Protein AF-A0A8J3ZLA3-F1 (afdb_monomer_lite)

Secondary structure (DSSP, 8-state):
-----------PPPPP--------------------------------PPPPP-SS---------HHHHHS-TTEEE-S------EE-SSSS---------SSS-EE--TTT-TTEEEEEEEEEEEETTEEEEEEEEEEEEEEETTEEEE-GGG----TTEEEEEEES-SBTT--SSSEEEEEEEEEE-TT-EEE--TTTT-EEES--EEEEESSPPPTTSPPPEEPPTT-GGG--TT-EEEEEE---SSS-STTTTB-EEEEEEEE-HHHHHHH-TT--TTTEEEE-BTTB---TT-TTPEEEEEETTEEEEEEEEEE--SSTTSSPEEEEEHHHHHHHHHHHHHPPPP----SSSSSS--EEEEETT--EEEEEE----TT-GGGSEEEEEEEES-GGG-SEEEEEESTTSSSSEEEEEE-TT--EEEEEB-SSSSBGGGGPPEEEES-GGGEEEEEEESSTTSSSS-EEEEEETTS-EEEEEB-SSSSBGGGGPPEEEE--GGG-SEEEEEESTTSSS--EEEEEPTT--EEEEEB-SSSSBS-TT-EEEES-GGG-SEEEEEESSSSSSS-EEEEE-TTS-EEEE-B-SSS-BSGGGPPEEEES-GGGEEEE-

Radius of gyration: 27.48 Å; chains: 1; bounding box: 62×74×86 Å

InterPro domains:
  IPR001254 Serine proteases, trypsin domain [PF00089] (102-341)
  IPR001254 Serine proteases, trypsin domain [PS50240] (102-361)
  IPR001254 Serine proteases, trypsin domain [SM00020] (101-341)
  IPR001254 Serine proteases, trypsin domain [cd00190] (102-342)
  IPR001314 Peptidase S1A, chymotrypsin family [PR00722] (139-154)
  IPR001314 Peptidase S1A, chymotrypsin family [PR00722] (203-217)
  IPR001314 Peptidase S1A, chymotrypsin family [PR00722] (292-304)
  IPR009003 Peptidase S1, PA clan [SSF50494] (96-342)
  IPR018114 Serine proteases, trypsin family, histidine active site [PS00134] (149-154)
  IPR028994 Integrin alpha, N-terminal [SSF69318] (410-613)
  IPR033116 Serine proteases, trypsin family, serine active site [PS00135] (293-304)
  IPR050430 Peptidase S1 family serine proteases [PTHR24276] (88-345)

pLDDT: mean 79.22, std 21.68, range [22.36, 98.06]

Structure (mmCIF, N/CA/C/O backbone):
data_AF-A0A8J3ZLA3-F1
#
_entry.id   AF-A0A8J3ZLA3-F1
#
loop_
_atom_site.group_PDB
_atom_site.id
_atom_site.type_symbol
_atom_site.label_atom_id
_atom_site.label_alt_id
_atom_site.label_comp_id
_atom_site.label_asym_id
_atom_site.label_entity_id
_atom_site.label_seq_id
_atom_site.pdbx_PDB_ins_code
_atom_site.Cartn_x
_atom_site.Cartn_y
_atom_site.Cartn_z
_atom_site.occupancy
_atom_site.B_iso_or_equiv
_atom_site.auth_seq_id
_atom_site.auth_comp_id
_atom_site.auth_asym_id
_atom_site.auth_atom_id
_atom_site.pdbx_PDB_model_num
ATOM 1 N N . MET A 1 1 ? -23.868 -40.906 -52.535 1.00 33.81 1 MET A N 1
ATOM 2 C CA . MET A 1 1 ? -22.669 -41.771 -52.530 1.00 33.81 1 MET A CA 1
ATOM 3 C C . MET A 1 1 ? -21.808 -41.401 -51.327 1.00 33.81 1 MET A C 1
ATOM 5 O O . MET A 1 1 ? -21.452 -40.240 -51.230 1.00 33.81 1 MET A O 1
ATOM 9 N N . GLY A 1 2 ? -21.533 -42.368 -50.439 1.00 30.16 2 GLY A N 1
ATOM 10 C CA . GLY A 1 2 ? -20.310 -42.469 -49.614 1.00 30.16 2 GLY A CA 1
ATOM 11 C C . GLY A 1 2 ? -20.076 -41.520 -48.424 1.00 30.16 2 GLY A C 1
ATOM 12 O O . GLY A 1 2 ? -19.562 -40.428 -48.603 1.00 30.16 2 GLY A O 1
ATOM 13 N N . ILE A 1 3 ? -20.345 -42.019 -47.211 1.00 28.42 3 ILE A N 1
ATOM 14 C CA . ILE A 1 3 ? -19.860 -41.612 -45.860 1.00 28.42 3 ILE A CA 1
ATOM 15 C C . ILE A 1 3 ? -18.647 -42.547 -45.497 1.00 28.42 3 ILE A C 1
ATOM 17 O O . ILE A 1 3 ? -18.498 -43.513 -46.256 1.00 28.42 3 ILE A O 1
ATOM 21 N N . PRO A 1 4 ? -17.861 -42.496 -44.371 1.00 48.47 4 PRO A N 1
ATOM 22 C CA . PRO A 1 4 ? -17.491 -41.486 -43.329 1.00 48.47 4 PRO A CA 1
ATOM 23 C C . PRO A 1 4 ? -15.963 -41.373 -43.011 1.00 48.47 4 PRO A C 1
ATOM 25 O O . PRO A 1 4 ? -15.174 -42.208 -43.433 1.00 48.47 4 PRO A O 1
ATOM 28 N N . ALA A 1 5 ? -15.576 -40.461 -42.094 1.00 30.75 5 ALA A N 1
ATOM 29 C CA . ALA A 1 5 ? -14.866 -40.835 -40.845 1.00 30.75 5 ALA A CA 1
ATOM 30 C C . ALA A 1 5 ? -14.862 -39.696 -39.798 1.00 30.75 5 ALA A C 1
ATOM 32 O O . ALA A 1 5 ? -14.444 -38.574 -40.059 1.00 30.75 5 ALA A O 1
ATOM 33 N N . SER A 1 6 ? -15.337 -40.024 -38.596 1.00 30.95 6 SER A N 1
ATOM 34 C CA . SER A 1 6 ? -15.401 -39.217 -37.371 1.00 30.95 6 SER A CA 1
ATOM 35 C C . SER A 1 6 ? -14.152 -39.380 -36.499 1.00 30.95 6 SER A C 1
ATOM 37 O O . SER A 1 6 ? -13.649 -40.497 -36.442 1.00 30.95 6 SER A O 1
ATOM 39 N N . LEU A 1 7 ? -13.788 -38.390 -35.669 1.00 28.80 7 LEU A N 1
ATOM 40 C CA . LEU A 1 7 ? -13.065 -38.635 -34.407 1.00 28.80 7 LEU A CA 1
ATOM 41 C C . LEU A 1 7 ? -13.426 -37.599 -33.321 1.00 28.80 7 LEU A C 1
ATOM 43 O O . LEU A 1 7 ? -13.557 -36.405 -33.574 1.00 28.80 7 LEU A O 1
ATOM 47 N N . LYS A 1 8 ? -13.672 -38.130 -32.116 1.00 27.70 8 LYS A N 1
ATOM 48 C CA . LYS A 1 8 ? -14.264 -37.510 -30.920 1.00 27.70 8 LYS A CA 1
ATOM 49 C C . LYS A 1 8 ? -13.232 -36.786 -30.042 1.00 27.70 8 LYS A C 1
ATOM 51 O O . LYS A 1 8 ? -12.085 -37.200 -29.938 1.00 27.70 8 LYS A O 1
ATOM 56 N N . ARG A 1 9 ? -13.735 -35.776 -29.319 1.00 26.80 9 ARG A N 1
ATOM 57 C CA . ARG A 1 9 ? -13.129 -35.087 -28.163 1.00 26.80 9 ARG A CA 1
ATOM 58 C C . ARG A 1 9 ? -12.764 -36.049 -27.023 1.00 26.80 9 ARG A C 1
ATOM 60 O O . ARG A 1 9 ? -13.570 -36.911 -26.681 1.00 26.80 9 ARG A O 1
ATOM 67 N N . ILE A 1 10 ? -11.646 -35.776 -26.347 1.00 27.22 10 ILE A N 1
ATOM 68 C CA . ILE A 1 10 ? -11.299 -36.319 -25.025 1.00 27.22 10 ILE A CA 1
ATOM 69 C C . ILE A 1 10 ? -11.058 -35.138 -24.068 1.00 27.22 10 ILE A C 1
ATOM 71 O O . ILE A 1 10 ? -10.269 -34.245 -24.362 1.00 27.22 10 ILE A O 1
ATOM 75 N N . ARG A 1 11 ? -11.777 -35.128 -22.938 1.00 28.52 11 ARG A N 1
ATOM 76 C CA . ARG A 1 11 ? -11.507 -34.319 -21.735 1.00 28.52 11 ARG A CA 1
ATOM 77 C C . ARG A 1 11 ? -10.987 -35.275 -20.651 1.00 28.52 11 ARG A C 1
ATOM 79 O O . ARG A 1 11 ? -11.578 -36.349 -20.531 1.00 28.52 11 ARG A O 1
ATOM 86 N N . PRO A 1 12 ? -9.984 -34.920 -19.832 1.00 28.62 12 PRO A N 1
ATOM 87 C CA . PRO A 1 12 ? -9.643 -35.707 -18.657 1.00 28.62 12 PRO A CA 1
ATOM 88 C C . PRO A 1 12 ? -10.545 -35.334 -17.474 1.00 28.62 12 PRO A C 1
ATOM 90 O O . PRO A 1 12 ? -10.702 -34.168 -17.117 1.00 28.62 12 PRO A O 1
ATOM 93 N N . SER A 1 13 ? -11.144 -36.358 -16.878 1.00 26.81 13 SER A N 1
ATOM 94 C CA . SER A 1 13 ? -11.881 -36.336 -15.618 1.00 26.81 13 SER A CA 1
ATOM 95 C C . SER A 1 13 ? -10.957 -36.758 -14.473 1.00 26.81 13 SER A C 1
ATOM 97 O O . SER A 1 13 ? -10.475 -37.889 -14.488 1.00 26.81 13 SER A O 1
ATOM 99 N N . TYR A 1 14 ? -10.767 -35.907 -13.462 1.00 25.75 14 TYR A N 1
ATOM 100 C CA . TYR A 1 14 ? -10.180 -36.310 -12.181 1.00 25.75 14 TYR A CA 1
ATOM 101 C C . TYR A 1 14 ? -11.303 -36.710 -11.220 1.00 25.75 14 TYR A C 1
ATOM 103 O O . TYR A 1 14 ? -12.183 -35.910 -10.905 1.00 25.75 14 TYR A O 1
ATOM 111 N N . ARG A 1 15 ? -11.299 -37.980 -10.799 1.00 25.16 15 ARG A N 1
ATOM 112 C CA . ARG A 1 15 ? -12.166 -38.506 -9.741 1.00 25.16 15 ARG A CA 1
ATOM 113 C C . ARG A 1 15 ? -11.434 -38.461 -8.406 1.00 25.16 15 ARG A C 1
ATOM 115 O O . ARG A 1 15 ? -10.296 -38.900 -8.296 1.00 25.16 15 ARG A O 1
ATOM 122 N N . VAL A 1 16 ? -12.166 -37.971 -7.416 1.00 26.92 16 VAL A N 1
ATOM 123 C CA . VAL A 1 16 ? -11.912 -38.061 -5.980 1.00 26.92 16 VAL A CA 1
ATOM 124 C C . VAL A 1 16 ? -12.073 -39.515 -5.527 1.00 26.92 16 VAL A C 1
ATOM 126 O O . VAL A 1 16 ? -13.066 -40.156 -5.872 1.00 26.92 16 VAL A O 1
ATOM 129 N N . THR A 1 17 ? -11.147 -40.011 -4.708 1.00 26.95 17 THR A N 1
ATOM 130 C CA . THR A 1 17 ? -11.355 -41.204 -3.874 1.00 26.95 17 THR A CA 1
ATOM 131 C C . THR A 1 17 ? -10.942 -40.905 -2.441 1.00 26.95 17 THR A C 1
ATOM 133 O O . THR A 1 17 ? -9.775 -40.674 -2.144 1.00 26.95 17 THR A O 1
ATOM 136 N N . SER A 1 18 ? -11.948 -40.907 -1.574 1.00 26.98 18 SER A N 1
ATOM 137 C CA . SER A 1 18 ? -11.883 -40.930 -0.118 1.00 26.98 18 SER A CA 1
ATOM 138 C C . SER A 1 18 ? -11.421 -42.296 0.398 1.00 26.98 18 SER A C 1
ATOM 140 O O . SER A 1 18 ? -11.961 -43.313 -0.039 1.00 26.98 18 SER A O 1
ATOM 142 N N . VAL A 1 19 ? -10.540 -42.320 1.400 1.00 27.25 19 VAL A N 1
ATOM 143 C CA . VAL A 1 19 ? -10.398 -43.453 2.330 1.00 27.25 19 VAL A CA 1
ATOM 144 C C . VAL A 1 19 ? -10.340 -42.896 3.752 1.00 27.25 19 VAL A C 1
ATOM 146 O O . VAL A 1 19 ? -9.605 -41.957 4.040 1.00 27.25 19 VAL A O 1
ATOM 149 N N . LEU A 1 20 ? -11.180 -43.469 4.610 1.00 24.89 20 LEU A N 1
ATOM 150 C CA . LEU A 1 20 ? -11.332 -43.194 6.033 1.00 24.89 20 LEU A CA 1
ATOM 151 C C . LEU A 1 20 ? -10.633 -44.284 6.862 1.00 24.89 20 LEU A C 1
ATOM 153 O O . LEU A 1 20 ? -10.608 -45.443 6.455 1.00 24.89 20 LEU A O 1
ATOM 157 N N . ALA A 1 21 ? -10.261 -43.873 8.079 1.00 26.14 21 ALA A N 1
ATOM 158 C CA . ALA A 1 21 ? -10.104 -44.640 9.321 1.00 26.14 21 ALA A CA 1
ATOM 159 C C . ALA A 1 21 ? -8.728 -45.239 9.675 1.00 26.14 21 ALA A C 1
ATOM 161 O O . ALA A 1 21 ? -8.134 -46.006 8.925 1.00 26.14 21 ALA A O 1
ATOM 162 N N . GLY A 1 22 ? -8.304 -44.955 10.916 1.00 24.27 22 GLY A N 1
ATOM 163 C CA . GLY A 1 22 ? -7.280 -45.719 11.629 1.00 24.27 22 GLY A CA 1
ATOM 164 C C . GLY A 1 22 ? -6.598 -44.966 12.773 1.00 24.27 22 GLY A C 1
ATOM 165 O O . GLY A 1 22 ? -5.438 -44.599 12.647 1.00 24.27 22 GLY A O 1
ATOM 166 N N . ALA A 1 23 ? -7.297 -44.740 13.888 1.00 26.84 23 ALA A N 1
ATOM 167 C CA . ALA A 1 23 ? -6.680 -44.326 15.150 1.00 26.84 23 ALA A CA 1
ATOM 168 C C . ALA A 1 23 ? -6.035 -45.533 15.859 1.00 26.84 23 ALA A C 1
ATOM 170 O O . ALA A 1 23 ? -6.675 -46.579 15.962 1.00 26.84 23 ALA A O 1
ATOM 171 N N . ALA A 1 24 ? -4.828 -45.374 16.410 1.00 25.08 24 ALA A N 1
ATOM 172 C CA . ALA A 1 24 ? -4.308 -46.238 17.470 1.00 25.08 24 ALA A CA 1
ATOM 173 C C . ALA A 1 24 ? -3.281 -45.497 18.347 1.00 25.08 24 ALA A C 1
ATOM 175 O O . ALA A 1 24 ? -2.319 -44.910 17.861 1.00 25.08 24 ALA A O 1
ATOM 176 N N . VAL A 1 25 ? -3.531 -45.553 19.652 1.00 26.05 25 VAL A N 1
ATOM 177 C CA . VAL A 1 25 ? -2.672 -45.159 20.777 1.00 26.05 25 VAL A CA 1
ATOM 178 C C . VAL A 1 25 ? -1.873 -46.393 21.216 1.00 26.05 25 VAL A C 1
ATOM 180 O O . VAL A 1 25 ? -2.450 -47.472 21.182 1.00 26.05 25 VAL A O 1
ATOM 183 N N . PHE A 1 26 ? -0.611 -46.260 21.655 1.00 25.06 26 PHE A N 1
ATOM 184 C CA . PHE A 1 26 ? -0.076 -46.848 22.905 1.00 25.06 26 PHE A CA 1
ATOM 185 C C . PHE A 1 26 ? 1.406 -46.502 23.149 1.00 25.06 26 PHE A C 1
ATOM 187 O O . PHE A 1 26 ? 2.149 -46.121 22.251 1.00 25.06 26 PHE A O 1
ATOM 194 N N . ALA A 1 27 ? 1.765 -46.586 24.429 1.00 24.28 27 ALA A N 1
ATOM 195 C CA . ALA A 1 27 ? 2.903 -46.006 25.125 1.00 24.28 27 ALA A CA 1
ATOM 196 C C . ALA A 1 27 ? 4.188 -46.863 25.152 1.00 24.28 27 ALA A C 1
ATOM 198 O O . ALA A 1 27 ? 4.118 -48.084 25.142 1.00 24.28 27 ALA A O 1
ATOM 199 N N . GLY A 1 28 ? 5.327 -46.172 25.318 1.00 23.81 28 GLY A N 1
ATOM 200 C CA . GLY A 1 28 ? 6.367 -46.408 26.339 1.00 23.81 28 GLY A CA 1
ATOM 201 C C . GLY A 1 28 ? 7.173 -47.717 26.358 1.00 23.81 28 GLY A C 1
ATOM 202 O O . GLY A 1 28 ? 6.633 -48.766 26.677 1.00 23.81 28 GLY A O 1
ATOM 203 N N . ALA A 1 29 ? 8.501 -47.613 26.204 1.00 25.86 29 ALA A N 1
ATOM 204 C CA . ALA A 1 29 ? 9.508 -47.935 27.239 1.00 25.86 29 ALA A CA 1
ATOM 205 C C . ALA A 1 29 ? 10.936 -48.011 26.652 1.00 25.86 29 ALA A C 1
ATOM 207 O O . ALA A 1 29 ? 11.152 -48.470 25.535 1.00 25.86 29 ALA A O 1
ATOM 208 N N . ALA A 1 30 ? 11.901 -47.543 27.445 1.00 26.33 30 ALA A N 1
ATOM 209 C CA . ALA A 1 30 ? 13.337 -47.487 27.177 1.00 26.33 30 ALA A CA 1
ATOM 210 C C . ALA A 1 30 ? 14.056 -48.836 27.396 1.00 26.33 30 ALA A C 1
ATOM 212 O O . ALA A 1 30 ? 13.566 -49.637 28.184 1.00 26.33 30 ALA A O 1
ATOM 213 N N . PHE A 1 31 ? 15.243 -49.036 26.795 1.00 25.09 31 PHE A N 1
ATOM 214 C CA . PHE A 1 31 ? 16.500 -49.428 27.477 1.00 25.09 31 PHE A CA 1
ATOM 215 C C . PHE A 1 31 ? 17.717 -49.459 26.514 1.00 25.09 31 PHE A C 1
ATOM 217 O O . PHE A 1 31 ? 17.574 -49.421 25.298 1.00 25.09 31 PHE A O 1
ATOM 224 N N . PHE A 1 32 ? 18.905 -49.450 27.125 1.00 24.72 32 PHE A N 1
ATOM 225 C CA . PHE A 1 32 ? 20.227 -48.947 26.712 1.00 24.72 32 PHE A CA 1
ATOM 226 C C . PHE A 1 32 ? 21.140 -49.823 25.814 1.00 24.72 32 PHE A C 1
ATOM 228 O O . PHE A 1 32 ? 21.043 -51.045 25.831 1.00 24.72 32 PHE A O 1
ATOM 235 N N . ALA A 1 33 ? 22.163 -49.124 25.266 1.00 25.66 33 ALA A N 1
ATOM 236 C CA . ALA A 1 33 ? 23.555 -49.526 24.934 1.00 25.66 33 ALA A CA 1
ATOM 237 C C . ALA A 1 33 ? 23.802 -50.279 23.602 1.00 25.66 33 ALA A C 1
ATOM 239 O O . ALA A 1 33 ? 23.041 -51.160 23.243 1.00 25.66 33 ALA A O 1
ATOM 240 N N . SER A 1 34 ? 24.865 -50.055 22.812 1.00 24.36 34 SER A N 1
ATOM 241 C CA . SER A 1 34 ? 26.042 -49.164 22.859 1.00 24.36 34 SER A CA 1
ATOM 242 C C . SER A 1 34 ? 26.854 -49.312 21.552 1.00 24.36 34 SER A C 1
ATOM 244 O O . SER A 1 34 ? 27.044 -50.440 21.108 1.00 24.36 34 SER A O 1
ATOM 246 N N . GLY A 1 35 ? 27.446 -48.217 21.051 1.00 24.27 35 GLY A N 1
ATOM 247 C CA . GLY A 1 35 ? 28.778 -48.215 20.412 1.00 24.27 35 GLY A CA 1
ATOM 248 C C . GLY A 1 35 ? 28.870 -48.163 18.876 1.00 24.27 35 GLY A C 1
ATOM 249 O O . GLY A 1 35 ? 28.555 -49.136 18.203 1.00 24.27 35 GLY A O 1
ATOM 250 N N . GLY A 1 36 ? 29.437 -47.068 18.339 1.00 24.75 36 GLY A N 1
ATOM 251 C CA . GLY A 1 36 ? 29.997 -47.021 16.975 1.00 24.75 36 GLY A CA 1
ATOM 252 C C . GLY A 1 36 ? 30.048 -45.634 16.314 1.00 24.75 36 GLY A C 1
ATOM 253 O O . GLY A 1 36 ? 29.153 -45.291 15.561 1.00 24.75 36 GLY A O 1
ATOM 254 N N . ALA A 1 37 ? 31.099 -44.866 16.612 1.00 25.62 37 ALA A N 1
ATOM 255 C CA . ALA A 1 37 ? 31.474 -43.516 16.152 1.00 25.62 37 ALA A CA 1
ATOM 256 C C . ALA A 1 37 ? 31.154 -43.076 14.695 1.00 25.62 37 ALA A C 1
ATOM 258 O O . ALA A 1 37 ? 31.419 -43.810 13.747 1.00 25.62 37 ALA A O 1
ATOM 259 N N . GLY A 1 38 ? 30.765 -41.797 14.531 1.00 25.17 38 GLY A N 1
ATOM 260 C CA . GLY A 1 38 ? 30.832 -41.055 13.260 1.00 25.17 38 GLY A CA 1
ATOM 261 C C . GLY A 1 38 ? 30.152 -39.672 13.279 1.00 25.17 38 GLY A C 1
ATOM 262 O O . GLY A 1 38 ? 28.976 -39.587 12.970 1.00 25.17 38 GLY A O 1
ATOM 263 N N . ALA A 1 39 ? 30.910 -38.624 13.640 1.00 27.17 39 ALA A N 1
ATOM 264 C CA . ALA A 1 39 ? 30.698 -37.178 13.405 1.00 27.17 39 ALA A CA 1
ATOM 265 C C . ALA A 1 39 ? 29.254 -36.615 13.445 1.00 27.17 39 ALA A C 1
ATOM 267 O O . ALA A 1 39 ? 28.555 -36.566 12.435 1.00 27.17 39 ALA A O 1
ATOM 268 N N . ASP A 1 40 ? 28.869 -36.087 14.609 1.00 26.38 40 ASP A N 1
ATOM 269 C CA . ASP A 1 40 ? 27.590 -35.418 14.858 1.00 26.38 40 ASP A CA 1
ATOM 270 C C . ASP A 1 40 ? 27.751 -33.886 14.747 1.00 26.38 40 ASP A C 1
ATOM 272 O O . ASP A 1 40 ? 28.508 -33.266 15.501 1.00 26.38 40 ASP A O 1
ATOM 276 N N . ASN A 1 41 ? 27.044 -33.283 13.788 1.00 30.41 41 ASN A N 1
ATOM 277 C CA . ASN A 1 41 ? 26.755 -31.851 13.728 1.00 30.41 41 ASN A CA 1
ATOM 278 C C . ASN A 1 41 ? 25.641 -31.572 14.745 1.00 30.41 41 ASN A C 1
ATOM 280 O O . ASN A 1 41 ? 24.466 -31.755 14.435 1.00 30.41 41 ASN A O 1
ATOM 284 N N . GLN A 1 42 ? 25.995 -31.116 15.947 1.00 25.39 42 GLN A N 1
ATOM 285 C CA . GLN A 1 42 ? 25.018 -30.607 16.911 1.00 25.39 42 GLN A CA 1
ATOM 286 C C . GLN A 1 42 ? 25.120 -29.077 17.021 1.00 25.39 42 GLN A C 1
ATOM 288 O O . GLN A 1 42 ? 26.224 -28.546 17.179 1.00 25.39 42 GLN A O 1
ATOM 293 N N . PRO A 1 43 ? 23.990 -28.349 16.944 1.00 25.55 43 PRO A N 1
ATOM 294 C CA . PRO A 1 43 ? 23.954 -26.906 17.116 1.00 25.55 43 PRO A CA 1
ATOM 295 C C . PRO A 1 43 ? 24.275 -26.546 18.570 1.00 25.55 43 PRO A C 1
ATOM 297 O O . PRO A 1 43 ? 23.670 -27.054 19.513 1.00 25.55 43 PRO A O 1
ATOM 300 N N . VAL A 1 44 ? 25.237 -25.644 18.748 1.00 26.81 44 VAL A N 1
ATOM 301 C CA . VAL A 1 44 ? 25.600 -25.089 20.056 1.00 26.81 44 VAL A CA 1
ATOM 302 C C . VAL A 1 44 ? 24.366 -24.402 20.670 1.00 26.81 44 VAL A C 1
ATOM 304 O O . VAL A 1 44 ? 23.786 -23.528 20.017 1.00 26.81 44 VAL A O 1
ATOM 307 N N . PRO A 1 45 ? 23.957 -24.731 21.911 1.00 22.36 45 PRO A N 1
ATOM 308 C CA . PRO A 1 45 ? 22.881 -24.024 22.591 1.00 22.36 45 PRO A CA 1
ATOM 309 C C . PRO A 1 45 ? 23.344 -22.597 22.889 1.00 22.36 45 PRO A C 1
ATOM 311 O O . PRO A 1 45 ? 24.251 -22.391 23.698 1.00 22.36 45 PRO A O 1
ATOM 314 N N . ARG A 1 46 ? 22.734 -21.593 22.249 1.00 25.55 46 ARG A N 1
ATOM 315 C CA . ARG A 1 46 ? 22.886 -20.207 22.702 1.00 25.55 46 ARG A CA 1
ATOM 316 C C . ARG A 1 46 ? 22.108 -20.071 24.004 1.00 25.55 46 ARG A C 1
ATOM 318 O O . ARG A 1 46 ? 20.883 -20.144 24.027 1.00 25.55 46 ARG A O 1
ATOM 325 N N . THR A 1 47 ? 22.843 -19.942 25.097 1.00 23.69 47 THR A N 1
ATOM 326 C CA . THR A 1 47 ? 22.317 -19.644 26.422 1.00 23.69 47 THR A CA 1
ATOM 327 C C . THR A 1 47 ? 21.552 -18.322 26.385 1.00 23.69 47 THR A C 1
ATOM 329 O O . THR A 1 47 ? 22.081 -17.286 25.985 1.00 23.69 47 THR A O 1
ATOM 332 N N . PHE A 1 48 ? 20.283 -18.374 26.791 1.00 25.41 48 PHE A N 1
ATOM 333 C CA . PHE A 1 48 ? 19.412 -17.215 26.941 1.00 25.41 48 PHE A CA 1
ATOM 334 C C . PHE A 1 48 ? 19.991 -16.270 27.999 1.00 25.41 48 PHE A C 1
ATOM 336 O O . PHE A 1 48 ? 19.978 -16.576 29.192 1.00 25.41 48 PHE A O 1
ATOM 343 N N . ALA A 1 49 ? 20.503 -15.121 27.561 1.00 24.55 49 ALA A N 1
ATOM 344 C CA . ALA A 1 49 ? 20.774 -14.005 28.451 1.00 24.55 49 ALA A CA 1
ATOM 345 C C . ALA A 1 49 ? 19.434 -13.390 28.887 1.00 24.55 49 ALA A C 1
ATOM 347 O O . ALA A 1 49 ? 18.572 -13.080 28.067 1.00 24.55 49 ALA A O 1
ATOM 348 N N . SER A 1 50 ? 19.263 -13.262 30.198 1.00 23.55 50 SER A N 1
ATOM 349 C CA . SER A 1 50 ? 18.101 -12.703 30.887 1.00 23.55 50 SER A CA 1
ATOM 350 C C . SER A 1 50 ? 17.711 -11.317 30.361 1.00 23.55 50 SER A C 1
ATOM 352 O O . SER A 1 50 ? 18.505 -10.379 30.444 1.00 23.55 50 SER A O 1
ATOM 354 N N . TYR A 1 51 ? 16.473 -11.191 29.880 1.00 26.34 51 TYR A N 1
ATOM 355 C CA . TYR A 1 51 ? 15.852 -9.932 29.471 1.00 26.34 51 TYR A CA 1
ATOM 356 C C . TYR A 1 51 ? 15.523 -9.100 30.722 1.00 26.34 51 TYR A C 1
ATOM 358 O O . TYR A 1 51 ? 14.801 -9.558 31.610 1.00 26.34 51 TYR A O 1
ATOM 366 N N . GLN A 1 52 ? 16.102 -7.905 30.828 1.00 22.83 52 GLN A N 1
ATOM 367 C CA . GLN A 1 52 ? 15.766 -6.930 31.869 1.00 22.83 52 GLN A CA 1
ATOM 368 C C . GLN A 1 52 ? 14.431 -6.240 31.520 1.00 22.83 52 GLN A C 1
ATOM 370 O O . GLN A 1 52 ? 14.137 -6.056 30.339 1.00 22.83 52 GLN A O 1
ATOM 375 N N . PRO A 1 53 ? 13.609 -5.873 32.519 1.00 27.09 53 PRO A N 1
ATOM 376 C CA . PRO A 1 53 ? 12.311 -5.240 32.301 1.00 27.09 53 PRO A CA 1
ATOM 377 C C . PRO A 1 53 ? 12.454 -3.844 31.678 1.00 27.09 53 PRO A C 1
ATOM 379 O O . PRO A 1 53 ? 13.344 -3.078 32.045 1.00 27.09 53 PRO A O 1
ATOM 382 N N . ALA A 1 54 ? 11.550 -3.519 30.752 1.00 31.44 54 ALA A N 1
ATOM 383 C CA . ALA A 1 54 ? 11.461 -2.219 30.101 1.00 31.44 54 ALA A CA 1
ATOM 384 C C . ALA A 1 54 ? 11.027 -1.133 31.101 1.00 31.44 54 ALA A C 1
ATOM 386 O O . ALA A 1 54 ? 9.849 -0.988 31.422 1.00 31.44 54 ALA A O 1
ATOM 387 N N . GLY A 1 55 ? 12.007 -0.380 31.590 1.00 27.11 55 GLY A N 1
ATOM 388 C CA . GLY A 1 55 ? 11.851 0.975 32.101 1.00 27.11 55 GLY A CA 1
ATOM 389 C C . GLY A 1 55 ? 12.890 1.850 31.403 1.00 27.11 55 GLY A C 1
ATOM 390 O O . GLY A 1 55 ? 14.074 1.525 31.430 1.00 27.11 55 GLY A O 1
ATOM 391 N N . ASP A 1 56 ? 12.434 2.904 30.731 1.00 31.31 56 ASP A N 1
ATOM 392 C CA . ASP A 1 56 ? 13.220 4.054 30.258 1.00 31.31 56 ASP A CA 1
ATOM 393 C C . ASP A 1 56 ? 14.489 3.793 29.422 1.00 31.31 56 ASP A C 1
ATOM 395 O O . ASP A 1 56 ? 15.430 4.587 29.440 1.00 31.31 56 ASP A O 1
ATOM 399 N N . ALA A 1 57 ? 14.510 2.739 28.607 1.00 26.03 57 ALA A N 1
ATOM 400 C CA . ALA A 1 57 ? 15.454 2.642 27.496 1.00 26.03 57 ALA A CA 1
ATOM 401 C C . ALA A 1 57 ? 14.697 2.901 26.190 1.00 26.03 57 ALA A C 1
ATOM 403 O O . ALA A 1 57 ? 13.949 2.041 25.726 1.00 26.03 57 ALA A O 1
ATOM 404 N N . GLY A 1 58 ? 14.874 4.098 25.622 1.00 26.89 58 GLY A N 1
ATOM 405 C CA . GLY A 1 58 ? 14.413 4.415 24.269 1.00 26.89 58 GLY A CA 1
ATOM 406 C C . GLY A 1 58 ? 14.888 3.367 23.251 1.00 26.89 58 GLY A C 1
ATOM 407 O O . GLY A 1 58 ? 15.859 2.646 23.518 1.00 26.89 58 GLY A O 1
ATOM 408 N N . PRO A 1 59 ? 14.205 3.249 22.100 1.00 31.62 59 PRO A N 1
ATOM 409 C CA . PRO A 1 59 ? 14.509 2.220 21.118 1.00 31.62 59 PRO A CA 1
ATOM 410 C C . PRO A 1 59 ? 15.984 2.318 20.725 1.00 31.62 59 PRO A C 1
ATOM 412 O O . PRO A 1 59 ? 16.474 3.371 20.313 1.00 31.62 59 PRO A O 1
ATOM 415 N N . ARG A 1 60 ? 16.725 1.213 20.865 1.00 32.38 60 ARG A N 1
ATOM 416 C CA . ARG A 1 60 ? 17.981 1.061 20.131 1.00 32.38 60 ARG A CA 1
ATOM 417 C C . ARG A 1 60 ? 17.590 0.981 18.661 1.00 32.38 60 ARG A C 1
ATOM 419 O O . ARG A 1 60 ? 17.245 -0.097 18.190 1.00 32.38 60 ARG A O 1
ATOM 426 N N . ALA A 1 61 ? 17.608 2.133 17.990 1.00 36.09 61 ALA A N 1
ATOM 427 C CA . ALA A 1 61 ? 17.516 2.245 16.544 1.00 36.09 61 ALA A CA 1
ATOM 428 C C . ALA A 1 61 ? 18.384 1.150 15.912 1.00 36.09 61 ALA A C 1
ATOM 430 O O . ALA A 1 61 ? 19.548 0.991 16.299 1.00 36.09 61 ALA A O 1
ATOM 431 N N . GLY A 1 62 ? 17.810 0.365 15.001 1.00 38.31 62 GLY A N 1
ATOM 432 C CA . GLY A 1 62 ? 18.555 -0.613 14.220 1.00 38.31 62 GLY A CA 1
ATOM 433 C C . GLY A 1 62 ? 19.706 0.095 13.519 1.00 38.31 62 GLY A C 1
ATOM 434 O O . GLY A 1 62 ? 19.507 0.854 12.579 1.00 38.31 62 GLY A O 1
ATOM 435 N N . VAL A 1 63 ? 20.925 -0.082 14.018 1.00 38.84 63 VAL A N 1
ATOM 436 C CA . VAL A 1 63 ? 22.106 0.471 13.364 1.00 38.84 63 VAL A CA 1
ATOM 437 C C . VAL A 1 63 ? 22.341 -0.390 12.132 1.00 38.84 63 VAL A C 1
ATOM 439 O O . VAL A 1 63 ? 22.866 -1.495 12.248 1.00 38.84 63 VAL A O 1
ATOM 442 N N . VAL A 1 64 ? 21.955 0.107 10.954 1.00 45.25 64 VAL A N 1
ATOM 443 C CA . VAL A 1 64 ? 22.541 -0.368 9.696 1.00 45.25 64 VAL A CA 1
ATOM 444 C C . VAL A 1 64 ? 24.048 -0.176 9.851 1.00 45.25 64 VAL A C 1
ATOM 446 O O . VAL A 1 64 ? 24.520 0.953 10.005 1.00 45.25 64 VAL A O 1
ATOM 449 N N . THR A 1 65 ? 24.809 -1.266 9.941 1.00 43.00 65 THR A N 1
ATOM 450 C CA . THR A 1 65 ? 26.254 -1.159 10.148 1.00 43.00 65 THR A CA 1
ATOM 451 C C . THR A 1 65 ? 26.897 -0.504 8.919 1.00 43.00 65 THR A C 1
ATOM 453 O O . THR A 1 65 ? 26.402 -0.687 7.804 1.00 43.00 65 THR A O 1
ATOM 456 N N . PRO A 1 66 ? 27.995 0.259 9.081 1.00 40.47 66 PRO A N 1
ATOM 457 C CA . PRO A 1 66 ? 28.738 0.832 7.955 1.00 40.47 66 PRO A CA 1
ATOM 458 C C . PRO A 1 66 ? 29.051 -0.185 6.839 1.00 40.47 66 PRO A C 1
ATOM 460 O O . PRO A 1 66 ? 28.979 0.161 5.665 1.00 40.47 66 PRO A O 1
ATOM 463 N N . ASP A 1 67 ? 29.262 -1.455 7.196 1.00 41.31 67 ASP A N 1
ATOM 464 C CA . ASP A 1 67 ? 29.541 -2.565 6.273 1.00 41.31 67 ASP A CA 1
ATOM 465 C C . ASP A 1 67 ? 28.395 -2.857 5.270 1.00 41.31 67 ASP A C 1
ATOM 467 O O . ASP A 1 67 ? 28.634 -3.317 4.151 1.00 41.31 67 ASP A O 1
ATOM 471 N N . VAL A 1 68 ? 27.136 -2.566 5.627 1.00 42.62 68 VAL A N 1
ATOM 472 C CA . VAL A 1 68 ? 25.977 -2.709 4.717 1.00 42.62 68 VAL A CA 1
ATOM 473 C C . VAL A 1 68 ? 25.959 -1.589 3.672 1.00 42.62 68 VAL A C 1
ATOM 475 O O . VAL A 1 68 ? 25.537 -1.794 2.539 1.00 42.62 68 VAL A O 1
ATOM 478 N N . LEU A 1 69 ? 26.460 -0.402 4.020 1.00 44.16 69 LEU A N 1
ATOM 479 C CA . LEU A 1 69 ? 26.511 0.743 3.108 1.00 44.16 69 LEU A CA 1
ATOM 480 C C . LEU A 1 69 ? 27.620 0.592 2.059 1.00 44.16 69 LEU A C 1
ATOM 482 O O . LEU A 1 69 ? 27.465 1.067 0.939 1.00 44.16 69 LEU A O 1
ATOM 486 N N . GLU A 1 70 ? 28.715 -0.095 2.398 1.00 38.47 70 GLU A N 1
ATOM 487 C CA . GLU A 1 70 ? 29.831 -0.356 1.477 1.00 38.47 70 GLU A CA 1
ATOM 488 C C . GLU A 1 70 ? 29.542 -1.485 0.468 1.00 38.47 70 GLU A C 1
ATOM 490 O O . GLU A 1 70 ? 30.226 -1.588 -0.549 1.00 38.47 70 GLU A O 1
ATOM 495 N N . SER A 1 71 ? 28.515 -2.308 0.711 1.00 36.38 71 SER A N 1
ATOM 496 C CA . SER A 1 71 ? 28.138 -3.447 -0.146 1.00 36.38 71 SER A CA 1
ATOM 497 C C . SER A 1 71 ? 26.961 -3.173 -1.093 1.00 36.38 71 SER A C 1
ATOM 499 O O . SER A 1 71 ? 26.671 -4.006 -1.951 1.00 36.38 71 SER A O 1
ATOM 501 N N . LEU A 1 72 ? 26.305 -2.010 -0.991 1.00 49.19 72 LEU A N 1
ATOM 502 C CA . LEU A 1 72 ? 25.138 -1.651 -1.803 1.00 49.19 72 LEU A CA 1
ATOM 503 C C . LEU A 1 72 ? 25.494 -0.556 -2.831 1.00 49.19 72 LEU A C 1
ATOM 505 O O . LEU A 1 72 ? 25.485 0.629 -2.494 1.00 49.19 72 LEU A O 1
ATOM 509 N N . PRO A 1 73 ? 25.777 -0.905 -4.103 1.00 48.66 73 PRO A N 1
ATOM 510 C CA . PRO A 1 73 ? 26.282 0.040 -5.110 1.00 48.66 73 PRO A CA 1
ATOM 511 C C . PRO A 1 73 ? 25.280 1.141 -5.512 1.00 48.66 73 PRO A C 1
ATOM 513 O O . PRO A 1 73 ? 25.650 2.111 -6.175 1.00 48.66 73 PRO A O 1
ATOM 516 N N . ASN A 1 74 ? 24.011 1.001 -5.128 1.00 56.47 74 ASN A N 1
ATOM 517 C CA . ASN A 1 74 ? 22.919 1.945 -5.368 1.00 56.47 74 ASN A CA 1
ATOM 518 C C . ASN A 1 74 ? 22.617 2.871 -4.174 1.00 56.47 74 ASN A C 1
ATOM 520 O O . ASN A 1 74 ? 21.811 3.793 -4.319 1.00 56.47 74 ASN A O 1
ATOM 524 N N . VAL A 1 75 ? 23.255 2.654 -3.019 1.00 67.88 75 VAL A N 1
ATOM 525 C CA . VAL A 1 75 ? 23.105 3.492 -1.826 1.00 67.88 75 VAL A CA 1
ATOM 526 C C . VAL A 1 75 ? 24.183 4.570 -1.805 1.00 67.88 75 VAL A C 1
ATOM 528 O O . VAL A 1 75 ? 25.364 4.312 -2.014 1.00 67.88 75 VAL A O 1
ATOM 531 N N . ARG A 1 76 ? 23.786 5.811 -1.522 1.00 70.00 76 ARG A N 1
ATOM 532 C CA . ARG A 1 76 ? 24.716 6.938 -1.359 1.00 70.00 76 ARG A CA 1
ATOM 533 C C . ARG A 1 76 ? 24.257 7.861 -0.247 1.00 70.00 76 ARG A C 1
ATOM 535 O O . ARG A 1 76 ? 23.072 7.905 0.064 1.00 70.00 76 ARG A O 1
ATOM 542 N N . GLN A 1 77 ? 25.172 8.644 0.313 1.00 72.75 77 GLN A N 1
ATOM 543 C CA . GLN A 1 77 ? 24.789 9.699 1.246 1.00 72.75 77 GLN A CA 1
ATOM 544 C C . GLN A 1 77 ? 23.818 10.674 0.557 1.00 72.75 77 GLN A C 1
ATOM 546 O O . GLN A 1 77 ? 24.053 11.116 -0.573 1.00 72.75 77 GLN A O 1
ATOM 551 N N . ALA A 1 78 ? 22.706 10.976 1.221 1.00 71.50 78 ALA A N 1
ATOM 552 C CA . ALA A 1 78 ? 21.669 11.836 0.682 1.00 71.50 78 ALA A CA 1
ATOM 553 C C . ALA A 1 78 ? 22.195 13.272 0.550 1.00 71.50 78 ALA A C 1
ATOM 555 O O . ALA A 1 78 ? 22.666 13.874 1.511 1.00 71.50 78 ALA A O 1
ATOM 556 N N . THR A 1 79 ? 22.096 13.835 -0.654 1.00 66.94 79 THR A N 1
ATOM 557 C CA . THR A 1 79 ? 22.377 15.260 -0.909 1.00 66.94 79 THR A CA 1
ATOM 558 C C . THR A 1 79 ? 21.107 16.108 -0.938 1.00 66.94 79 THR A C 1
ATOM 560 O O . THR A 1 79 ? 21.189 17.326 -1.052 1.00 66.94 79 THR A O 1
ATOM 563 N N . ASN A 1 80 ? 19.942 15.461 -0.911 1.00 62.97 80 ASN A N 1
ATOM 564 C CA . ASN A 1 80 ? 18.630 16.085 -0.893 1.00 62.97 80 ASN A CA 1
ATOM 565 C C . ASN A 1 80 ? 17.769 15.337 0.129 1.00 62.97 80 ASN A 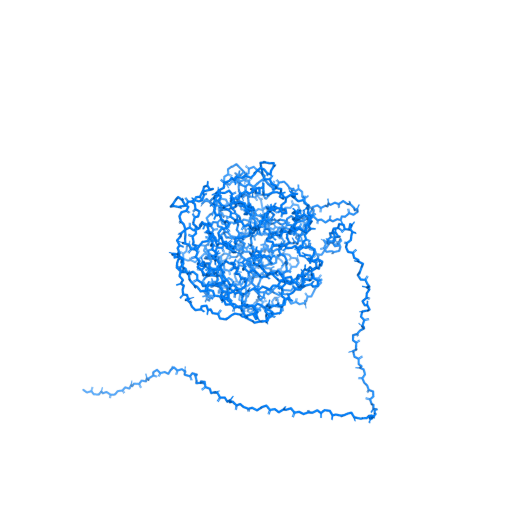C 1
ATOM 567 O O . ASN A 1 80 ? 17.471 14.160 -0.070 1.00 62.97 80 ASN A O 1
ATOM 571 N N . THR A 1 81 ? 17.434 16.003 1.228 1.00 64.62 81 THR A N 1
ATOM 572 C CA . THR A 1 81 ? 16.583 15.465 2.300 1.00 64.62 81 THR A CA 1
ATOM 573 C C . THR A 1 81 ? 15.184 16.076 2.290 1.00 64.62 81 THR A C 1
ATOM 575 O O . THR A 1 81 ? 14.301 15.577 2.975 1.00 64.62 81 THR A O 1
ATOM 578 N N . ASP A 1 82 ? 14.957 17.115 1.481 1.00 66.50 82 ASP A N 1
ATOM 579 C CA . ASP A 1 82 ? 13.777 17.973 1.593 1.00 66.50 82 ASP A CA 1
ATOM 580 C C . ASP A 1 82 ? 12.858 17.780 0.377 1.00 66.50 82 ASP A C 1
ATOM 582 O O . ASP A 1 82 ? 12.750 18.627 -0.519 1.00 66.50 82 ASP A O 1
ATOM 586 N N . TYR A 1 83 ? 12.186 16.628 0.316 1.00 80.12 83 TYR A N 1
ATOM 587 C CA . TYR A 1 83 ? 11.187 16.367 -0.720 1.00 80.12 83 TYR A CA 1
ATOM 588 C C . TYR A 1 83 ? 9.906 17.155 -0.458 1.00 80.12 83 TYR A C 1
ATOM 590 O O . TYR A 1 83 ? 9.119 16.841 0.431 1.00 80.12 83 TYR A O 1
ATOM 598 N N . LYS A 1 84 ? 9.635 18.153 -1.303 1.00 85.88 84 LYS A N 1
ATOM 599 C CA . LYS A 1 84 ? 8.339 18.832 -1.305 1.00 85.88 84 LYS A CA 1
ATOM 600 C C . LYS A 1 84 ? 7.294 17.992 -2.039 1.00 85.88 84 LYS A C 1
ATOM 602 O O . LYS A 1 84 ? 7.380 17.808 -3.254 1.00 85.88 84 LYS A O 1
ATOM 607 N N . LEU A 1 85 ? 6.294 17.518 -1.302 1.00 89.19 85 LEU A N 1
ATOM 608 C CA . LEU A 1 85 ? 5.190 16.723 -1.840 1.00 89.19 85 LEU A CA 1
ATOM 609 C C . LEU A 1 85 ? 4.246 17.573 -2.708 1.00 89.19 85 LEU A C 1
ATOM 611 O O . LEU A 1 85 ? 4.083 18.779 -2.506 1.00 89.19 85 LEU A O 1
ATOM 615 N N . GLY A 1 86 ? 3.613 16.928 -3.683 1.00 91.12 86 GLY A N 1
ATOM 616 C CA . GLY A 1 86 ? 2.718 17.543 -4.654 1.00 91.12 86 GLY A CA 1
ATOM 617 C C . GLY A 1 86 ? 3.432 18.134 -5.873 1.00 91.12 86 GLY A C 1
ATOM 618 O O . GLY A 1 86 ? 4.539 17.738 -6.248 1.00 91.12 86 GLY A O 1
ATOM 619 N N . ARG A 1 87 ? 2.755 19.077 -6.543 1.00 91.56 87 ARG A N 1
ATOM 620 C CA . ARG A 1 87 ? 3.259 19.741 -7.753 1.00 91.56 87 ARG A CA 1
ATOM 621 C C . ARG A 1 87 ? 4.331 20.768 -7.399 1.00 91.56 87 ARG A C 1
ATOM 623 O O . ARG A 1 87 ? 4.071 21.733 -6.682 1.00 91.56 87 ARG A O 1
ATOM 630 N N . ASN A 1 88 ? 5.486 20.633 -8.034 1.00 88.00 88 ASN A N 1
ATOM 631 C CA . ASN A 1 88 ? 6.615 21.535 -7.892 1.00 88.00 88 ASN A CA 1
ATOM 632 C C . ASN A 1 88 ? 6.829 22.290 -9.205 1.00 88.00 88 ASN A C 1
ATOM 634 O O . ASN A 1 88 ? 7.743 21.975 -9.938 1.00 88.00 88 ASN A O 1
ATOM 638 N N . GLY A 1 89 ? 5.972 23.258 -9.547 1.00 89.25 89 GLY A N 1
ATOM 639 C CA . GLY A 1 89 ? 6.122 24.045 -10.782 1.00 89.25 89 GLY A CA 1
ATOM 640 C C . GLY A 1 89 ? 5.518 23.391 -12.045 1.00 89.25 89 GLY A C 1
ATOM 641 O O . GLY A 1 89 ? 4.406 22.841 -11.982 1.00 89.25 89 GLY A O 1
ATOM 642 N N . PRO A 1 90 ? 6.165 23.523 -13.225 1.00 88.62 90 PRO A N 1
ATOM 643 C CA . PRO A 1 90 ? 5.715 22.887 -14.464 1.00 88.62 90 PRO A CA 1
ATOM 644 C C . PRO A 1 90 ? 5.640 21.361 -14.342 1.00 88.62 90 PRO A C 1
ATOM 646 O O . PRO A 1 90 ? 6.406 20.750 -13.605 1.00 88.62 90 PRO A O 1
ATOM 649 N N . ALA A 1 91 ? 4.731 20.735 -15.097 1.00 87.88 91 ALA A N 1
ATOM 650 C CA . ALA A 1 91 ? 4.545 19.279 -15.062 1.00 87.88 91 ALA A CA 1
ATOM 651 C C . ALA A 1 91 ? 5.789 18.498 -15.518 1.00 87.88 91 ALA A C 1
ATOM 653 O O . ALA A 1 91 ? 6.055 17.415 -15.004 1.00 87.88 91 ALA A O 1
ATOM 654 N N . PHE A 1 92 ? 6.549 19.056 -16.457 1.00 89.88 92 PHE A N 1
ATOM 655 C CA . PHE A 1 92 ? 7.815 18.503 -16.916 1.00 89.88 92 PHE A CA 1
ATOM 656 C C . PHE A 1 92 ? 8.903 19.558 -16.792 1.00 89.88 92 PHE A C 1
ATOM 658 O O . PHE A 1 92 ? 8.656 20.742 -17.041 1.00 89.88 92 PHE A O 1
ATOM 665 N N . GLU A 1 93 ? 10.103 19.116 -16.444 1.00 86.50 93 GLU A N 1
ATOM 666 C CA . GLU A 1 93 ? 11.306 19.928 -16.556 1.00 86.50 93 GLU A CA 1
ATOM 667 C C . GLU A 1 93 ? 11.503 20.395 -18.009 1.00 86.50 93 GLU A C 1
ATOM 669 O O . GLU A 1 93 ? 11.230 19.673 -18.972 1.00 86.50 93 GLU A O 1
ATOM 674 N N . SER A 1 94 ? 11.911 21.654 -18.185 1.00 70.19 94 SER A N 1
ATOM 675 C CA . SER A 1 94 ? 12.140 22.216 -19.514 1.00 70.19 94 SER A CA 1
ATOM 676 C C . SER A 1 94 ? 13.429 21.656 -20.108 1.00 70.19 94 SER A C 1
ATOM 678 O O . SER A 1 94 ? 14.491 21.793 -19.506 1.00 70.19 94 SER A O 1
ATOM 680 N N . GLN A 1 95 ? 13.324 21.104 -21.314 1.00 58.25 95 GLN A N 1
ATOM 681 C CA . GLN A 1 95 ? 14.401 20.450 -22.059 1.00 58.25 95 GLN A CA 1
ATOM 682 C C . GLN A 1 95 ? 15.719 21.243 -22.059 1.00 58.25 95 GLN A C 1
ATOM 684 O O . GLN A 1 95 ? 15.796 22.306 -22.689 1.00 58.25 95 GLN A O 1
ATOM 689 N N . PRO A 1 96 ? 16.807 20.713 -21.482 1.00 47.62 96 PRO A N 1
ATOM 690 C CA . PRO A 1 96 ? 18.137 21.135 -21.867 1.00 47.62 96 PRO A CA 1
ATOM 691 C C . PRO A 1 96 ? 18.467 20.504 -23.226 1.00 47.62 96 PRO A C 1
ATOM 693 O O . PRO A 1 96 ? 18.460 19.284 -23.386 1.00 47.62 96 PRO A O 1
ATOM 696 N N . LYS A 1 97 ? 18.853 21.322 -24.212 1.00 49.12 97 LYS A N 1
ATOM 697 C CA . LYS A 1 97 ? 19.765 20.834 -25.259 1.00 49.12 97 LYS A CA 1
ATOM 698 C C . LYS A 1 97 ? 21.027 20.343 -24.541 1.00 49.12 97 LYS A C 1
ATOM 700 O O . LYS A 1 97 ? 21.533 21.129 -23.748 1.00 49.12 97 LYS A O 1
ATOM 705 N N . VAL A 1 98 ? 21.529 19.127 -24.823 1.00 40.66 98 VAL A N 1
ATOM 706 C CA . VAL A 1 98 ? 22.973 18.746 -24.913 1.00 40.66 98 VAL A CA 1
ATOM 707 C C . VAL A 1 98 ? 23.231 17.234 -24.687 1.00 40.66 98 VAL A C 1
ATOM 709 O O . VAL A 1 98 ? 22.819 16.689 -23.669 1.00 40.66 98 VAL A O 1
ATOM 712 N N . GLN A 1 99 ? 24.004 16.653 -25.628 1.00 37.28 99 GLN A N 1
ATOM 713 C CA . GLN A 1 99 ? 25.108 15.644 -25.600 1.00 37.28 99 GLN A CA 1
ATOM 714 C C . GLN A 1 99 ? 25.220 14.581 -24.446 1.00 37.28 99 GLN A C 1
ATOM 716 O O . GLN A 1 99 ? 24.928 14.895 -23.288 1.00 37.28 99 GLN A O 1
ATOM 721 N N . PRO A 1 100 ? 25.706 13.342 -24.758 1.00 34.84 100 PRO A N 1
ATOM 722 C CA . PRO A 1 100 ? 25.385 12.038 -24.102 1.00 34.84 100 PRO A CA 1
ATOM 723 C C . PRO A 1 100 ? 26.144 11.738 -22.778 1.00 34.84 100 PRO A C 1
ATOM 725 O O . PRO A 1 100 ? 27.116 12.429 -22.485 1.00 34.84 100 PRO A O 1
ATOM 728 N N . ARG A 1 101 ? 25.752 10.776 -21.903 1.00 37.50 101 ARG A N 1
ATOM 729 C CA . ARG A 1 101 ? 25.713 9.285 -22.067 1.00 37.50 101 ARG A CA 1
ATOM 730 C C . ARG A 1 101 ? 24.883 8.539 -20.988 1.00 37.50 101 ARG A C 1
ATOM 732 O O . ARG A 1 101 ? 24.905 9.082 -19.900 1.00 37.50 101 ARG A O 1
ATOM 739 N N . ILE A 1 102 ? 24.207 7.390 -21.285 1.00 49.69 102 ILE A N 1
ATOM 740 C CA . ILE A 1 102 ? 24.202 6.034 -20.582 1.00 49.69 102 ILE A CA 1
ATOM 741 C C . ILE A 1 102 ? 25.469 5.304 -21.057 1.00 49.69 102 ILE A C 1
ATOM 743 O O . ILE A 1 102 ? 26.063 5.805 -22.013 1.00 49.69 102 ILE A O 1
ATOM 747 N N . VAL A 1 103 ? 25.899 4.151 -20.514 1.00 51.25 103 VAL A N 1
ATOM 748 C CA . VAL A 1 103 ? 26.903 3.323 -21.228 1.00 51.25 103 VAL A CA 1
ATOM 749 C C . VAL A 1 103 ? 26.374 3.070 -22.654 1.00 51.25 103 VAL A C 1
ATOM 751 O O . VAL A 1 103 ? 25.442 2.308 -22.847 1.00 51.25 103 VAL A O 1
ATOM 754 N N . GLY A 1 104 ? 26.853 3.839 -23.636 1.00 55.19 104 GLY A N 1
ATOM 755 C CA . GLY A 1 104 ? 26.362 3.867 -25.020 1.00 55.19 104 GLY A CA 1
ATOM 756 C C . GLY A 1 104 ? 24.983 4.491 -25.337 1.00 55.19 104 GLY A C 1
ATOM 757 O O . GLY A 1 104 ? 24.647 4.518 -26.517 1.00 55.19 104 GLY A O 1
ATOM 758 N N . GLY A 1 105 ? 24.191 5.013 -24.384 1.00 62.34 105 GLY A N 1
ATOM 759 C CA . GLY A 1 105 ? 22.853 5.610 -24.656 1.00 62.34 105 GLY A CA 1
ATOM 760 C C . GLY A 1 105 ? 22.772 7.151 -24.613 1.00 62.34 105 GLY A C 1
ATOM 761 O O . GLY A 1 105 ? 23.769 7.829 -24.353 1.00 62.34 105 GLY A O 1
ATOM 762 N N . GLU A 1 106 ? 21.578 7.717 -24.845 1.00 74.06 106 GLU A N 1
ATOM 763 C CA . GLU A 1 106 ? 21.329 9.169 -24.989 1.00 74.06 106 GLU A CA 1
ATOM 764 C C . GLU A 1 106 ? 20.528 9.753 -23.808 1.00 74.06 106 GLU A C 1
ATOM 766 O O . GLU A 1 106 ? 19.685 9.070 -23.222 1.00 74.06 106 GLU A O 1
ATOM 771 N N . LYS A 1 107 ? 20.770 11.029 -23.449 1.00 76.19 107 LYS A N 1
ATOM 772 C CA . LYS A 1 107 ? 19.906 11.742 -22.488 1.00 76.19 107 LYS A CA 1
ATOM 773 C C . LYS A 1 107 ? 18.494 11.812 -23.046 1.00 76.19 107 LYS A C 1
ATOM 775 O O . LYS A 1 107 ? 18.305 12.189 -24.200 1.00 76.19 107 LYS A O 1
ATOM 780 N N . ALA A 1 108 ? 17.529 11.493 -22.203 1.00 81.31 108 ALA A N 1
ATOM 781 C CA . ALA A 1 108 ? 16.127 11.493 -22.561 1.00 81.31 108 ALA A CA 1
ATOM 782 C C . ALA A 1 108 ? 15.400 12.577 -21.773 1.00 81.31 108 ALA A C 1
ATOM 784 O O . ALA A 1 108 ? 15.918 13.103 -20.789 1.00 81.31 108 ALA A O 1
ATOM 785 N N . SER A 1 109 ? 14.190 12.904 -22.216 1.00 86.50 109 SER A N 1
ATOM 786 C CA . SER A 1 109 ? 13.328 13.814 -21.477 1.00 86.50 109 SER A CA 1
ATOM 787 C C . SER A 1 109 ? 12.051 13.127 -21.032 1.00 86.50 109 SER A C 1
ATOM 789 O O . SER A 1 109 ? 11.419 12.394 -21.799 1.00 86.50 109 SER A O 1
ATOM 791 N N . VAL A 1 110 ? 11.631 13.412 -19.804 1.00 87.19 110 VAL A N 1
ATOM 792 C CA . VAL A 1 110 ? 10.386 12.910 -19.212 1.00 87.19 110 VAL A CA 1
ATOM 793 C C . VAL A 1 110 ? 9.150 13.293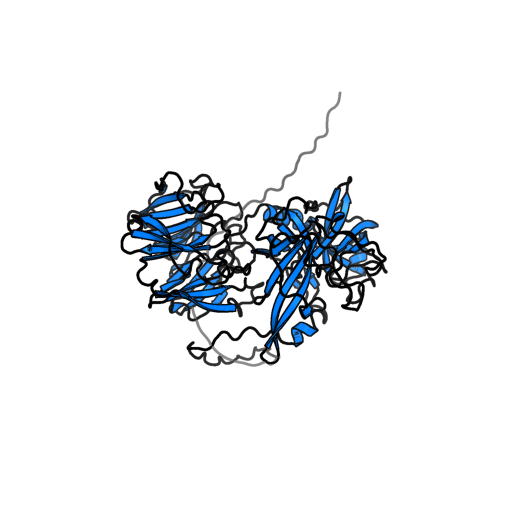 -20.019 1.00 87.19 110 VAL A C 1
ATOM 795 O O . VAL A 1 110 ? 8.165 12.565 -19.996 1.00 87.19 110 VAL A O 1
ATOM 798 N N . SER A 1 111 ? 9.189 14.375 -20.803 1.00 89.00 111 SER A N 1
ATOM 799 C CA . SER A 1 111 ? 8.071 14.733 -21.685 1.00 89.00 111 SER A CA 1
ATOM 800 C C . SER A 1 111 ? 7.876 13.744 -22.845 1.00 89.00 111 SER A C 1
ATOM 802 O O . SER A 1 111 ? 6.778 13.637 -23.385 1.00 89.00 111 SER A O 1
ATOM 804 N N . GLN A 1 112 ? 8.919 12.995 -23.221 1.00 90.69 112 GLN A N 1
ATOM 805 C CA . GLN A 1 112 ? 8.874 11.933 -24.239 1.00 90.69 112 GLN A CA 1
ATOM 806 C C . GLN A 1 112 ? 8.565 10.552 -23.637 1.00 90.69 112 GLN A C 1
ATOM 808 O O . GLN A 1 112 ? 8.174 9.621 -24.357 1.00 90.69 112 GLN A O 1
ATOM 813 N N . HIS A 1 113 ? 8.740 10.437 -22.319 1.00 93.75 113 HIS A N 1
ATOM 814 C CA . HIS A 1 113 ? 8.548 9.234 -21.520 1.00 93.75 113 HIS A CA 1
ATOM 815 C C . HIS A 1 113 ? 7.709 9.544 -20.263 1.00 93.75 113 HIS A C 1
ATOM 817 O O . HIS A 1 113 ? 8.180 9.331 -19.148 1.00 93.75 113 HIS A O 1
ATOM 823 N N . PRO A 1 114 ? 6.461 10.036 -20.413 1.00 94.88 114 PRO A N 1
ATOM 824 C CA . PRO A 1 114 ? 5.633 10.515 -19.295 1.00 94.88 114 PRO A CA 1
ATOM 825 C C . PRO A 1 114 ? 5.236 9.424 -18.287 1.00 94.88 114 PRO A C 1
ATOM 827 O O . PRO A 1 114 ? 4.735 9.738 -17.212 1.00 94.88 114 PRO A O 1
ATOM 830 N N . TYR A 1 115 ? 5.458 8.157 -18.637 1.00 96.88 115 TYR A N 1
ATOM 831 C CA . TYR A 1 115 ? 5.279 6.993 -17.774 1.00 96.88 115 TYR A CA 1
ATOM 832 C C . TYR A 1 115 ? 6.490 6.709 -16.876 1.00 96.88 115 TYR A C 1
ATOM 834 O O . TYR A 1 115 ? 6.392 5.830 -16.032 1.00 96.88 115 TYR A O 1
ATOM 842 N N . ILE A 1 116 ? 7.639 7.365 -17.058 1.00 96.94 116 ILE A N 1
ATOM 843 C CA . ILE A 1 116 ? 8.837 7.098 -16.251 1.00 96.94 116 ILE A CA 1
ATOM 844 C C . ILE A 1 116 ? 8.815 7.933 -14.975 1.00 96.94 116 ILE A C 1
ATOM 846 O O . ILE A 1 116 ? 8.545 9.135 -15.007 1.00 96.94 116 ILE A O 1
ATOM 850 N N . VAL A 1 117 ? 9.146 7.284 -13.860 1.00 97.31 117 VAL A N 1
ATOM 851 C CA . VAL A 1 117 ? 9.319 7.921 -12.552 1.00 97.31 117 VAL A CA 1
ATOM 852 C C . VAL A 1 117 ? 10.640 7.500 -11.922 1.00 97.31 117 VAL A C 1
ATOM 854 O O . VAL A 1 117 ? 11.103 6.374 -12.117 1.00 97.31 117 VAL A O 1
ATOM 857 N N . GLY A 1 118 ? 11.244 8.408 -11.160 1.00 94.56 118 GLY A N 1
ATOM 858 C CA . GLY A 1 118 ? 12.300 8.062 -10.214 1.00 94.56 118 GLY A CA 1
ATOM 859 C C . GLY A 1 118 ? 11.687 7.534 -8.923 1.00 94.56 118 GLY A C 1
ATOM 860 O O . GLY A 1 118 ? 10.649 8.034 -8.484 1.00 94.56 118 GLY A O 1
ATOM 861 N N . ILE A 1 119 ? 12.329 6.537 -8.326 1.00 91.88 119 ILE A N 1
ATOM 862 C CA . ILE A 1 119 ? 11.999 6.017 -7.000 1.00 91.88 119 ILE A CA 1
ATOM 863 C C . ILE A 1 119 ? 13.204 6.282 -6.113 1.00 91.88 119 ILE A C 1
ATOM 865 O O . ILE A 1 119 ? 14.294 5.793 -6.403 1.00 91.88 119 ILE A O 1
ATOM 869 N N . GLU A 1 120 ? 13.026 7.055 -5.049 1.00 87.75 120 GLU A N 1
ATOM 870 C CA . GLU A 1 120 ? 14.095 7.349 -4.099 1.00 87.75 120 GLU A CA 1
ATOM 871 C C . GLU A 1 120 ? 13.660 6.983 -2.681 1.00 87.75 120 GLU A C 1
ATOM 873 O O . GLU A 1 120 ? 12.700 7.538 -2.157 1.00 87.75 120 GLU A O 1
ATOM 878 N N . THR A 1 121 ? 14.358 6.030 -2.064 1.00 81.75 121 THR A N 1
ATOM 879 C CA . THR A 1 121 ? 14.144 5.638 -0.663 1.00 81.75 121 THR A CA 1
ATOM 880 C C . THR A 1 121 ? 15.164 6.357 0.201 1.00 81.75 121 THR A C 1
ATOM 882 O O . THR A 1 121 ? 16.359 6.090 0.068 1.00 81.75 121 THR A O 1
ATOM 885 N N . LEU A 1 122 ? 14.709 7.271 1.057 1.00 78.06 122 LEU A N 1
ATOM 886 C CA . LEU A 1 122 ? 15.549 7.998 2.010 1.00 78.06 122 LEU A CA 1
ATOM 887 C C . LEU A 1 122 ? 15.510 7.277 3.353 1.00 78.06 122 LEU A C 1
ATOM 889 O O . LEU A 1 122 ? 14.431 7.136 3.908 1.00 78.06 122 LEU A O 1
ATOM 893 N N . PHE A 1 123 ? 16.658 6.879 3.895 1.00 72.69 123 PHE A N 1
ATOM 894 C CA . PHE A 1 123 ? 16.758 6.255 5.215 1.00 72.69 123 PHE A CA 1
ATOM 895 C C . PHE A 1 123 ? 17.899 6.853 6.033 1.00 72.69 123 PHE A C 1
ATOM 897 O O . PHE A 1 123 ? 18.889 7.337 5.481 1.00 72.69 123 PHE A O 1
ATOM 904 N N . HIS A 1 124 ? 17.772 6.844 7.358 1.00 70.19 124 HIS A N 1
ATOM 905 C CA . HIS A 1 124 ? 18.770 7.420 8.261 1.00 70.19 124 HIS A CA 1
ATOM 906 C C . HIS A 1 124 ? 19.570 6.333 8.977 1.00 70.19 124 HIS A C 1
ATOM 908 O O . HIS A 1 124 ? 19.016 5.361 9.481 1.00 70.19 124 HIS A O 1
ATOM 914 N N . VAL A 1 125 ? 20.888 6.518 9.058 1.00 65.75 125 VAL A N 1
ATOM 915 C CA . VAL A 1 125 ? 21.799 5.611 9.764 1.00 65.75 125 VAL A CA 1
ATOM 916 C C . VAL A 1 125 ? 22.536 6.378 10.852 1.00 65.75 125 VAL A C 1
ATOM 918 O O . VAL A 1 125 ? 23.033 7.480 10.618 1.00 65.75 125 VAL A O 1
ATOM 921 N N . LEU A 1 126 ? 22.626 5.797 12.050 1.00 62.59 126 LEU A N 1
ATOM 922 C CA . LEU A 1 126 ? 23.407 6.369 13.143 1.00 62.59 126 LEU A CA 1
ATOM 923 C C . LEU A 1 126 ? 24.901 6.103 12.908 1.00 62.59 126 LEU A C 1
ATOM 925 O O . LEU A 1 126 ? 25.375 4.980 13.069 1.00 62.59 126 LEU A O 1
ATOM 929 N N . GLN A 1 127 ? 25.654 7.145 12.568 1.00 64.81 127 GLN A N 1
ATOM 930 C CA . GLN A 1 127 ? 27.107 7.099 12.418 1.00 64.81 127 GLN A CA 1
ATOM 931 C C . GLN A 1 127 ? 27.760 8.044 13.425 1.00 64.81 127 GLN A C 1
ATOM 933 O O . GLN A 1 127 ? 27.444 9.229 13.478 1.00 64.81 127 GLN A O 1
ATOM 938 N N . ASN A 1 128 ? 28.672 7.522 14.253 1.00 69.06 128 ASN A N 1
ATOM 939 C CA . ASN A 1 128 ? 29.394 8.295 15.276 1.00 69.06 128 ASN A CA 1
ATOM 940 C C . ASN A 1 128 ? 28.482 9.127 16.209 1.00 69.06 128 ASN A C 1
ATOM 942 O O . ASN A 1 128 ? 28.858 10.210 16.651 1.00 69.06 128 ASN A O 1
ATOM 946 N N . GLY A 1 129 ? 27.275 8.630 16.507 1.00 62.84 129 GLY A N 1
ATOM 947 C CA . GLY A 1 129 ? 26.294 9.328 17.347 1.00 62.84 129 GLY A CA 1
ATOM 948 C C . GLY A 1 129 ? 25.483 10.420 16.634 1.00 62.84 129 GLY A C 1
ATOM 949 O O . GLY A 1 129 ? 24.735 11.129 17.301 1.00 62.84 129 GLY A O 1
ATOM 950 N N . GLN A 1 130 ? 25.599 10.555 15.309 1.00 65.06 130 GLN A N 1
ATOM 951 C CA . GLN A 1 130 ? 24.788 11.452 14.480 1.00 65.06 130 GLN A CA 1
ATOM 952 C C . GLN A 1 130 ? 23.961 10.655 13.466 1.00 65.06 130 GLN A C 1
ATOM 954 O O . GLN A 1 130 ? 24.444 9.675 12.903 1.00 65.06 130 GLN A O 1
ATOM 959 N N . PHE A 1 131 ? 22.721 11.076 13.211 1.00 68.94 131 PHE A N 1
ATOM 960 C CA . PHE A 1 131 ? 21.920 10.515 12.123 1.00 68.94 131 PHE A CA 1
ATOM 961 C C . PHE A 1 131 ? 22.381 11.095 10.784 1.00 68.94 131 PHE A C 1
ATOM 963 O O . PHE A 1 131 ? 22.398 12.312 10.597 1.00 68.94 131 PHE A O 1
ATOM 970 N N . VAL A 1 132 ? 22.762 10.216 9.860 1.00 70.31 132 VAL A N 1
ATOM 971 C CA . VAL A 1 132 ? 23.199 10.554 8.503 1.00 70.31 132 VAL A CA 1
ATOM 972 C C . VAL A 1 132 ? 22.214 9.948 7.509 1.00 70.31 132 VAL A C 1
ATOM 974 O O . VAL A 1 132 ? 21.922 8.755 7.576 1.00 70.31 132 VAL A O 1
ATOM 977 N N . GLY A 1 133 ? 21.698 10.768 6.593 1.00 74.19 133 GLY A N 1
ATOM 978 C CA . GLY A 1 133 ? 20.768 10.318 5.561 1.00 74.19 133 GLY A CA 1
ATOM 979 C C . GLY A 1 133 ? 21.464 9.624 4.395 1.00 74.19 133 GLY A C 1
ATOM 980 O O . GLY A 1 133 ? 22.487 10.095 3.895 1.00 74.19 133 GLY A O 1
ATOM 981 N N . PHE A 1 134 ? 20.870 8.531 3.936 1.00 75.69 134 PHE A N 1
ATOM 982 C CA . PHE A 1 134 ? 21.262 7.752 2.770 1.00 75.69 134 PHE A CA 1
ATOM 983 C C . PHE A 1 134 ? 20.075 7.588 1.834 1.00 75.69 134 PHE A C 1
ATOM 985 O O . PHE A 1 134 ? 18.925 7.576 2.262 1.00 75.69 134 PHE A O 1
ATOM 992 N N . ILE A 1 135 ? 20.363 7.475 0.543 1.00 77.69 135 ILE A N 1
ATOM 993 C CA . ILE A 1 135 ? 19.355 7.338 -0.492 1.00 77.69 135 ILE A CA 1
ATOM 994 C C . ILE A 1 135 ? 19.683 6.163 -1.403 1.00 77.69 135 ILE A C 1
ATOM 996 O O . ILE A 1 135 ? 20.803 6.056 -1.908 1.00 77.69 135 ILE A O 1
ATOM 1000 N N . SER A 1 136 ? 18.696 5.294 -1.601 1.00 79.00 136 SER A N 1
ATOM 1001 C CA . SER A 1 136 ? 18.683 4.300 -2.673 1.00 79.00 136 SER A CA 1
ATOM 1002 C C . SER A 1 136 ? 17.838 4.840 -3.815 1.00 79.00 136 SER A C 1
ATOM 1004 O O . SER A 1 136 ? 16.753 5.374 -3.572 1.00 79.00 136 SER A O 1
ATOM 1006 N N . THR A 1 137 ? 18.320 4.721 -5.051 1.00 84.62 137 THR A N 1
ATOM 1007 C CA . THR A 1 137 ? 17.545 5.136 -6.222 1.00 84.62 137 THR A CA 1
ATOM 1008 C C . THR A 1 137 ? 17.285 3.976 -7.160 1.00 84.62 137 THR A C 1
ATOM 1010 O O . THR A 1 137 ? 18.181 3.198 -7.479 1.00 84.62 137 THR A O 1
ATOM 1013 N N . CYS A 1 138 ? 16.054 3.937 -7.646 1.00 89.31 138 CYS A N 1
ATOM 1014 C CA . CYS A 1 138 ? 15.578 3.060 -8.692 1.00 89.31 138 CYS A CA 1
ATOM 1015 C C . CYS A 1 138 ? 14.757 3.847 -9.717 1.00 89.31 138 CYS A C 1
ATOM 1017 O O . CYS A 1 138 ? 14.437 5.028 -9.551 1.00 89.31 138 CYS A O 1
ATOM 1019 N N . THR A 1 139 ? 14.383 3.154 -10.781 1.00 94.12 139 THR A N 1
ATOM 1020 C CA . THR A 1 139 ? 13.439 3.619 -11.788 1.00 94.12 139 THR A CA 1
ATOM 1021 C C . THR A 1 139 ? 12.133 2.831 -11.653 1.00 94.12 139 THR A C 1
ATOM 1023 O O . THR A 1 139 ? 12.110 1.679 -11.219 1.00 94.12 139 THR A O 1
ATOM 1026 N N . GLY A 1 140 ? 11.015 3.454 -12.012 1.00 96.56 140 GLY A N 1
ATOM 1027 C CA . GLY A 1 140 ? 9.722 2.789 -12.100 1.00 96.56 140 GLY A CA 1
ATOM 1028 C C . GLY A 1 140 ? 8.900 3.278 -13.283 1.00 96.56 140 GLY A C 1
ATOM 1029 O O . GLY A 1 140 ? 9.284 4.192 -14.018 1.00 96.56 140 GLY A O 1
ATOM 1030 N N . THR A 1 141 ? 7.732 2.665 -13.445 1.00 98.00 141 THR A N 1
ATOM 1031 C CA . THR A 1 141 ? 6.789 2.979 -14.523 1.00 98.00 141 THR A CA 1
ATOM 1032 C C . THR A 1 141 ? 5.375 3.183 -14.023 1.00 98.00 141 THR A C 1
ATOM 1034 O O . THR A 1 141 ? 4.835 2.346 -13.310 1.00 98.00 141 THR A O 1
ATOM 1037 N N . VAL A 1 142 ? 4.738 4.272 -14.441 1.00 98.06 142 VAL A N 1
ATOM 1038 C CA . VAL A 1 142 ? 3.317 4.519 -14.204 1.00 98.06 142 VAL A CA 1
ATOM 1039 C C . VAL A 1 142 ? 2.504 3.484 -14.979 1.00 98.06 142 VAL A C 1
ATOM 1041 O O . VAL A 1 142 ? 2.565 3.428 -16.207 1.00 98.06 142 VAL A O 1
ATOM 1044 N N . ILE A 1 143 ? 1.717 2.684 -14.259 1.00 96.69 143 ILE A N 1
ATOM 1045 C CA . ILE A 1 143 ? 0.762 1.718 -14.833 1.00 96.69 143 ILE A CA 1
ATOM 1046 C C . ILE A 1 143 ? -0.695 2.089 -14.511 1.00 96.69 143 ILE A C 1
ATOM 1048 O O . ILE A 1 143 ? -1.622 1.598 -15.150 1.00 96.69 143 ILE A O 1
ATOM 1052 N N . SER A 1 144 ? -0.906 3.011 -13.567 1.00 95.38 144 SER A N 1
ATOM 1053 C CA . SER A 1 144 ? -2.148 3.769 -13.360 1.00 95.38 144 SER A CA 1
ATOM 1054 C C . SER A 1 144 ? -1.840 5.055 -12.570 1.00 95.38 144 SER A C 1
ATOM 1056 O O . SER A 1 144 ? -0.738 5.150 -12.026 1.00 95.38 144 SER A O 1
ATOM 1058 N N . PRO A 1 145 ? -2.778 6.016 -12.426 1.00 94.94 145 PRO A N 1
ATOM 1059 C CA . PRO A 1 145 ? -2.534 7.241 -11.656 1.00 94.94 145 PRO A CA 1
ATOM 1060 C C . PRO A 1 145 ? -2.023 7.007 -10.226 1.00 94.94 145 PRO A C 1
ATOM 1062 O O . PRO A 1 145 ? -1.322 7.853 -9.690 1.00 94.94 145 PRO A O 1
ATOM 1065 N N . THR A 1 146 ? -2.330 5.867 -9.604 1.00 92.81 146 THR A N 1
ATOM 1066 C CA . THR A 1 146 ? -1.912 5.543 -8.228 1.00 92.81 146 THR A CA 1
ATOM 1067 C C . THR A 1 146 ? -1.006 4.315 -8.142 1.00 92.81 146 THR A C 1
ATOM 1069 O O . THR A 1 146 ? -0.818 3.794 -7.044 1.00 92.81 146 THR A O 1
ATOM 1072 N N . LYS A 1 147 ? -0.493 3.793 -9.267 1.00 93.75 147 LYS A N 1
ATOM 1073 C CA . LYS A 1 147 ? 0.286 2.542 -9.288 1.00 93.75 147 LYS A CA 1
ATOM 1074 C C . LYS A 1 147 ? 1.541 2.662 -10.144 1.00 93.75 147 LYS A C 1
ATOM 1076 O O . LYS A 1 147 ? 1.454 3.021 -11.323 1.00 93.75 147 LYS A O 1
ATOM 1081 N N . VAL A 1 148 ? 2.676 2.284 -9.562 1.00 96.25 148 VAL A N 1
ATOM 1082 C CA . VAL A 1 148 ? 3.985 2.243 -10.226 1.00 96.25 148 VAL A CA 1
ATOM 1083 C C . VAL A 1 148 ? 4.525 0.816 -10.220 1.00 96.25 148 VAL A C 1
ATOM 1085 O O . VAL A 1 148 ? 4.609 0.199 -9.165 1.00 96.25 148 VAL A O 1
ATOM 1088 N N . LEU A 1 149 ? 4.901 0.290 -11.386 1.00 96.81 149 LEU A N 1
ATOM 1089 C CA . LEU A 1 149 ? 5.575 -1.001 -11.528 1.00 96.81 149 LEU A CA 1
ATOM 1090 C C . LEU A 1 149 ? 7.092 -0.814 -11.414 1.00 96.81 149 LEU A C 1
ATOM 1092 O O . LEU A 1 149 ? 7.654 0.084 -12.050 1.00 96.81 149 LEU A O 1
ATOM 1096 N N . THR A 1 150 ? 7.736 -1.658 -10.610 1.00 95.25 150 THR A N 1
ATOM 1097 C CA . THR A 1 150 ? 9.185 -1.649 -10.367 1.00 95.25 150 THR A CA 1
ATOM 1098 C C . THR A 1 150 ? 9.681 -3.043 -9.946 1.00 95.25 150 THR A C 1
ATOM 1100 O O . THR A 1 150 ? 8.920 -4.014 -9.949 1.00 95.25 150 THR A O 1
ATOM 1103 N N . ALA A 1 151 ? 10.965 -3.159 -9.616 1.00 90.19 151 ALA A N 1
ATOM 1104 C CA . ALA A 1 151 ? 11.569 -4.383 -9.103 1.00 90.19 151 ALA A CA 1
ATOM 1105 C C . ALA A 1 151 ? 11.277 -4.553 -7.603 1.00 90.19 151 ALA A C 1
ATOM 1107 O O . ALA A 1 151 ? 11.221 -3.575 -6.857 1.00 90.19 151 ALA A O 1
ATOM 1108 N N . ALA A 1 152 ? 11.143 -5.792 -7.135 1.00 85.25 152 ALA A N 1
ATOM 1109 C CA . ALA A 1 152 ? 10.946 -6.080 -5.713 1.00 85.25 152 ALA A CA 1
ATOM 1110 C C . ALA A 1 152 ? 12.141 -5.630 -4.866 1.00 85.25 152 ALA A C 1
ATOM 1112 O O . ALA A 1 152 ? 11.965 -5.105 -3.771 1.00 85.25 152 ALA A O 1
ATOM 1113 N N . HIS A 1 153 ? 13.361 -5.733 -5.391 1.00 80.69 153 HIS A N 1
ATOM 1114 C CA . HIS A 1 153 ? 14.535 -5.215 -4.693 1.00 80.69 153 HIS A CA 1
ATOM 1115 C C . HIS A 1 153 ? 14.618 -3.677 -4.657 1.00 80.69 153 HIS A C 1
ATOM 1117 O O . HIS A 1 153 ? 15.471 -3.151 -3.951 1.00 80.69 153 HIS A O 1
ATOM 1123 N N . CYS A 1 154 ? 13.786 -2.963 -5.425 1.00 81.31 154 CYS A N 1
ATOM 1124 C CA . CYS A 1 154 ? 13.639 -1.504 -5.357 1.00 81.31 154 CYS A CA 1
ATOM 1125 C C . CYS A 1 154 ? 12.546 -1.073 -4.380 1.00 81.31 154 CYS A C 1
ATOM 1127 O O . CYS A 1 154 ? 12.562 0.053 -3.892 1.00 81.31 154 CYS A O 1
ATOM 1129 N N . ALA A 1 155 ? 11.615 -1.976 -4.083 1.00 75.38 155 ALA A N 1
ATOM 1130 C CA . ALA A 1 155 ? 10.573 -1.831 -3.081 1.00 75.38 155 ALA A CA 1
ATOM 1131 C C . ALA A 1 155 ? 11.119 -2.022 -1.651 1.00 75.38 155 ALA A C 1
ATOM 1133 O O . ALA A 1 155 ? 10.511 -2.698 -0.821 1.00 75.38 155 ALA A O 1
ATOM 1134 N N . ILE A 1 156 ? 12.293 -1.450 -1.363 1.00 58.91 156 ILE A N 1
ATOM 1135 C CA . ILE A 1 156 ? 12.879 -1.481 -0.025 1.00 58.91 156 ILE A CA 1
ATOM 1136 C C . ILE A 1 156 ? 12.072 -0.517 0.849 1.00 58.91 156 ILE A C 1
ATOM 1138 O O . ILE A 1 156 ? 12.392 0.662 0.940 1.00 58.91 156 ILE A O 1
ATOM 1142 N N . ASN A 1 157 ? 11.053 -1.025 1.535 1.00 51.03 157 ASN A N 1
ATOM 1143 C CA . ASN A 1 157 ? 10.531 -0.395 2.747 1.00 51.03 157 ASN A CA 1
ATOM 1144 C C . ASN A 1 157 ? 11.560 -0.599 3.865 1.00 51.03 157 ASN A C 1
ATOM 1146 O O . ASN A 1 157 ? 11.373 -1.433 4.740 1.00 51.03 157 ASN A O 1
ATOM 1150 N N . SER A 1 158 ? 12.717 0.065 3.787 1.00 49.16 158 SER A N 1
ATOM 1151 C CA . SER A 1 158 ? 13.683 -0.003 4.886 1.00 49.16 158 SER A CA 1
ATOM 1152 C C . SER A 1 158 ? 12.951 0.454 6.139 1.00 49.16 158 SER A C 1
ATOM 1154 O O . SER A 1 158 ? 12.315 1.507 6.066 1.00 49.16 158 SER A O 1
ATOM 1156 N N . PRO A 1 159 ? 13.047 -0.269 7.270 1.00 49.41 159 PRO A N 1
ATOM 1157 C CA . PRO A 1 159 ? 12.321 0.104 8.471 1.00 49.41 159 PRO A CA 1
ATOM 1158 C C . PRO A 1 159 ? 12.571 1.563 8.869 1.00 49.41 159 PRO A C 1
ATOM 1160 O O . PRO A 1 159 ? 11.711 2.170 9.475 1.00 49.41 159 PRO A O 1
ATOM 1163 N N . LEU A 1 160 ? 13.692 2.157 8.443 1.00 51.34 160 LEU A N 1
ATOM 1164 C CA . LEU A 1 160 ? 14.115 3.521 8.754 1.00 51.34 160 LEU A CA 1
ATOM 1165 C C . LEU A 1 160 ? 13.927 4.538 7.613 1.00 51.34 160 LEU A C 1
ATOM 1167 O O . LEU A 1 160 ? 14.639 5.550 7.618 1.00 51.34 160 LEU A O 1
ATOM 1171 N N . GLY A 1 161 ? 13.086 4.284 6.601 1.00 66.56 161 GLY A N 1
ATOM 1172 C CA . GLY A 1 161 ? 13.041 5.169 5.437 1.00 66.56 161 GLY A CA 1
ATOM 1173 C C . GLY A 1 161 ? 11.727 5.328 4.683 1.00 66.56 161 GLY A C 1
ATOM 1174 O O . GLY A 1 161 ? 10.977 4.385 4.480 1.00 66.56 161 GLY A O 1
ATOM 1175 N N . THR A 1 162 ? 11.510 6.542 4.176 1.00 76.56 162 THR A N 1
ATOM 1176 C CA . THR A 1 162 ? 10.367 6.904 3.329 1.00 76.56 162 THR A CA 1
ATOM 1177 C C . THR A 1 162 ? 10.721 6.722 1.856 1.00 76.56 162 THR A C 1
ATOM 1179 O O . THR A 1 162 ? 11.755 7.212 1.382 1.00 76.56 162 THR A O 1
ATOM 1182 N N . THR A 1 163 ? 9.835 6.067 1.105 1.00 84.50 163 THR A N 1
ATOM 1183 C CA . THR A 1 163 ? 9.980 5.908 -0.349 1.00 84.50 163 THR A CA 1
ATOM 1184 C C . THR A 1 163 ? 9.200 6.981 -1.101 1.00 84.50 163 THR A C 1
ATOM 1186 O O . THR A 1 163 ? 7.978 7.083 -0.989 1.00 84.50 163 THR A O 1
ATOM 1189 N N . TYR A 1 164 ? 9.907 7.748 -1.927 1.00 89.50 164 TYR A N 1
ATOM 1190 C CA . TYR A 1 164 ? 9.359 8.806 -2.768 1.00 89.50 164 TYR A CA 1
ATOM 1191 C C . TYR A 1 164 ? 9.255 8.359 -4.223 1.00 89.50 164 TYR A C 1
ATOM 1193 O O . TYR A 1 164 ? 10.171 7.747 -4.773 1.00 89.50 164 TYR A O 1
ATOM 1201 N N . VAL A 1 165 ? 8.161 8.750 -4.873 1.00 94.00 165 VAL A N 1
ATOM 1202 C CA . VAL A 1 165 ? 7.964 8.637 -6.320 1.00 94.00 165 VAL A CA 1
ATOM 1203 C C . VAL A 1 165 ? 7.989 10.028 -6.934 1.00 94.00 165 VAL A C 1
ATOM 1205 O O . VAL A 1 165 ? 7.238 10.922 -6.534 1.00 94.00 165 VAL A O 1
ATOM 1208 N N . ILE A 1 166 ? 8.866 10.207 -7.919 1.00 95.31 166 ILE A N 1
ATOM 1209 C CA . ILE A 1 166 ? 9.189 11.496 -8.527 1.00 95.31 166 ILE A CA 1
ATOM 1210 C C . ILE A 1 166 ? 8.888 11.426 -10.024 1.00 95.31 166 ILE A C 1
ATOM 1212 O O . ILE A 1 166 ? 9.582 10.750 -10.782 1.00 95.31 166 ILE A O 1
ATOM 1216 N N . ALA A 1 167 ? 7.860 12.151 -10.459 1.00 96.81 167 ALA A N 1
ATOM 1217 C CA . ALA A 1 167 ? 7.436 12.220 -11.851 1.00 96.81 167 ALA A CA 1
ATOM 1218 C C . ALA A 1 167 ? 7.832 13.557 -12.491 1.00 96.81 167 ALA A C 1
ATOM 1220 O O . ALA A 1 167 ? 7.781 14.612 -11.855 1.00 96.81 167 ALA A O 1
ATOM 1221 N N . GLY A 1 168 ? 8.172 13.529 -13.781 1.00 94.81 168 GLY A N 1
ATOM 1222 C CA . GLY A 1 168 ? 8.327 14.747 -14.579 1.00 94.81 168 GLY A CA 1
ATOM 1223 C C . GLY A 1 168 ? 9.655 15.495 -14.429 1.00 94.81 168 GLY A C 1
ATOM 1224 O O . GLY A 1 168 ? 9.706 16.683 -14.755 1.00 94.81 168 GLY A O 1
ATOM 1225 N N . ARG A 1 169 ? 10.725 14.829 -13.980 1.00 92.62 169 ARG A N 1
ATOM 1226 C CA . ARG A 1 169 ? 12.071 15.415 -13.881 1.00 92.62 169 ARG A CA 1
ATOM 1227 C C . ARG A 1 169 ? 13.078 14.703 -14.774 1.00 92.62 169 ARG A C 1
ATOM 1229 O O . ARG A 1 169 ? 13.214 13.483 -14.690 1.00 92.62 169 ARG A O 1
ATOM 1236 N N . ASP A 1 170 ? 13.809 15.469 -15.578 1.00 90.06 170 ASP A N 1
ATOM 1237 C CA . ASP A 1 170 ? 14.940 14.954 -16.355 1.00 90.06 170 ASP A CA 1
ATOM 1238 C C . ASP A 1 170 ? 16.129 14.696 -15.415 1.00 90.06 170 ASP A C 1
ATOM 1240 O O . ASP A 1 170 ? 16.903 13.767 -15.630 1.00 90.06 170 ASP A O 1
ATOM 1244 N N . ASN A 1 171 ? 16.246 15.482 -14.340 1.00 89.19 171 ASN A N 1
ATOM 1245 C CA . ASN A 1 171 ? 17.191 15.268 -13.250 1.00 89.19 171 ASN A CA 1
ATOM 1246 C C . ASN A 1 171 ? 16.455 15.189 -11.905 1.00 89.19 171 ASN A C 1
ATOM 1248 O O . ASN A 1 171 ? 15.824 16.155 -11.482 1.00 89.19 171 ASN A O 1
ATOM 1252 N N . LEU A 1 172 ? 16.572 14.070 -11.185 1.00 87.56 172 LEU A N 1
ATOM 1253 C CA . LEU A 1 172 ? 15.898 13.870 -9.892 1.00 87.56 172 LEU A CA 1
ATOM 1254 C C . LEU A 1 172 ? 16.298 14.915 -8.835 1.00 87.56 172 LEU A C 1
ATOM 1256 O O . LEU A 1 172 ? 15.494 15.239 -7.961 1.00 87.56 172 LEU A O 1
ATOM 1260 N N . LYS A 1 173 ? 17.487 15.524 -8.973 1.00 85.12 173 LYS A N 1
ATOM 1261 C CA . LYS A 1 173 ? 17.969 16.618 -8.111 1.00 85.12 173 LYS A CA 1
ATOM 1262 C C . LYS A 1 173 ? 17.241 17.950 -8.346 1.00 85.12 173 LYS A C 1
ATOM 1264 O O . LYS A 1 173 ? 17.359 18.850 -7.518 1.00 85.12 173 LYS A O 1
ATOM 1269 N N . THR A 1 174 ? 16.515 18.112 -9.453 1.00 85.19 174 THR A N 1
ATOM 1270 C CA . THR A 1 174 ? 15.721 19.318 -9.726 1.00 85.19 174 THR A CA 1
ATOM 1271 C C . THR A 1 174 ? 14.534 19.381 -8.762 1.00 85.19 174 THR A C 1
ATOM 1273 O O . THR A 1 174 ? 13.776 18.430 -8.647 1.00 85.19 174 THR A O 1
ATOM 1276 N N . THR A 1 175 ? 14.321 20.507 -8.077 1.00 84.50 175 THR A N 1
ATOM 1277 C CA . THR A 1 175 ? 13.218 20.677 -7.101 1.00 84.50 175 THR A CA 1
ATOM 1278 C C . THR A 1 175 ? 12.114 21.625 -7.579 1.00 84.50 175 THR A C 1
ATOM 1280 O O . THR A 1 175 ? 11.140 21.862 -6.871 1.00 84.50 175 THR A O 1
ATOM 1283 N N . THR A 1 176 ? 12.240 22.162 -8.795 1.00 88.31 176 THR A N 1
ATOM 1284 C CA . THR A 1 176 ? 11.373 23.212 -9.363 1.00 88.31 176 THR A CA 1
ATOM 1285 C C . THR A 1 176 ? 10.497 22.737 -10.528 1.00 88.31 176 THR A C 1
ATOM 1287 O O . THR A 1 176 ? 9.849 23.563 -11.178 1.00 88.31 176 THR A O 1
ATOM 1290 N N . ALA A 1 177 ? 10.476 21.427 -10.792 1.00 91.19 177 ALA A N 1
ATOM 1291 C CA . ALA A 1 177 ? 9.611 20.782 -11.777 1.00 91.19 177 ALA A CA 1
ATOM 1292 C C . ALA A 1 177 ? 9.004 19.477 -11.232 1.00 91.19 177 ALA A C 1
ATOM 1294 O O . ALA A 1 177 ? 9.524 18.857 -10.293 1.00 91.19 177 ALA A O 1
ATOM 1295 N N . GLY A 1 178 ? 7.929 19.031 -11.878 1.00 94.19 178 GLY A N 1
ATOM 1296 C CA . GLY A 1 178 ? 7.367 17.702 -11.694 1.00 94.19 178 GLY A CA 1
ATOM 1297 C C . GLY A 1 178 ? 6.386 17.576 -10.531 1.00 94.19 178 GLY A C 1
ATOM 1298 O O . GLY A 1 178 ? 5.830 18.555 -10.019 1.00 94.19 178 GLY A O 1
ATOM 1299 N N . PHE A 1 179 ? 6.174 16.333 -10.122 1.00 96.00 179 PHE A N 1
ATOM 1300 C CA . PHE A 1 179 ? 5.289 15.952 -9.031 1.00 96.00 179 PHE A CA 1
ATOM 1301 C C . PHE A 1 179 ? 5.986 14.920 -8.147 1.00 96.00 179 PHE A C 1
ATOM 1303 O O . PHE A 1 179 ? 6.603 13.987 -8.660 1.00 96.00 179 PHE A O 1
ATOM 1310 N N . THR A 1 180 ? 5.894 15.088 -6.831 1.00 94.94 180 THR A N 1
ATOM 1311 C CA . THR A 1 180 ? 6.479 14.155 -5.862 1.00 94.94 180 THR A CA 1
ATOM 1312 C C . THR A 1 180 ? 5.398 13.660 -4.914 1.00 94.94 180 THR A C 1
ATOM 1314 O O . THR A 1 180 ? 4.627 14.453 -4.383 1.00 94.94 180 THR A O 1
ATOM 1317 N N . THR A 1 181 ? 5.338 12.355 -4.689 1.00 92.00 181 THR A N 1
ATOM 1318 C CA . THR A 1 181 ? 4.463 11.733 -3.685 1.00 92.00 181 THR A CA 1
ATOM 1319 C C . THR A 1 181 ? 5.222 10.627 -2.962 1.00 92.00 181 THR A C 1
ATOM 1321 O O . THR A 1 181 ? 6.347 10.305 -3.346 1.00 92.00 181 THR A O 1
ATOM 1324 N N . ILE A 1 182 ? 4.622 10.066 -1.918 1.00 87.75 182 ILE A N 1
ATOM 1325 C CA . ILE A 1 182 ? 5.173 8.930 -1.181 1.00 87.75 182 ILE A CA 1
ATOM 1326 C C . ILE A 1 182 ? 4.455 7.638 -1.566 1.00 87.75 182 ILE A C 1
ATOM 1328 O O . ILE A 1 182 ? 3.310 7.647 -2.039 1.00 87.75 182 ILE A O 1
ATOM 1332 N N . VAL A 1 183 ? 5.143 6.523 -1.358 1.00 85.31 183 VAL A N 1
ATOM 1333 C CA . VAL A 1 183 ? 4.551 5.188 -1.422 1.00 85.31 183 VAL A CA 1
ATOM 1334 C C . VAL A 1 183 ? 3.758 4.945 -0.143 1.00 85.31 183 VAL A C 1
ATOM 1336 O O . VAL A 1 183 ? 4.241 5.208 0.949 1.00 85.31 183 VAL A O 1
ATOM 1339 N N . ARG A 1 184 ? 2.524 4.470 -0.299 1.00 78.69 184 ARG A N 1
ATOM 1340 C CA . ARG A 1 184 ? 1.602 4.157 0.799 1.00 78.69 184 ARG A CA 1
ATOM 1341 C C . ARG A 1 184 ? 1.609 2.677 1.184 1.00 78.69 184 ARG A C 1
ATOM 1343 O O . ARG A 1 184 ? 1.276 2.329 2.310 1.00 78.69 184 ARG A O 1
ATOM 1350 N N . SER A 1 185 ? 1.861 1.817 0.209 1.00 78.50 185 SER A N 1
ATOM 1351 C CA . SER A 1 185 ? 1.943 0.369 0.374 1.00 78.50 185 SER A CA 1
ATOM 1352 C C . SER A 1 185 ? 2.600 -0.234 -0.855 1.00 78.50 185 SER A C 1
ATOM 1354 O O . SER A 1 185 ? 2.549 0.350 -1.948 1.00 78.50 185 SER A O 1
ATOM 1356 N N . THR A 1 186 ? 3.174 -1.422 -0.702 1.00 81.56 186 THR A N 1
ATOM 1357 C CA . THR A 1 186 ? 3.903 -2.071 -1.782 1.00 81.56 186 THR A CA 1
ATOM 1358 C C . THR A 1 186 ? 3.520 -3.532 -1.896 1.00 81.56 186 THR A C 1
ATOM 1360 O O . THR A 1 186 ? 3.851 -4.347 -1.052 1.00 81.56 186 THR A O 1
ATOM 1363 N N . TYR A 1 187 ? 2.911 -3.917 -3.011 1.00 83.06 187 TYR A N 1
ATOM 1364 C CA . TYR A 1 187 ? 2.802 -5.336 -3.302 1.00 83.06 187 TYR A CA 1
ATOM 1365 C C . TYR A 1 187 ? 4.145 -5.859 -3.818 1.00 83.06 187 TYR A C 1
ATOM 1367 O O . TYR A 1 187 ? 4.559 -5.490 -4.918 1.00 83.06 187 TYR A O 1
ATOM 1375 N N . THR A 1 188 ? 4.782 -6.761 -3.074 1.00 80.88 188 THR A N 1
ATOM 1376 C CA . THR A 1 188 ? 5.941 -7.539 -3.538 1.00 80.88 188 THR A CA 1
ATOM 1377 C C . THR A 1 188 ? 5.509 -8.963 -3.867 1.00 80.88 188 THR A C 1
ATOM 1379 O O . THR A 1 188 ? 4.701 -9.569 -3.161 1.00 80.88 188 THR A O 1
ATOM 1382 N N . HIS A 1 189 ? 6.030 -9.529 -4.958 1.00 82.94 189 HIS A N 1
ATOM 1383 C CA . HIS A 1 189 ? 5.721 -10.909 -5.316 1.00 82.94 189 HIS A CA 1
ATOM 1384 C C . HIS A 1 189 ? 6.113 -11.875 -4.178 1.00 82.94 189 HIS A C 1
ATOM 1386 O O . HIS A 1 189 ? 7.269 -11.928 -3.782 1.00 82.94 189 HIS A O 1
ATOM 1392 N N . GLN A 1 190 ? 5.183 -12.708 -3.692 1.00 77.19 190 GLN A N 1
ATOM 1393 C CA . GLN A 1 190 ? 5.410 -13.611 -2.540 1.00 77.19 190 GLN A CA 1
ATOM 1394 C C . GLN A 1 190 ? 6.523 -14.652 -2.757 1.00 77.19 190 GLN A C 1
ATOM 1396 O O . GLN A 1 190 ? 7.093 -15.182 -1.812 1.00 77.19 190 GLN A O 1
ATOM 1401 N N . GLY A 1 191 ? 6.812 -14.975 -4.017 1.00 78.50 191 GLY A N 1
ATOM 1402 C CA . GLY A 1 191 ? 7.950 -15.810 -4.408 1.00 78.50 191 GLY A CA 1
ATOM 1403 C C . GLY A 1 191 ? 9.273 -15.055 -4.564 1.00 78.50 191 GLY A C 1
ATOM 1404 O O . GLY A 1 191 ? 10.212 -15.644 -5.099 1.00 78.50 191 GLY A O 1
ATOM 1405 N N . PHE A 1 192 ? 9.338 -13.765 -4.214 1.00 82.88 192 PHE A N 1
ATOM 1406 C CA . PHE A 1 192 ? 10.579 -13.000 -4.265 1.00 82.88 192 PHE A CA 1
ATOM 1407 C C . PHE A 1 192 ? 11.612 -13.646 -3.344 1.00 82.88 192 PHE A C 1
ATOM 1409 O O . PHE A 1 192 ? 11.372 -13.861 -2.159 1.00 82.88 192 PHE A O 1
ATOM 1416 N N . ALA A 1 193 ? 12.751 -14.003 -3.919 1.00 78.62 193 ALA A N 1
ATOM 1417 C CA . ALA A 1 193 ? 13.838 -14.665 -3.220 1.00 78.62 193 ALA A CA 1
ATOM 1418 C C . ALA A 1 193 ? 15.159 -14.296 -3.885 1.00 78.62 193 ALA A C 1
ATOM 1420 O O . ALA A 1 193 ? 15.182 -13.808 -5.013 1.00 78.62 193 ALA A O 1
ATOM 1421 N N . ARG A 1 194 ? 16.272 -14.570 -3.211 1.00 78.62 194 ARG A N 1
ATOM 1422 C CA . ARG A 1 194 ? 17.607 -14.452 -3.800 1.00 78.62 194 ARG A CA 1
ATOM 1423 C C . ARG A 1 194 ? 18.273 -15.815 -3.777 1.00 78.62 194 ARG A C 1
ATOM 1425 O O . ARG A 1 194 ? 18.287 -16.468 -2.734 1.00 78.62 194 ARG A O 1
ATOM 1432 N N . ILE A 1 195 ? 18.800 -16.256 -4.917 1.00 75.94 195 ILE A N 1
ATOM 1433 C CA . ILE A 1 195 ? 19.686 -17.421 -4.950 1.00 75.94 195 ILE A CA 1
ATOM 1434 C C . ILE A 1 195 ? 20.979 -17.002 -4.243 1.00 75.94 195 ILE A C 1
ATOM 1436 O O . ILE A 1 195 ? 21.594 -16.024 -4.674 1.00 75.94 195 ILE A O 1
ATOM 1440 N N . PRO A 1 196 ? 21.407 -17.696 -3.172 1.00 65.62 196 PRO A N 1
ATOM 1441 C CA . PRO A 1 196 ? 22.685 -17.410 -2.538 1.00 65.62 196 PRO A CA 1
ATOM 1442 C C . PRO A 1 196 ? 23.819 -17.775 -3.502 1.00 65.62 196 PRO A C 1
ATOM 1444 O O . PRO A 1 196 ? 24.190 -18.941 -3.623 1.00 65.62 196 PRO A O 1
ATOM 1447 N N . ALA A 1 197 ? 24.352 -16.788 -4.211 1.00 51.69 197 ALA A N 1
ATOM 1448 C CA . ALA A 1 197 ? 25.528 -16.937 -5.052 1.00 51.69 197 ALA A CA 1
ATOM 1449 C C . ALA A 1 197 ? 26.245 -15.586 -5.178 1.00 51.69 197 ALA A C 1
ATOM 1451 O O . ALA A 1 197 ? 25.609 -14.569 -5.417 1.00 51.69 197 ALA A O 1
ATOM 1452 N N . HIS A 1 198 ? 27.571 -15.622 -5.030 1.00 49.47 198 HIS A N 1
ATOM 1453 C CA . HIS A 1 198 ? 28.518 -14.512 -5.203 1.00 49.47 198 HIS A CA 1
ATOM 1454 C C . HIS A 1 198 ? 28.469 -13.366 -4.168 1.00 49.47 198 HIS A C 1
ATOM 1456 O O . HIS A 1 198 ? 27.552 -13.224 -3.364 1.00 49.47 198 HIS A O 1
ATOM 1462 N N . SER A 1 199 ? 29.583 -12.630 -4.100 1.00 44.66 199 SER A N 1
ATOM 1463 C CA . SER A 1 199 ? 29.936 -11.634 -3.074 1.00 44.66 199 SER A CA 1
ATOM 1464 C C . SER A 1 199 ? 29.138 -10.320 -3.145 1.00 44.66 199 SER A C 1
ATOM 1466 O O . SER A 1 199 ? 29.487 -9.367 -2.459 1.00 44.66 199 SER A O 1
ATOM 1468 N N . ASP A 1 200 ? 28.098 -10.266 -3.974 1.00 46.84 200 ASP A N 1
ATOM 1469 C CA . ASP A 1 200 ? 27.299 -9.094 -4.353 1.00 46.84 200 ASP A CA 1
ATOM 1470 C C . ASP A 1 200 ? 25.799 -9.231 -4.009 1.00 46.84 200 ASP A C 1
ATOM 1472 O O . ASP A 1 200 ? 24.976 -8.425 -4.438 1.00 46.84 200 ASP A O 1
ATOM 1476 N N . GLY A 1 201 ? 25.425 -10.218 -3.186 1.00 54.62 201 GLY A N 1
ATOM 1477 C CA . GLY A 1 201 ? 24.082 -10.293 -2.594 1.00 54.62 201 GLY A CA 1
ATOM 1478 C C . GLY A 1 201 ? 23.070 -11.177 -3.333 1.00 54.62 201 GLY A C 1
ATOM 1479 O O . GLY A 1 201 ? 21.891 -11.157 -2.978 1.00 54.62 201 GLY A O 1
ATOM 1480 N N . GLY A 1 202 ? 23.504 -11.993 -4.301 1.00 69.62 202 GLY A N 1
ATOM 1481 C CA . GLY A 1 202 ? 22.708 -13.080 -4.886 1.00 69.62 202 GLY A CA 1
ATOM 1482 C C . GLY A 1 202 ? 21.704 -12.676 -5.969 1.00 69.62 202 GLY A C 1
ATOM 1483 O O . GLY A 1 202 ? 21.189 -11.558 -5.989 1.00 69.62 202 GLY A O 1
ATOM 1484 N N . THR A 1 203 ? 21.383 -13.630 -6.848 1.00 81.81 203 THR A N 1
ATOM 1485 C CA . THR A 1 203 ? 20.502 -13.440 -8.013 1.00 81.81 203 THR A CA 1
ATOM 1486 C C . THR A 1 203 ? 19.027 -13.321 -7.594 1.00 81.81 203 THR A C 1
ATOM 1488 O O . THR A 1 203 ? 18.490 -14.284 -7.030 1.00 81.81 203 THR A O 1
ATOM 1491 N N . PRO A 1 204 ? 18.337 -12.192 -7.869 1.00 84.00 204 PRO A N 1
ATOM 1492 C CA . PRO A 1 204 ? 16.913 -12.033 -7.576 1.00 84.00 204 PRO A CA 1
ATOM 1493 C C . PRO A 1 204 ? 16.024 -12.967 -8.412 1.00 84.00 204 PRO A C 1
ATOM 1495 O O . PRO A 1 204 ? 16.163 -13.069 -9.629 1.00 84.00 204 PRO A O 1
ATOM 1498 N N . LEU A 1 205 ? 15.057 -13.610 -7.762 1.00 87.88 205 LEU A N 1
ATOM 1499 C CA . LEU A 1 205 ? 13.975 -14.385 -8.369 1.00 87.88 205 LEU A CA 1
ATOM 1500 C C . LEU A 1 205 ? 12.648 -13.684 -8.109 1.00 87.88 205 LEU A C 1
ATOM 1502 O O . LEU A 1 205 ? 12.442 -13.166 -7.018 1.00 87.88 205 LEU A O 1
ATOM 1506 N N . ASN A 1 206 ? 11.727 -13.728 -9.075 1.00 88.75 206 ASN A N 1
ATOM 1507 C CA . ASN A 1 206 ? 10.421 -13.065 -8.982 1.00 88.75 206 ASN A CA 1
ATOM 1508 C C . ASN A 1 206 ? 10.514 -11.594 -8.558 1.00 88.75 206 ASN A C 1
ATOM 1510 O O . ASN A 1 206 ? 9.776 -11.128 -7.692 1.00 88.75 206 ASN A O 1
ATOM 1514 N N . ASP A 1 207 ? 11.452 -10.879 -9.169 1.00 90.56 207 ASP A N 1
ATOM 1515 C CA . ASP A 1 207 ? 11.826 -9.519 -8.805 1.00 90.56 207 ASP A CA 1
ATOM 1516 C C . ASP A 1 207 ? 10.843 -8.477 -9.357 1.00 90.56 207 ASP A C 1
ATOM 1518 O O . ASP A 1 207 ? 11.155 -7.689 -10.248 1.00 90.56 207 ASP A O 1
ATOM 1522 N N . VAL A 1 208 ? 9.612 -8.520 -8.849 1.00 91.31 208 VAL A N 1
ATOM 1523 C CA . VAL A 1 208 ? 8.488 -7.695 -9.300 1.00 91.31 208 VAL A CA 1
ATOM 1524 C C . VAL A 1 208 ? 7.746 -7.121 -8.103 1.00 91.31 208 VAL A C 1
ATOM 1526 O O . VAL A 1 208 ? 7.324 -7.865 -7.213 1.00 91.31 208 VAL A O 1
ATOM 1529 N N . ALA A 1 209 ? 7.529 -5.808 -8.129 1.00 89.00 209 ALA A N 1
ATOM 1530 C CA . ALA A 1 209 ? 6.700 -5.107 -7.163 1.00 89.00 209 ALA A CA 1
ATOM 1531 C C . ALA A 1 209 ? 5.819 -4.033 -7.811 1.00 89.00 209 ALA A C 1
ATOM 1533 O O . ALA A 1 209 ? 6.151 -3.455 -8.849 1.00 89.00 209 ALA A O 1
ATOM 1534 N N . VAL A 1 210 ? 4.686 -3.754 -7.168 1.00 91.56 210 VAL A N 1
ATOM 1535 C CA . VAL A 1 210 ? 3.788 -2.653 -7.518 1.00 91.56 210 VAL A CA 1
ATOM 1536 C C . VAL A 1 210 ? 3.649 -1.728 -6.317 1.00 91.56 210 VAL A C 1
ATOM 1538 O O . VAL A 1 210 ? 3.150 -2.125 -5.266 1.00 91.56 210 VAL A O 1
ATOM 1541 N N . LEU A 1 211 ? 4.071 -0.479 -6.491 1.00 89.94 211 LEU A N 1
ATOM 1542 C CA . LEU A 1 211 ? 3.940 0.573 -5.492 1.00 89.94 211 LEU A CA 1
ATOM 1543 C C . LEU A 1 211 ? 2.556 1.207 -5.611 1.00 89.94 211 LEU A C 1
ATOM 1545 O O . LEU A 1 211 ? 2.158 1.627 -6.703 1.00 89.94 211 LEU A O 1
ATOM 1549 N N . THR A 1 212 ? 1.846 1.330 -4.495 1.00 88.19 212 THR A N 1
ATOM 1550 C CA . THR A 1 212 ? 0.624 2.129 -4.394 1.00 88.19 212 THR A CA 1
ATOM 1551 C C . THR A 1 212 ? 0.974 3.508 -3.860 1.00 88.19 212 THR A C 1
ATOM 1553 O O . THR A 1 212 ? 1.580 3.638 -2.800 1.00 88.19 212 THR A O 1
ATOM 1556 N N . LEU A 1 213 ? 0.600 4.552 -4.594 1.00 88.62 213 LEU A N 1
ATOM 1557 C CA . LEU A 1 213 ? 0.924 5.933 -4.239 1.00 88.62 213 LEU A CA 1
ATOM 1558 C C . LEU A 1 213 ? -0.100 6.507 -3.262 1.00 88.62 213 LEU A C 1
ATOM 1560 O O . LEU A 1 213 ? -1.292 6.202 -3.363 1.00 88.62 213 LEU A O 1
ATOM 1564 N N . ARG A 1 214 ? 0.349 7.388 -2.360 1.00 84.31 214 ARG A N 1
ATOM 1565 C CA . ARG A 1 214 ? -0.559 8.154 -1.495 1.00 84.31 214 ARG A CA 1
ATOM 1566 C C . ARG A 1 214 ? -1.421 9.115 -2.311 1.00 84.31 214 ARG A C 1
ATOM 1568 O O . ARG A 1 214 ? -2.637 9.144 -2.135 1.00 84.31 214 ARG A O 1
ATOM 1575 N N . ASP A 1 215 ? -0.795 9.869 -3.214 1.00 87.69 215 ASP A N 1
ATOM 1576 C CA . ASP A 1 215 ? -1.470 10.842 -4.072 1.00 87.69 215 ASP A CA 1
ATOM 1577 C C . ASP A 1 215 ? -1.481 10.354 -5.523 1.00 87.69 215 ASP A C 1
ATOM 1579 O O . ASP A 1 215 ? -0.467 9.882 -6.042 1.00 87.69 215 ASP A O 1
ATOM 1583 N N . ALA A 1 216 ? -2.623 10.498 -6.200 1.00 92.44 216 ALA A N 1
ATOM 1584 C CA . ALA A 1 216 ? -2.710 10.194 -7.622 1.00 92.44 216 ALA A CA 1
ATOM 1585 C C . ALA A 1 216 ? -1.822 11.149 -8.432 1.00 92.44 216 ALA A C 1
ATOM 1587 O O . ALA A 1 216 ? -1.873 12.372 -8.268 1.00 92.44 216 ALA A O 1
ATOM 1588 N N . LEU A 1 217 ? -1.035 10.583 -9.341 1.00 95.56 217 LEU A N 1
ATOM 1589 C CA . LEU A 1 217 ? -0.273 11.334 -10.321 1.00 95.56 217 LEU A CA 1
ATOM 1590 C C . LEU A 1 217 ? -1.234 12.092 -11.252 1.00 95.56 217 LEU A C 1
ATOM 1592 O O . LEU A 1 217 ? -2.214 11.511 -11.723 1.00 95.56 217 LEU A O 1
ATOM 1596 N N . PRO A 1 218 ? -0.957 13.374 -11.554 1.00 96.19 218 PRO A N 1
ATOM 1597 C CA . PRO A 1 218 ? -1.697 14.121 -12.565 1.00 96.19 218 PRO A CA 1
ATOM 1598 C C . PRO A 1 218 ? -1.734 13.407 -13.926 1.00 96.19 218 PRO A C 1
ATOM 1600 O O . PRO A 1 218 ? -0.724 12.849 -14.349 1.00 96.19 218 PRO A O 1
ATOM 1603 N N . ASP A 1 219 ? -2.841 13.543 -14.666 1.00 95.88 219 ASP A N 1
ATOM 1604 C CA . ASP A 1 219 ? -3.103 12.867 -15.959 1.00 95.88 219 ASP A CA 1
ATOM 1605 C C . ASP A 1 219 ? -2.028 13.068 -17.041 1.00 95.88 219 ASP A C 1
ATOM 1607 O O . ASP A 1 219 ? -1.954 12.328 -18.021 1.00 95.88 219 ASP A O 1
ATOM 1611 N N . VAL A 1 220 ? -1.183 14.084 -16.875 1.00 95.25 220 VAL A N 1
ATOM 1612 C CA . VAL A 1 220 ? -0.036 14.351 -17.746 1.00 95.25 220 VAL A CA 1
ATOM 1613 C C . VAL A 1 220 ? 1.020 13.233 -17.693 1.00 95.25 220 VAL A C 1
ATOM 1615 O O . VAL A 1 220 ? 1.756 13.040 -18.660 1.00 95.25 220 VAL A O 1
ATOM 1618 N N . TYR A 1 221 ? 1.080 12.478 -16.593 1.00 96.88 221 TYR A N 1
ATOM 1619 C CA . TYR A 1 221 ? 1.949 11.316 -16.416 1.00 96.88 221 TYR A CA 1
ATOM 1620 C C . TYR A 1 221 ? 1.193 10.057 -16.847 1.00 96.88 221 TYR A C 1
ATOM 1622 O O . TYR A 1 221 ? 0.554 9.369 -16.052 1.00 96.88 221 TYR A O 1
ATOM 1630 N N . THR A 1 222 ? 1.187 9.801 -18.154 1.00 95.94 222 THR A N 1
ATOM 1631 C CA . THR A 1 222 ? 0.322 8.782 -18.757 1.00 95.94 222 THR A CA 1
ATOM 1632 C C . THR A 1 222 ? 0.833 7.364 -18.493 1.00 95.94 222 THR A C 1
ATOM 1634 O O . THR A 1 222 ? 2.019 7.128 -18.730 1.00 95.94 222 THR A O 1
ATOM 1637 N N . PRO A 1 223 ? -0.030 6.399 -18.128 1.00 97.25 223 PRO A N 1
ATOM 1638 C CA . PRO A 1 223 ? 0.369 5.005 -17.964 1.00 97.25 223 PRO A CA 1
ATOM 1639 C C . PRO A 1 223 ? 0.927 4.348 -19.236 1.00 97.25 223 PRO A C 1
ATOM 1641 O O . PRO A 1 223 ? 0.455 4.626 -20.342 1.00 97.25 223 PRO A O 1
ATOM 1644 N N . ILE A 1 224 ? 1.881 3.426 -19.079 1.00 96.94 224 ILE A N 1
ATOM 1645 C CA . ILE A 1 224 ? 2.346 2.538 -20.158 1.00 96.94 224 ILE A CA 1
ATOM 1646 C C . ILE A 1 224 ? 1.528 1.236 -20.201 1.00 96.94 224 ILE A C 1
ATOM 1648 O O . ILE A 1 224 ? 1.019 0.771 -19.182 1.00 96.94 224 ILE A O 1
ATOM 1652 N N . ALA A 1 225 ? 1.403 0.620 -21.383 1.00 95.88 225 ALA A N 1
ATOM 1653 C CA . ALA A 1 225 ? 0.840 -0.724 -21.492 1.00 95.88 225 ALA A CA 1
ATOM 1654 C C . ALA A 1 225 ? 1.810 -1.767 -20.910 1.00 95.88 225 ALA A C 1
ATOM 1656 O O . ALA A 1 225 ? 3.020 -1.666 -21.099 1.00 95.88 225 ALA A O 1
ATOM 1657 N N . VAL A 1 226 ? 1.280 -2.803 -20.262 1.00 95.62 226 VAL A N 1
ATOM 1658 C CA . VAL A 1 226 ? 2.059 -3.935 -19.728 1.00 95.62 226 VAL A CA 1
ATOM 1659 C C . VAL A 1 226 ? 1.782 -5.200 -20.536 1.00 95.62 226 VAL A C 1
ATOM 1661 O O . VAL A 1 226 ? 0.656 -5.404 -21.002 1.00 95.62 226 VAL A O 1
ATOM 1664 N N . ALA A 1 227 ? 2.797 -6.046 -20.720 1.00 95.31 227 ALA A N 1
ATOM 1665 C CA . ALA A 1 227 ? 2.643 -7.307 -21.438 1.00 95.31 227 ALA A CA 1
ATOM 1666 C C . ALA A 1 227 ? 1.552 -8.186 -20.799 1.00 95.31 227 ALA A C 1
ATOM 1668 O O . ALA A 1 227 ? 1.441 -8.300 -19.575 1.00 95.31 227 ALA A O 1
ATOM 1669 N N . ALA A 1 228 ? 0.721 -8.807 -21.637 1.00 93.75 228 ALA A N 1
ATOM 1670 C CA . ALA A 1 228 ? -0.309 -9.723 -21.166 1.00 93.75 228 ALA A CA 1
ATOM 1671 C C . ALA A 1 228 ? 0.316 -11.031 -20.658 1.00 93.75 228 ALA A C 1
ATOM 1673 O O . ALA A 1 228 ? 1.390 -11.433 -21.108 1.00 93.75 228 ALA A O 1
ATOM 1674 N N . GLN A 1 229 ? -0.389 -11.714 -19.751 1.00 94.88 229 GLN A N 1
ATOM 1675 C CA . GLN A 1 229 ? 0.047 -13.012 -19.243 1.00 94.88 229 GLN A CA 1
ATOM 1676 C C . GLN A 1 229 ? 0.316 -13.989 -20.403 1.00 94.88 229 GLN A C 1
ATOM 1678 O O . GLN A 1 229 ? -0.587 -14.243 -21.201 1.00 94.88 229 GLN A O 1
ATOM 1683 N N . GLY A 1 230 ? 1.525 -14.550 -20.466 1.00 94.62 230 GLY A N 1
ATOM 1684 C CA . GLY A 1 230 ? 1.940 -15.538 -21.468 1.00 94.62 230 GLY A CA 1
ATOM 1685 C C . GLY A 1 230 ? 2.107 -15.013 -22.901 1.00 94.62 230 GLY A C 1
ATOM 1686 O O . GLY A 1 230 ? 2.133 -15.815 -23.834 1.00 94.62 230 GLY A O 1
ATOM 1687 N N . ASP A 1 231 ? 2.176 -13.693 -23.120 1.00 94.00 231 ASP A N 1
ATOM 1688 C CA . ASP A 1 231 ? 2.518 -13.147 -24.441 1.00 94.00 231 ASP A CA 1
ATOM 1689 C C . ASP A 1 231 ? 4.015 -13.320 -24.735 1.00 94.00 231 ASP A C 1
ATOM 1691 O O . ASP A 1 231 ? 4.808 -12.413 -24.508 1.00 94.00 231 ASP A O 1
ATOM 1695 N N . GLU A 1 232 ? 4.393 -14.476 -25.277 1.00 92.50 232 GLU A N 1
ATOM 1696 C CA . GLU A 1 232 ? 5.787 -14.780 -25.634 1.00 92.50 232 GLU A CA 1
ATOM 1697 C C . GLU A 1 232 ? 6.256 -14.089 -26.927 1.00 92.50 232 GLU A C 1
ATOM 1699 O O . GLU A 1 232 ? 7.446 -14.031 -27.231 1.00 92.50 232 GLU A O 1
ATOM 1704 N N . SER A 1 233 ? 5.332 -13.522 -27.712 1.00 90.69 233 SER A N 1
ATOM 1705 C CA . SER A 1 233 ? 5.662 -12.961 -29.031 1.00 90.69 233 SER A CA 1
ATOM 1706 C C . SER A 1 233 ? 6.548 -11.713 -28.976 1.00 90.69 233 SER A C 1
ATOM 1708 O O . SER A 1 233 ? 7.109 -11.321 -29.997 1.00 90.69 233 SER A O 1
ATOM 1710 N N . VAL A 1 234 ? 6.671 -11.086 -27.803 1.00 91.75 234 VAL A N 1
ATOM 1711 C CA . VAL A 1 234 ? 7.505 -9.897 -27.577 1.00 91.75 234 VAL A CA 1
ATOM 1712 C C . VAL A 1 234 ? 8.937 -10.227 -27.144 1.00 91.75 234 VAL A C 1
ATOM 1714 O O . VAL A 1 234 ? 9.741 -9.303 -27.046 1.00 91.75 234 VAL A O 1
ATOM 1717 N N . TYR A 1 235 ? 9.271 -11.510 -26.937 1.00 95.12 235 TYR A N 1
ATOM 1718 C CA . TYR A 1 235 ? 10.606 -11.951 -26.500 1.00 95.12 235 TYR A CA 1
ATOM 1719 C C . TYR A 1 235 ? 11.389 -12.725 -27.570 1.00 95.12 235 TYR A C 1
ATOM 1721 O O . TYR A 1 235 ? 12.379 -13.389 -27.269 1.00 95.12 235 TYR A O 1
ATOM 1729 N N . ALA A 1 236 ? 10.972 -12.658 -28.838 1.00 94.50 236 ALA A N 1
ATOM 1730 C CA . ALA A 1 236 ? 11.729 -13.285 -29.917 1.00 94.50 236 ALA A CA 1
ATOM 1731 C C . ALA A 1 236 ? 13.148 -12.688 -30.008 1.00 94.50 236 ALA A C 1
ATOM 1733 O O . ALA A 1 236 ? 13.328 -11.476 -29.860 1.00 94.50 236 ALA A O 1
ATOM 1734 N N . ASP A 1 237 ? 14.152 -13.527 -30.281 1.00 95.94 237 ASP A N 1
ATOM 1735 C CA . ASP A 1 237 ? 15.551 -13.094 -30.396 1.00 95.94 237 ASP A CA 1
ATOM 1736 C C . ASP A 1 237 ? 15.696 -11.958 -31.421 1.00 95.94 237 ASP A C 1
ATOM 1738 O O . ASP A 1 237 ? 15.109 -11.990 -32.504 1.00 95.94 237 ASP A O 1
ATOM 1742 N N . ASN A 1 238 ? 16.491 -10.951 -31.070 1.00 94.69 238 ASN A N 1
ATOM 1743 C CA . ASN A 1 238 ? 16.699 -9.708 -31.815 1.00 94.69 238 ASN A CA 1
ATOM 1744 C C . ASN A 1 238 ? 15.467 -8.804 -31.970 1.00 94.69 238 ASN A C 1
ATOM 1746 O O . ASN A 1 238 ? 15.514 -7.854 -32.754 1.00 94.69 238 ASN A O 1
ATOM 1750 N N . THR A 1 239 ? 14.386 -9.034 -31.215 1.00 96.12 239 THR A N 1
ATOM 1751 C CA . THR A 1 239 ? 13.278 -8.069 -31.146 1.00 96.12 239 THR A CA 1
ATOM 1752 C C . THR A 1 239 ? 13.815 -6.716 -30.667 1.00 96.12 239 THR A C 1
ATOM 1754 O O . THR A 1 239 ? 14.440 -6.664 -29.604 1.00 96.12 239 THR A O 1
ATOM 1757 N N . PRO A 1 240 ? 13.597 -5.615 -31.413 1.00 95.12 240 PRO A N 1
ATOM 1758 C CA . PRO A 1 240 ? 14.040 -4.295 -30.987 1.00 95.12 240 PRO A CA 1
ATOM 1759 C C . PRO A 1 240 ? 13.301 -3.845 -29.728 1.00 95.12 240 PRO A C 1
ATOM 1761 O O . PRO A 1 240 ? 12.067 -3.798 -29.703 1.00 95.12 240 PRO A O 1
ATOM 1764 N N . ALA A 1 241 ? 14.063 -3.463 -28.711 1.00 95.56 241 ALA A N 1
ATOM 1765 C CA . ALA A 1 241 ? 13.555 -2.948 -27.454 1.00 95.56 241 ALA A CA 1
ATOM 1766 C C . ALA A 1 241 ? 14.266 -1.646 -27.054 1.00 95.56 241 ALA A C 1
ATOM 1768 O O . ALA A 1 241 ? 15.316 -1.275 -27.586 1.00 95.56 241 ALA A O 1
ATOM 1769 N N . GLN A 1 242 ? 13.655 -0.931 -26.116 1.00 94.06 242 GLN A N 1
ATOM 1770 C CA . GLN A 1 242 ? 14.180 0.292 -25.528 1.00 94.06 242 GLN A CA 1
ATOM 1771 C C . GLN A 1 242 ? 14.234 0.150 -24.009 1.00 94.06 242 GLN A C 1
ATOM 1773 O O . GLN A 1 242 ? 13.267 -0.297 -23.397 1.00 94.06 242 GLN A O 1
ATOM 1778 N N . ILE A 1 243 ? 15.339 0.584 -23.415 1.00 92.44 243 ILE A N 1
ATOM 1779 C CA . ILE A 1 243 ? 15.500 0.763 -21.969 1.00 92.44 243 ILE A CA 1
ATOM 1780 C C . ILE A 1 243 ? 15.449 2.250 -21.641 1.00 92.44 243 ILE A C 1
ATOM 1782 O O . ILE A 1 243 ? 15.884 3.076 -22.449 1.00 92.44 243 ILE A O 1
ATOM 1786 N N . VAL A 1 244 ? 14.891 2.599 -20.484 1.00 91.88 244 VAL A N 1
ATOM 1787 C CA . VAL A 1 244 ? 14.784 3.987 -20.015 1.00 91.88 244 VAL A CA 1
ATOM 1788 C C . VAL A 1 244 ? 14.982 4.016 -18.500 1.00 91.88 244 VAL A C 1
ATOM 1790 O O . VAL A 1 244 ? 14.352 3.224 -17.806 1.00 91.88 244 VAL A O 1
ATOM 1793 N N . GLY A 1 245 ? 15.814 4.916 -17.975 1.00 91.69 245 GLY A N 1
ATOM 1794 C CA . GLY A 1 245 ? 16.076 4.968 -16.535 1.00 91.69 245 GLY A CA 1
ATOM 1795 C C . GLY A 1 245 ? 16.995 6.093 -16.074 1.00 91.69 245 GLY A C 1
ATOM 1796 O O . GLY A 1 245 ? 17.448 6.922 -16.870 1.00 91.69 245 GLY A O 1
ATOM 1797 N N . TYR A 1 246 ? 17.186 6.150 -14.756 1.00 88.50 246 TYR A N 1
ATOM 1798 C CA . TYR A 1 246 ? 17.945 7.180 -14.037 1.00 88.50 246 TYR A CA 1
ATOM 1799 C C . TYR A 1 246 ? 19.326 6.706 -13.556 1.00 88.50 246 TYR A C 1
ATOM 1801 O O . TYR A 1 246 ? 19.975 7.407 -12.767 1.00 88.50 246 TYR A O 1
ATOM 1809 N N . GLY A 1 247 ? 19.771 5.533 -14.005 1.00 80.50 247 GLY A N 1
ATOM 1810 C CA . GLY A 1 247 ? 21.017 4.916 -13.581 1.00 80.50 247 GLY A CA 1
ATOM 1811 C C . GLY A 1 247 ? 22.281 5.654 -14.014 1.00 80.50 247 GLY A C 1
ATOM 1812 O O . GLY A 1 247 ? 22.264 6.604 -14.808 1.00 80.50 247 GLY A O 1
ATOM 1813 N N . VAL A 1 248 ? 23.401 5.223 -13.436 1.00 70.00 248 VAL A N 1
ATOM 1814 C CA . VAL A 1 248 ? 24.749 5.710 -13.766 1.00 70.00 248 VAL A CA 1
ATOM 1815 C C . VAL A 1 248 ? 25.227 5.171 -15.112 1.00 70.00 248 VAL A C 1
ATOM 1817 O O . VAL A 1 248 ? 24.682 4.224 -15.669 1.00 70.00 248 VAL A O 1
ATOM 1820 N N . THR A 1 249 ? 26.279 5.777 -15.654 1.00 63.06 249 THR A N 1
ATOM 1821 C CA . THR A 1 249 ? 26.732 5.523 -17.035 1.00 63.06 249 THR A CA 1
ATOM 1822 C C . THR A 1 249 ? 28.077 4.795 -17.087 1.00 63.06 249 THR A C 1
ATOM 1824 O O . THR A 1 249 ? 28.721 4.731 -18.134 1.00 63.06 249 THR A O 1
ATOM 1827 N N . GLY A 1 250 ? 28.496 4.246 -15.942 1.00 61.53 250 GLY A N 1
ATOM 1828 C CA . GLY A 1 250 ? 29.744 3.523 -15.712 1.00 61.53 250 GLY A CA 1
ATOM 1829 C C . GLY A 1 250 ? 30.114 3.517 -14.223 1.00 61.53 250 GLY A C 1
ATOM 1830 O O . GLY A 1 250 ? 29.292 3.849 -13.368 1.00 61.53 250 GLY A O 1
ATOM 1831 N N . GLN A 1 251 ? 31.367 3.181 -13.905 1.00 50.91 251 GLN A N 1
ATOM 1832 C CA . GLN A 1 251 ? 31.884 3.219 -12.532 1.00 50.91 251 GLN A CA 1
ATOM 1833 C C . GLN A 1 251 ? 32.167 4.670 -12.087 1.00 50.91 251 GLN A C 1
ATOM 1835 O O . GLN A 1 251 ? 33.291 5.161 -12.163 1.00 50.91 251 GLN A O 1
ATOM 1840 N N . GLY A 1 252 ? 31.127 5.398 -11.671 1.00 51.50 252 GLY A N 1
ATOM 1841 C CA . GLY A 1 252 ? 31.244 6.747 -11.109 1.00 51.50 252 GLY A CA 1
ATOM 1842 C C . GLY A 1 252 ? 29.897 7.343 -10.689 1.00 51.50 252 GLY A C 1
ATOM 1843 O O . GLY A 1 252 ? 28.900 7.186 -11.379 1.00 51.50 252 GLY A O 1
ATOM 1844 N N . ALA A 1 253 ? 29.863 8.065 -9.562 1.00 53.62 253 ALA A N 1
ATOM 1845 C CA . ALA A 1 253 ? 28.626 8.592 -8.960 1.00 53.62 253 ALA A CA 1
ATOM 1846 C C . ALA A 1 253 ? 28.154 9.957 -9.518 1.00 53.62 253 ALA A C 1
ATOM 1848 O O . ALA A 1 253 ? 27.120 10.483 -9.101 1.00 53.62 253 ALA A O 1
ATOM 1849 N N . GLY A 1 254 ? 28.923 10.580 -10.420 1.00 57.44 254 GLY A N 1
ATOM 1850 C CA . GLY A 1 254 ? 28.741 11.987 -10.808 1.00 57.44 254 GLY A CA 1
ATOM 1851 C C . GLY A 1 254 ? 27.489 12.287 -11.638 1.00 57.44 254 GLY A C 1
ATOM 1852 O O . GLY A 1 254 ? 27.066 13.440 -11.711 1.00 57.44 254 GLY A O 1
ATOM 1853 N N . ASP A 1 255 ? 26.882 11.271 -12.246 1.00 67.38 255 ASP A N 1
ATOM 1854 C CA . ASP A 1 255 ? 25.849 11.423 -13.271 1.00 67.38 255 ASP A CA 1
ATOM 1855 C C . ASP A 1 255 ? 24.559 10.631 -12.988 1.00 67.38 255 ASP A C 1
ATOM 1857 O O . ASP A 1 255 ? 23.694 10.502 -13.862 1.00 67.38 255 ASP A O 1
ATOM 1861 N N . HIS A 1 256 ? 24.440 10.151 -11.750 1.00 75.06 256 HIS A N 1
ATOM 1862 C CA . HIS A 1 256 ? 23.281 9.480 -11.184 1.00 75.06 256 HIS A CA 1
ATOM 1863 C C . HIS A 1 256 ? 22.049 10.405 -11.149 1.00 75.06 256 HIS A C 1
ATOM 1865 O O . HIS A 1 256 ? 22.155 11.582 -10.781 1.00 75.06 256 HIS A O 1
ATOM 1871 N N . GLY A 1 257 ? 20.862 9.857 -11.430 1.00 79.62 257 GLY A N 1
ATOM 1872 C CA . GLY A 1 257 ? 19.591 10.575 -11.307 1.00 79.62 257 GLY A CA 1
ATOM 1873 C C . GLY A 1 257 ? 19.248 11.423 -12.529 1.00 79.62 257 GLY A C 1
ATOM 1874 O O . GLY A 1 257 ? 18.336 12.240 -12.455 1.00 79.62 257 GLY A O 1
ATOM 1875 N N . ILE A 1 258 ? 19.967 11.245 -13.641 1.00 86.12 258 ILE A N 1
ATOM 1876 C CA . ILE A 1 258 ? 19.692 11.902 -14.924 1.00 86.12 258 ILE A CA 1
ATOM 1877 C C . ILE A 1 258 ? 19.022 10.888 -15.856 1.00 86.12 258 ILE A C 1
ATOM 1879 O O . ILE A 1 258 ? 19.572 9.814 -16.102 1.00 86.12 258 ILE A O 1
ATOM 1883 N N . LEU A 1 259 ? 17.853 11.245 -16.388 1.00 88.38 259 LEU A N 1
ATOM 1884 C CA . LEU A 1 259 ? 17.056 10.384 -17.251 1.00 88.38 259 LEU A CA 1
ATOM 1885 C C . LEU A 1 259 ? 17.738 10.150 -18.594 1.00 88.38 259 LEU A C 1
ATOM 1887 O O . LEU A 1 259 ? 18.163 11.083 -19.288 1.00 88.38 259 LEU A O 1
ATOM 1891 N N . ARG A 1 260 ? 17.766 8.890 -19.009 1.00 86.31 260 ARG A N 1
ATOM 1892 C CA . ARG A 1 260 ? 18.306 8.490 -20.300 1.00 86.31 260 ARG A CA 1
ATOM 1893 C C . ARG A 1 260 ? 17.569 7.294 -20.886 1.00 86.31 260 ARG A C 1
ATOM 1895 O O . ARG A 1 260 ? 16.792 6.633 -20.203 1.00 86.31 260 ARG A O 1
ATOM 1902 N N . HIS A 1 261 ? 17.843 7.014 -22.156 1.00 88.69 261 HIS A N 1
ATOM 1903 C CA . HIS A 1 261 ? 17.340 5.835 -22.850 1.00 88.69 261 HIS A CA 1
ATOM 1904 C C . HIS A 1 261 ? 18.401 5.161 -23.733 1.00 88.69 261 HIS A C 1
ATOM 1906 O O . HIS A 1 261 ? 19.416 5.761 -24.098 1.00 88.69 261 HIS A O 1
ATOM 1912 N N . GLY A 1 262 ? 18.160 3.905 -24.096 1.00 86.31 262 GLY A N 1
ATOM 1913 C CA . GLY A 1 262 ? 19.031 3.121 -24.972 1.00 86.31 262 GLY A CA 1
ATOM 1914 C C . GLY A 1 262 ? 18.239 2.111 -25.794 1.00 86.31 262 GLY A C 1
ATOM 1915 O O . GLY A 1 262 ? 17.179 1.658 -25.368 1.00 86.31 262 GLY A O 1
ATOM 1916 N N . ALA A 1 263 ? 18.738 1.775 -26.984 1.00 89.94 263 ALA A N 1
ATOM 1917 C CA . ALA A 1 263 ? 18.170 0.726 -27.826 1.00 89.94 263 ALA A CA 1
ATOM 1918 C C . ALA A 1 263 ? 18.934 -0.582 -27.607 1.00 89.94 263 ALA A C 1
ATOM 1920 O O . ALA A 1 263 ? 20.161 -0.603 -27.691 1.00 89.94 263 ALA A O 1
ATOM 1921 N N . VAL A 1 264 ? 18.205 -1.667 -27.355 1.00 90.62 264 VAL A N 1
ATOM 1922 C CA . VAL A 1 264 ? 18.770 -2.994 -27.089 1.00 90.62 264 VAL A CA 1
ATOM 1923 C C . VAL A 1 264 ? 17.952 -4.076 -27.799 1.00 90.62 264 VAL A C 1
ATOM 1925 O O . VAL A 1 264 ? 16.732 -3.949 -27.899 1.00 90.62 264 VAL A O 1
ATOM 1928 N N . PRO A 1 265 ? 18.574 -5.148 -28.314 1.00 93.75 265 PRO A N 1
ATOM 1929 C CA . PRO A 1 265 ? 17.835 -6.312 -28.786 1.00 93.75 265 PRO A CA 1
ATOM 1930 C C . PRO A 1 265 ? 17.449 -7.218 -27.609 1.00 93.75 265 PRO A C 1
ATOM 1932 O O . PRO A 1 265 ? 18.271 -7.454 -26.722 1.00 93.75 265 PRO A O 1
ATOM 1935 N N . ILE A 1 266 ? 16.244 -7.791 -27.632 1.00 95.62 266 ILE A N 1
ATOM 1936 C CA . ILE A 1 266 ? 15.938 -8.979 -26.820 1.00 95.62 266 ILE A CA 1
ATOM 1937 C C . ILE A 1 266 ? 16.845 -10.131 -27.258 1.00 95.62 266 ILE A C 1
ATOM 1939 O O . ILE A 1 266 ? 17.126 -10.271 -28.451 1.00 95.62 266 ILE A O 1
ATOM 1943 N N . ARG A 1 267 ? 17.281 -10.971 -26.318 1.00 95.19 267 ARG A N 1
ATOM 1944 C CA . ARG A 1 267 ? 18.070 -12.172 -26.598 1.00 95.19 267 ARG A CA 1
ATOM 1945 C C . ARG A 1 267 ? 17.305 -13.441 -26.234 1.00 95.19 267 ARG A C 1
ATOM 1947 O O . ARG A 1 267 ? 16.534 -13.459 -25.285 1.00 95.19 267 ARG A O 1
ATOM 1954 N N . SER A 1 268 ? 17.530 -14.503 -27.007 1.00 95.25 268 SER A N 1
ATOM 1955 C CA . SER A 1 268 ? 16.958 -15.830 -26.736 1.00 95.25 268 SER A CA 1
ATOM 1956 C C . SER A 1 268 ? 17.381 -16.380 -25.374 1.00 95.25 268 SER A C 1
ATOM 1958 O O . SER A 1 268 ? 18.528 -16.199 -24.964 1.00 95.25 268 SER A O 1
ATOM 1960 N N . ASP A 1 269 ? 16.516 -17.185 -24.754 1.00 94.81 269 ASP A N 1
ATOM 1961 C CA . ASP A 1 269 ? 16.825 -17.886 -23.501 1.00 94.81 269 ASP A CA 1
ATOM 1962 C C . ASP A 1 269 ? 18.124 -18.687 -23.564 1.00 94.81 269 ASP A C 1
ATOM 1964 O O . ASP A 1 269 ? 18.889 -18.706 -22.605 1.00 94.81 269 ASP A O 1
ATOM 1968 N N . SER A 1 270 ? 18.423 -19.316 -24.706 1.00 94.44 270 SER A N 1
ATOM 1969 C CA . SER A 1 270 ? 19.682 -20.043 -24.893 1.00 94.44 270 SER A CA 1
ATOM 1970 C C . SER A 1 270 ? 20.907 -19.131 -24.842 1.00 94.44 270 SER A C 1
ATOM 1972 O O . SER A 1 270 ? 21.942 -19.524 -24.308 1.00 94.44 270 SER A O 1
ATOM 1974 N N . ALA A 1 271 ? 20.806 -17.916 -25.389 1.00 92.94 271 ALA A N 1
ATOM 1975 C CA . ALA A 1 271 ? 21.889 -16.943 -25.317 1.00 92.94 271 ALA A CA 1
ATOM 1976 C C . ALA A 1 271 ? 22.040 -16.403 -23.890 1.00 92.94 271 ALA A C 1
ATOM 1978 O O . ALA A 1 271 ? 23.165 -16.276 -23.410 1.00 92.94 271 ALA A O 1
ATOM 1979 N N . CYS A 1 272 ? 20.922 -16.139 -23.208 1.00 91.94 272 CYS A N 1
ATOM 1980 C CA . CYS A 1 272 ? 20.905 -15.688 -21.820 1.00 91.94 272 CYS A CA 1
ATOM 1981 C C . CYS A 1 272 ? 21.495 -16.746 -20.876 1.00 91.94 272 CYS A C 1
ATOM 1983 O O . CYS A 1 272 ? 22.418 -16.439 -20.132 1.00 91.94 272 CYS A O 1
ATOM 1985 N N . ALA A 1 273 ? 21.062 -18.005 -20.972 1.00 92.12 273 ALA A N 1
ATOM 1986 C CA . ALA A 1 273 ? 21.592 -19.118 -20.180 1.00 92.12 273 ALA A CA 1
ATOM 1987 C C . ALA A 1 273 ? 23.080 -19.399 -20.455 1.00 92.12 273 ALA A C 1
ATOM 1989 O O . ALA A 1 273 ? 23.798 -19.880 -19.583 1.00 92.12 273 ALA A O 1
ATOM 1990 N N . GLY A 1 274 ? 23.563 -19.084 -21.662 1.00 90.38 274 GLY A N 1
ATOM 1991 C CA . GLY A 1 274 ? 24.990 -19.130 -21.981 1.00 90.38 274 GLY A CA 1
ATOM 1992 C C . GLY A 1 274 ? 25.804 -18.000 -21.338 1.00 90.38 274 GLY A C 1
ATOM 1993 O O . GLY A 1 274 ? 26.989 -18.186 -21.076 1.00 90.38 274 GLY A O 1
ATOM 1994 N N . ALA A 1 275 ? 25.185 -16.842 -21.084 1.00 85.75 275 ALA A N 1
ATOM 1995 C CA . ALA A 1 275 ? 25.819 -15.692 -20.436 1.00 85.75 275 ALA A CA 1
ATOM 1996 C C . ALA A 1 275 ? 25.700 -15.724 -18.902 1.00 85.75 275 ALA A C 1
ATOM 1998 O O . ALA A 1 275 ? 26.549 -15.170 -18.207 1.00 85.75 275 ALA A O 1
ATOM 1999 N N . PHE A 1 276 ? 24.662 -16.377 -18.382 1.00 86.50 276 PHE A N 1
ATOM 2000 C CA . PHE A 1 276 ? 24.241 -16.310 -16.990 1.00 86.50 276 PHE A CA 1
ATOM 2001 C C . PHE A 1 276 ? 23.875 -17.696 -16.457 1.00 86.50 276 PHE A C 1
ATOM 2003 O O . PHE A 1 276 ? 22.853 -18.264 -16.840 1.00 86.50 276 PHE A O 1
ATOM 2010 N N . ALA A 1 277 ? 24.676 -18.218 -15.524 1.00 87.19 277 ALA A N 1
ATOM 2011 C CA . ALA A 1 277 ? 24.439 -19.536 -14.929 1.00 87.19 277 ALA A CA 1
ATOM 2012 C C . ALA A 1 277 ? 23.097 -19.621 -14.175 1.00 87.19 277 ALA A C 1
ATOM 2014 O O . ALA A 1 277 ? 22.413 -20.639 -14.257 1.00 87.19 277 ALA A O 1
ATOM 2015 N N . ASP A 1 278 ? 22.704 -18.537 -13.500 1.00 87.19 278 ASP A N 1
ATOM 2016 C CA . ASP A 1 278 ? 21.474 -18.461 -12.702 1.00 87.19 278 ASP A CA 1
ATOM 2017 C C . ASP A 1 278 ? 20.246 -17.996 -13.506 1.00 87.19 278 ASP A C 1
ATOM 2019 O O . ASP A 1 278 ? 19.186 -17.744 -12.931 1.00 87.19 278 ASP A O 1
ATOM 2023 N N . TYR A 1 279 ? 20.357 -17.857 -14.832 1.00 90.50 279 TYR A N 1
ATOM 2024 C CA . TYR A 1 279 ? 19.242 -17.396 -15.655 1.00 90.50 279 TYR A CA 1
ATOM 2025 C C . TYR A 1 279 ? 18.102 -18.412 -15.711 1.00 90.50 279 TYR A C 1
ATOM 2027 O O . TYR A 1 279 ? 18.295 -19.614 -15.910 1.00 90.50 279 TYR A O 1
ATOM 2035 N N . ARG A 1 280 ? 16.881 -17.894 -15.579 1.00 93.25 280 ARG A N 1
ATOM 2036 C CA . ARG A 1 280 ? 15.645 -18.671 -15.518 1.00 93.25 280 ARG A CA 1
ATOM 2037 C C . ARG A 1 280 ? 14.636 -18.125 -16.521 1.00 93.25 280 ARG A C 1
ATOM 2039 O O . ARG A 1 280 ? 13.834 -17.267 -16.176 1.00 93.25 280 ARG A O 1
ATOM 2046 N N . GLY A 1 281 ? 14.675 -18.635 -17.754 1.00 92.94 281 GLY A N 1
ATOM 2047 C CA . GLY A 1 281 ? 13.796 -18.194 -18.855 1.00 92.94 281 GLY A CA 1
ATOM 2048 C C . GLY A 1 281 ? 12.295 -18.405 -18.608 1.00 92.94 281 GLY A C 1
ATOM 2049 O O . GLY A 1 281 ? 11.463 -17.871 -19.323 1.00 92.94 281 GLY A O 1
ATOM 2050 N N . ASP A 1 282 ? 11.915 -19.154 -17.568 1.00 92.62 282 ASP A N 1
ATOM 2051 C CA . ASP A 1 282 ? 10.527 -19.262 -17.108 1.00 92.62 282 ASP A CA 1
ATOM 2052 C C . ASP A 1 282 ? 10.005 -17.984 -16.416 1.00 92.62 282 ASP A C 1
ATOM 2054 O O . ASP A 1 282 ? 8.793 -17.762 -16.337 1.00 92.62 282 ASP A O 1
ATOM 2058 N N . ILE A 1 283 ? 10.905 -17.140 -15.904 1.00 94.06 283 ILE A N 1
ATOM 2059 C CA . ILE A 1 283 ? 10.583 -15.955 -15.090 1.00 94.06 283 ILE A CA 1
ATOM 2060 C C . ILE A 1 283 ? 11.398 -14.702 -15.464 1.00 94.06 283 ILE A C 1
ATOM 2062 O O . ILE A 1 283 ? 11.098 -13.605 -14.986 1.00 94.06 283 ILE A O 1
ATOM 2066 N N . MET A 1 284 ? 12.422 -14.843 -16.306 1.00 95.62 284 MET A N 1
ATOM 2067 C CA . MET A 1 284 ? 13.337 -13.784 -16.725 1.00 95.62 284 MET A CA 1
ATOM 2068 C C . MET A 1 284 ? 13.377 -13.675 -18.244 1.00 95.62 284 MET A C 1
ATOM 2070 O O . MET A 1 284 ? 13.277 -14.675 -18.939 1.00 95.62 284 MET A O 1
ATOM 2074 N N . ALA A 1 285 ? 13.633 -12.461 -18.721 1.00 95.44 285 ALA A N 1
ATOM 2075 C CA . ALA A 1 285 ? 14.105 -12.186 -20.071 1.00 95.44 285 ALA A CA 1
ATOM 2076 C C . ALA A 1 285 ? 15.502 -11.552 -19.986 1.00 95.44 285 ALA A C 1
ATOM 2078 O O . ALA A 1 285 ? 15.856 -10.965 -18.960 1.00 95.44 285 ALA A O 1
ATOM 2079 N N . CYS A 1 286 ? 16.299 -11.608 -21.054 1.00 93.44 286 CYS A N 1
ATOM 2080 C CA . CYS A 1 286 ? 17.511 -10.795 -21.142 1.00 93.44 286 CYS A CA 1
ATOM 2081 C C . CYS A 1 286 ? 17.577 -9.996 -22.445 1.00 93.44 286 CYS A C 1
ATOM 2083 O O . CYS A 1 286 ? 17.028 -10.382 -23.480 1.00 93.44 286 CYS A O 1
ATOM 2085 N N . ALA A 1 287 ? 18.227 -8.838 -22.381 1.00 92.06 287 ALA A N 1
ATOM 2086 C CA . ALA A 1 287 ? 18.357 -7.925 -23.507 1.00 92.06 287 ALA A CA 1
ATOM 2087 C C . ALA A 1 287 ? 19.716 -7.232 -23.482 1.00 92.06 287 ALA A C 1
ATOM 2089 O O . ALA A 1 287 ? 20.318 -7.068 -22.424 1.00 92.06 287 ALA A O 1
ATOM 2090 N N . GLY A 1 288 ? 20.187 -6.810 -24.651 1.00 85.19 288 GLY A N 1
ATOM 2091 C CA . GLY A 1 288 ? 21.432 -6.061 -24.786 1.00 85.19 288 GLY A CA 1
ATOM 2092 C C . GLY A 1 288 ? 22.460 -6.709 -25.703 1.00 85.19 288 GLY A C 1
ATOM 2093 O O . GLY A 1 288 ? 22.296 -7.806 -26.247 1.00 85.19 288 GLY A O 1
ATOM 2094 N N . ALA A 1 289 ? 23.540 -5.964 -25.877 1.00 74.75 289 ALA A N 1
ATOM 2095 C CA . ALA A 1 289 ? 24.780 -6.352 -26.527 1.00 74.75 289 ALA A CA 1
ATOM 2096 C C . ALA A 1 289 ? 25.906 -5.512 -25.905 1.00 74.75 289 ALA A C 1
ATOM 2098 O O . ALA A 1 289 ? 25.634 -4.492 -25.273 1.00 74.75 289 ALA A O 1
ATOM 2099 N N . ALA A 1 290 ? 27.166 -5.902 -26.112 1.00 67.69 290 ALA A N 1
ATOM 2100 C CA . ALA A 1 290 ? 28.296 -5.122 -25.615 1.00 67.69 290 ALA A CA 1
ATOM 2101 C C . ALA A 1 290 ? 28.187 -3.644 -26.050 1.00 67.69 290 ALA A C 1
ATOM 2103 O O . ALA A 1 290 ? 28.021 -3.350 -27.236 1.00 67.69 290 ALA A O 1
ATOM 2104 N N . GLY A 1 291 ? 28.290 -2.723 -25.087 1.00 66.00 291 GLY A N 1
ATOM 2105 C CA . GLY A 1 291 ? 28.315 -1.277 -25.316 1.00 66.00 291 GLY A CA 1
ATOM 2106 C C . GLY A 1 291 ? 27.025 -0.497 -25.028 1.00 66.00 291 GLY A C 1
ATOM 2107 O O . GLY A 1 291 ? 27.150 0.715 -24.872 1.00 66.00 291 GLY A O 1
ATOM 2108 N N . VAL A 1 292 ? 25.842 -1.128 -24.919 1.00 65.75 292 VAL A N 1
ATOM 2109 C CA . VAL A 1 292 ? 24.589 -0.485 -24.446 1.00 65.75 292 VAL A CA 1
ATOM 2110 C C . VAL A 1 292 ? 23.876 -1.386 -23.444 1.00 65.75 292 VAL A C 1
ATOM 2112 O O . VAL A 1 292 ? 23.451 -2.481 -23.808 1.00 65.75 292 VAL A O 1
ATOM 2115 N N . ASP A 1 293 ? 23.721 -0.916 -22.205 1.00 66.06 293 ASP A N 1
ATOM 2116 C CA . ASP A 1 293 ? 23.188 -1.717 -21.096 1.00 66.06 293 ASP A CA 1
ATOM 2117 C C . ASP A 1 293 ? 22.595 -0.841 -19.979 1.00 66.06 293 ASP A C 1
ATOM 2119 O O . ASP A 1 293 ? 22.847 0.366 -19.922 1.00 66.06 293 ASP A O 1
ATOM 2123 N N . THR A 1 294 ? 21.807 -1.461 -19.103 1.00 64.06 294 THR A N 1
ATOM 2124 C CA . THR A 1 294 ? 21.329 -0.885 -17.837 1.00 64.06 294 THR A CA 1
ATOM 2125 C C . THR A 1 294 ? 22.414 -0.924 -16.764 1.00 64.06 294 THR A C 1
ATOM 2127 O O . THR A 1 294 ? 23.287 -1.788 -16.793 1.00 64.06 294 THR A O 1
ATOM 2130 N N . CYS A 1 295 ? 22.353 -0.016 -15.791 1.00 71.94 295 CYS A N 1
ATOM 2131 C CA . CYS A 1 295 ? 23.299 0.029 -14.679 1.00 71.94 295 CYS A CA 1
ATOM 2132 C C . CYS A 1 295 ? 22.635 0.380 -13.337 1.00 71.94 295 CYS A C 1
ATOM 2134 O O . CYS A 1 295 ? 21.417 0.525 -13.239 1.00 71.94 295 CYS A O 1
ATOM 2136 N N . ASN A 1 296 ? 23.438 0.526 -12.277 1.00 62.94 296 ASN A N 1
ATOM 2137 C CA . ASN A 1 296 ? 22.959 0.914 -10.947 1.00 62.94 296 ASN A CA 1
ATOM 2138 C C . ASN A 1 296 ? 22.090 2.183 -11.019 1.00 62.94 296 ASN A C 1
ATOM 2140 O O . ASN A 1 296 ? 22.527 3.206 -11.548 1.00 62.94 296 ASN A O 1
ATOM 2144 N N . GLY A 1 297 ? 20.867 2.108 -10.484 1.00 60.94 297 GLY A N 1
ATOM 2145 C CA . GLY A 1 297 ? 19.841 3.159 -10.555 1.00 60.94 297 GLY A CA 1
ATOM 2146 C C . GLY A 1 297 ? 18.822 3.003 -11.699 1.00 60.94 297 GLY A C 1
ATOM 2147 O O . GLY A 1 297 ? 17.744 3.600 -11.640 1.00 60.94 297 GLY A O 1
ATOM 2148 N N . ASP A 1 298 ? 19.096 2.154 -12.698 1.00 79.19 298 ASP A N 1
ATOM 2149 C CA . ASP A 1 298 ? 18.104 1.732 -13.705 1.00 79.19 298 ASP A CA 1
ATOM 2150 C C . ASP A 1 298 ? 17.221 0.581 -13.215 1.00 79.19 298 ASP A C 1
ATOM 2152 O O . ASP A 1 298 ? 16.200 0.286 -13.840 1.00 79.19 298 ASP A O 1
ATOM 2156 N N . SER A 1 299 ? 17.601 -0.069 -12.111 1.00 87.12 299 SER A N 1
ATOM 2157 C CA . SER A 1 299 ? 16.821 -1.109 -11.443 1.00 87.12 299 SER A CA 1
ATOM 2158 C C . SER A 1 299 ? 15.349 -0.724 -11.313 1.00 87.12 299 SER A C 1
ATOM 2160 O O . SER A 1 299 ? 15.021 0.408 -10.958 1.00 87.12 299 SER A O 1
ATOM 2162 N N . GLY A 1 300 ? 14.459 -1.658 -11.638 1.00 90.62 300 GLY A N 1
ATOM 2163 C CA . GLY A 1 300 ? 13.016 -1.436 -11.688 1.00 90.62 300 GLY A CA 1
ATOM 2164 C C . GLY A 1 300 ? 12.499 -0.714 -12.939 1.00 90.62 300 GLY A C 1
ATOM 2165 O O . GLY A 1 300 ? 11.290 -0.696 -13.177 1.00 90.62 300 GLY A O 1
ATOM 2166 N N . GLY A 1 301 ? 13.388 -0.147 -13.759 1.00 94.00 301 GLY A N 1
ATOM 2167 C CA . GLY A 1 301 ? 13.049 0.516 -15.014 1.00 94.00 301 GLY A CA 1
ATOM 2168 C C . GLY A 1 301 ? 12.512 -0.444 -16.084 1.00 94.00 301 GLY A C 1
ATOM 2169 O O . GLY A 1 301 ? 12.663 -1.664 -15.976 1.00 94.00 301 GLY A O 1
ATOM 2170 N N . PRO A 1 302 ? 11.845 0.076 -17.127 1.00 97.12 302 PRO A N 1
ATOM 2171 C CA . PRO A 1 302 ? 11.205 -0.763 -18.124 1.00 97.12 302 PRO A CA 1
ATOM 2172 C C . PRO A 1 302 ? 12.145 -1.188 -19.252 1.00 97.12 302 PRO A C 1
ATOM 2174 O O . PRO A 1 302 ? 12.870 -0.377 -19.829 1.00 97.12 302 PRO A O 1
ATOM 2177 N N . LEU A 1 303 ? 11.980 -2.438 -19.676 1.00 97.19 303 LEU A N 1
ATOM 2178 C CA . LEU A 1 303 ? 12.304 -2.888 -21.026 1.00 97.19 303 LEU A CA 1
ATOM 2179 C C . LEU A 1 303 ? 11.042 -2.786 -21.886 1.00 97.19 303 LEU A C 1
ATOM 2181 O O . LEU A 1 303 ? 10.014 -3.387 -21.563 1.00 97.19 303 LEU A O 1
ATOM 2185 N N . ILE A 1 304 ? 11.098 -2.004 -22.962 1.00 97.75 304 ILE A N 1
ATOM 2186 C CA . ILE A 1 304 ? 9.933 -1.598 -23.755 1.00 97.75 304 ILE A CA 1
ATOM 2187 C C . ILE A 1 304 ? 10.036 -2.154 -25.171 1.00 97.75 304 ILE A C 1
ATOM 2189 O O . ILE A 1 304 ? 10.991 -1.864 -25.885 1.00 97.75 304 ILE A O 1
ATOM 2193 N N . VAL A 1 305 ? 8.997 -2.855 -25.619 1.00 97.56 305 VAL A N 1
ATOM 2194 C CA . VAL A 1 305 ? 8.814 -3.264 -27.018 1.00 97.56 305 VAL A CA 1
ATOM 2195 C C . VAL A 1 305 ? 7.638 -2.495 -27.611 1.00 97.56 305 VAL A C 1
ATOM 2197 O O . VAL A 1 305 ? 6.587 -2.346 -26.987 1.00 97.56 305 VAL A O 1
ATOM 2200 N N . THR A 1 306 ? 7.796 -1.997 -28.839 1.00 95.31 306 THR A N 1
ATOM 2201 C CA . THR A 1 306 ? 6.684 -1.377 -29.573 1.00 95.31 306 THR A CA 1
ATOM 2202 C C . THR A 1 306 ? 5.999 -2.427 -30.439 1.00 95.31 306 THR A C 1
ATOM 2204 O O . THR A 1 306 ? 6.506 -2.797 -31.495 1.00 95.31 306 THR A O 1
ATOM 2207 N N . LYS A 1 307 ? 4.824 -2.891 -30.009 1.00 87.50 307 LYS A N 1
ATOM 2208 C CA . LYS A 1 307 ? 4.004 -3.873 -30.731 1.00 87.50 307 LYS A CA 1
ATOM 2209 C C . LYS A 1 307 ? 2.773 -3.176 -31.297 1.00 87.50 307 LYS A C 1
ATOM 2211 O O . LYS A 1 307 ? 2.023 -2.549 -30.557 1.00 87.50 307 LYS A O 1
ATOM 2216 N N . ASN A 1 308 ? 2.562 -3.260 -32.612 1.00 89.50 308 ASN A N 1
ATOM 2217 C CA . ASN A 1 308 ? 1.432 -2.619 -33.306 1.00 89.50 308 ASN A CA 1
ATOM 2218 C C . ASN A 1 308 ? 1.295 -1.108 -33.011 1.00 89.50 308 ASN A C 1
ATOM 2220 O O . ASN A 1 308 ? 0.191 -0.595 -32.858 1.00 89.50 308 ASN A O 1
ATOM 2224 N N . GLY A 1 309 ? 2.423 -0.398 -32.887 1.00 91.94 309 GLY A N 1
ATOM 2225 C CA . GLY A 1 309 ? 2.452 1.033 -32.558 1.00 91.94 309 GLY A CA 1
ATOM 2226 C C . GLY A 1 309 ? 2.234 1.368 -31.076 1.00 91.94 309 GLY A C 1
ATOM 2227 O O . GLY A 1 309 ? 2.288 2.540 -30.715 1.00 91.94 309 GLY A O 1
ATOM 2228 N N . VAL A 1 310 ? 2.035 0.370 -30.210 1.00 94.44 310 VAL A N 1
ATOM 2229 C CA . VAL A 1 310 ? 1.847 0.551 -28.765 1.00 94.44 310 VAL A CA 1
ATOM 2230 C C . VAL A 1 310 ? 3.135 0.196 -28.027 1.00 94.44 310 VAL A C 1
ATOM 2232 O O . VAL A 1 310 ? 3.626 -0.932 -28.120 1.00 94.44 310 VAL A O 1
ATOM 2235 N N . ARG A 1 311 ? 3.679 1.155 -27.268 1.00 95.81 311 ARG A N 1
ATOM 2236 C CA . ARG A 1 311 ? 4.781 0.903 -26.330 1.00 95.81 311 ARG A CA 1
ATOM 2237 C C . ARG A 1 311 ? 4.272 0.027 -25.192 1.00 95.81 311 ARG A C 1
ATOM 2239 O O . ARG A 1 311 ? 3.375 0.434 -24.458 1.00 95.81 311 ARG A O 1
ATOM 2246 N N . THR A 1 312 ? 4.845 -1.161 -25.073 1.00 97.19 312 THR A N 1
ATOM 2247 C CA . THR A 1 312 ? 4.482 -2.160 -24.071 1.00 97.19 312 THR A CA 1
ATOM 2248 C C . THR A 1 312 ? 5.712 -2.481 -23.241 1.00 97.19 312 THR A C 1
ATOM 2250 O O . THR A 1 312 ? 6.759 -2.808 -23.796 1.00 97.19 312 THR A O 1
ATOM 2253 N N . GLN A 1 313 ? 5.599 -2.386 -21.922 1.00 97.81 313 GLN A N 1
ATOM 2254 C CA . GLN A 1 313 ? 6.625 -2.861 -21.009 1.00 97.81 313 GLN A CA 1
ATOM 2255 C C . GLN A 1 313 ? 6.583 -4.387 -20.940 1.00 97.81 313 GLN A C 1
ATOM 2257 O O . GLN A 1 313 ? 5.552 -4.982 -20.618 1.00 97.81 313 GLN A O 1
ATOM 2262 N N . VAL A 1 314 ? 7.715 -5.002 -21.266 1.00 97.81 314 VAL A N 1
ATOM 2263 C CA . VAL A 1 314 ? 7.896 -6.457 -21.347 1.00 97.81 314 VAL A CA 1
ATOM 2264 C C . VAL A 1 314 ? 8.888 -6.970 -20.304 1.00 97.81 314 VAL A C 1
ATOM 2266 O O . VAL A 1 314 ? 8.850 -8.135 -19.936 1.00 97.81 314 VAL A O 1
ATOM 2269 N N . GLY A 1 315 ? 9.738 -6.101 -19.762 1.00 97.44 315 GLY A N 1
ATOM 2270 C CA . GLY A 1 315 ? 10.673 -6.457 -18.698 1.00 97.44 315 GLY A CA 1
ATOM 2271 C C . GLY A 1 315 ? 10.790 -5.373 -17.634 1.00 97.44 315 GLY A C 1
ATOM 2272 O O . GLY A 1 315 ? 10.446 -4.211 -17.871 1.00 97.44 315 GLY A O 1
ATOM 2273 N N . ILE A 1 316 ? 11.284 -5.777 -16.468 1.00 97.38 316 ILE A N 1
ATOM 2274 C CA . ILE A 1 316 ? 11.647 -4.909 -15.342 1.00 97.38 316 ILE A CA 1
ATOM 2275 C C . ILE A 1 316 ? 13.132 -5.134 -15.061 1.00 97.38 316 ILE A C 1
ATOM 2277 O O . ILE A 1 316 ? 13.520 -6.271 -14.798 1.00 97.38 316 ILE A O 1
ATOM 2281 N N . THR A 1 317 ? 13.959 -4.090 -15.150 1.00 93.81 317 THR A N 1
ATOM 2282 C CA . THR A 1 317 ? 15.413 -4.175 -14.923 1.00 93.81 317 THR A CA 1
ATOM 2283 C C . THR A 1 317 ? 15.688 -4.769 -13.544 1.00 93.81 317 THR A C 1
ATOM 2285 O O . THR A 1 317 ? 15.236 -4.210 -12.545 1.00 93.81 317 THR A O 1
ATOM 2288 N N . SER A 1 318 ? 16.405 -5.893 -13.481 1.00 87.69 318 SER A N 1
ATOM 2289 C CA . SER A 1 318 ? 16.563 -6.664 -12.242 1.00 87.69 318 SER A CA 1
ATOM 2290 C C . SER A 1 318 ? 18.026 -6.784 -11.827 1.00 87.69 318 SER A C 1
ATOM 2292 O O . SER A 1 318 ? 18.400 -6.311 -10.756 1.00 87.69 318 SER A O 1
ATOM 2294 N N . TRP A 1 319 ? 18.869 -7.367 -12.680 1.00 84.62 319 TRP A N 1
ATOM 2295 C CA . TRP A 1 319 ? 20.279 -7.597 -12.372 1.00 84.62 319 TRP A CA 1
ATOM 2296 C C . TRP A 1 319 ? 21.119 -7.726 -13.647 1.00 84.62 319 TRP A C 1
ATOM 2298 O O . TRP A 1 319 ? 20.598 -7.854 -14.755 1.00 84.62 319 TRP A O 1
ATOM 2308 N N . GLY A 1 320 ? 22.437 -7.686 -13.495 1.00 78.44 320 GLY A N 1
ATOM 2309 C CA . GLY A 1 320 ? 23.396 -7.811 -14.585 1.00 78.44 320 GLY A CA 1
ATOM 2310 C C . GLY A 1 320 ? 24.824 -7.852 -14.040 1.00 78.44 320 GLY A C 1
ATOM 2311 O O . GLY A 1 320 ? 25.011 -7.865 -12.822 1.00 78.44 320 GLY A O 1
ATOM 2312 N N . PRO A 1 321 ? 25.840 -7.892 -14.913 1.00 69.94 321 PRO A N 1
ATOM 2313 C CA . PRO A 1 321 ? 27.232 -7.819 -14.487 1.00 69.94 321 PRO A CA 1
ATOM 2314 C C . PRO A 1 321 ? 27.528 -6.523 -13.717 1.00 69.94 321 PRO A C 1
ATOM 2316 O O . PRO A 1 321 ? 26.993 -5.469 -14.053 1.00 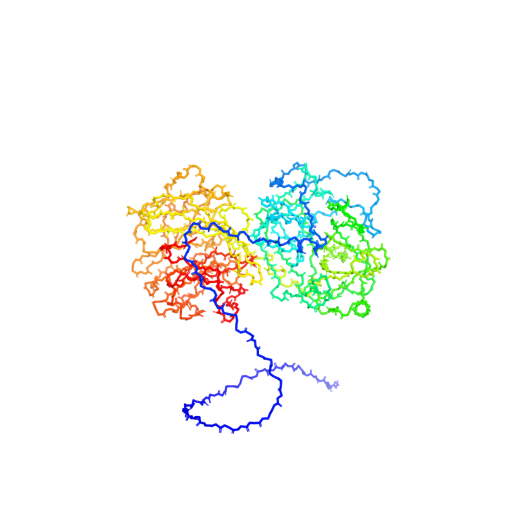69.94 321 PRO A O 1
ATOM 2319 N N . ILE A 1 322 ? 28.454 -6.582 -12.752 1.00 65.81 322 ILE A N 1
ATOM 2320 C CA . ILE A 1 322 ? 28.942 -5.398 -12.011 1.00 65.81 322 ILE A CA 1
ATOM 2321 C C . ILE A 1 322 ? 29.485 -4.329 -12.978 1.00 65.81 322 ILE A C 1
ATOM 2323 O O . ILE A 1 322 ? 29.253 -3.133 -12.799 1.00 65.81 322 ILE A O 1
ATOM 2327 N N . ASP A 1 323 ? 30.173 -4.768 -14.034 1.00 69.44 323 ASP A N 1
ATOM 2328 C CA . ASP A 1 323 ? 30.633 -3.907 -15.119 1.00 69.44 323 ASP A CA 1
ATOM 2329 C C . ASP A 1 323 ? 29.524 -3.734 -16.163 1.00 69.44 323 ASP A C 1
ATOM 2331 O O . ASP A 1 323 ? 29.477 -4.443 -17.173 1.00 69.44 323 ASP A O 1
ATOM 2335 N N . CYS A 1 324 ? 28.622 -2.786 -15.912 1.00 71.75 324 CYS A N 1
ATOM 2336 C CA . CYS A 1 324 ? 27.530 -2.438 -16.822 1.00 71.75 324 CYS A CA 1
ATOM 2337 C C . CYS A 1 324 ? 28.040 -2.221 -18.258 1.00 71.75 324 CYS A C 1
ATOM 2339 O O . CYS A 1 324 ? 29.048 -1.541 -18.480 1.00 71.75 324 CYS A O 1
ATOM 2341 N N . GLY A 1 325 ? 27.348 -2.774 -19.254 1.00 68.19 325 GLY A N 1
ATOM 2342 C CA . GLY A 1 325 ? 27.729 -2.653 -20.668 1.00 68.19 325 GLY A CA 1
ATOM 2343 C C . GLY A 1 325 ? 28.701 -3.716 -21.169 1.00 68.19 325 GLY A C 1
ATOM 2344 O O . GLY A 1 325 ? 29.013 -3.725 -22.365 1.00 68.19 325 GLY A O 1
ATOM 2345 N N . SER A 1 326 ? 29.172 -4.608 -20.292 1.00 72.62 326 SER A N 1
ATOM 2346 C CA . SER A 1 326 ? 30.060 -5.723 -20.648 1.00 72.62 326 SER A CA 1
ATOM 2347 C C . SER A 1 326 ? 29.326 -6.930 -21.248 1.00 72.62 326 SER A C 1
ATOM 2349 O O . SER A 1 326 ? 29.940 -7.706 -21.983 1.00 72.62 326 SER A O 1
ATOM 2351 N N . SER A 1 327 ? 28.027 -7.089 -20.972 1.00 79.94 327 SER A N 1
ATOM 2352 C CA . SER A 1 327 ? 27.206 -8.223 -21.421 1.00 79.94 327 SER A CA 1
ATOM 2353 C C . SER A 1 327 ? 25.735 -7.808 -21.601 1.00 79.94 327 SER A C 1
ATOM 2355 O O . SER A 1 327 ? 25.445 -6.652 -21.897 1.00 79.94 327 SER A O 1
ATOM 2357 N N . TYR A 1 328 ? 24.811 -8.764 -21.501 1.00 87.00 328 TYR A N 1
ATOM 2358 C CA . TYR A 1 328 ? 23.367 -8.525 -21.445 1.00 87.00 328 TYR A CA 1
ATOM 2359 C C . TYR A 1 328 ? 22.954 -7.999 -20.059 1.00 87.00 328 TYR A C 1
ATOM 2361 O O . TYR A 1 328 ? 23.684 -8.178 -19.088 1.00 87.00 328 TYR A O 1
ATOM 2369 N N . GLY A 1 329 ? 21.754 -7.433 -19.959 1.00 88.31 329 GLY A N 1
ATOM 2370 C CA . GLY A 1 329 ? 21.043 -7.226 -18.696 1.00 88.31 329 GLY A CA 1
ATOM 2371 C C . GLY A 1 329 ? 19.926 -8.259 -18.537 1.00 88.31 329 GLY A C 1
ATOM 2372 O O . GLY A 1 329 ? 19.319 -8.672 -19.533 1.00 88.31 329 GLY A O 1
ATOM 2373 N N . ALA A 1 330 ? 19.645 -8.681 -17.304 1.00 91.50 330 ALA A N 1
ATOM 2374 C CA . ALA A 1 330 ? 18.541 -9.573 -16.968 1.00 91.50 330 ALA A CA 1
ATOM 2375 C C . ALA A 1 330 ? 17.357 -8.789 -16.380 1.00 91.50 330 ALA A C 1
ATOM 2377 O O . ALA A 1 330 ? 17.503 -7.878 -15.558 1.00 91.50 330 ALA A O 1
ATOM 2378 N N . TYR A 1 331 ? 16.158 -9.169 -16.810 1.00 94.88 331 TYR A N 1
ATOM 2379 C CA . TYR A 1 331 ? 14.907 -8.490 -16.506 1.00 94.88 331 TYR A CA 1
ATOM 2380 C C . TYR A 1 331 ? 13.895 -9.500 -15.975 1.00 94.88 331 TYR A C 1
ATOM 2382 O O . TYR A 1 331 ? 13.801 -10.606 -16.507 1.00 94.88 331 TYR A O 1
ATOM 2390 N N . ALA A 1 332 ? 13.077 -9.123 -14.992 1.00 96.00 332 ALA A N 1
ATOM 2391 C CA . ALA A 1 332 ? 11.903 -9.922 -14.656 1.00 96.00 332 ALA A CA 1
ATOM 2392 C C . ALA A 1 332 ? 10.906 -9.870 -15.827 1.00 96.00 332 ALA A C 1
ATOM 2394 O O . ALA A 1 332 ? 10.566 -8.786 -16.313 1.00 96.00 332 ALA A O 1
ATOM 2395 N N . GLN A 1 333 ? 10.454 -11.035 -16.297 1.00 97.19 333 GLN A N 1
ATOM 2396 C CA . GLN A 1 333 ? 9.598 -11.161 -17.477 1.00 97.19 333 GLN A CA 1
ATOM 2397 C C . GLN A 1 333 ? 8.152 -10.771 -17.148 1.00 97.19 333 GLN A C 1
ATOM 2399 O O . GLN A 1 333 ? 7.436 -11.495 -16.458 1.00 97.19 333 GLN A O 1
ATOM 2404 N N . VAL A 1 334 ? 7.672 -9.638 -17.669 1.00 96.94 334 VAL A N 1
ATOM 2405 C CA . VAL A 1 334 ? 6.352 -9.086 -17.300 1.00 96.94 334 VAL A CA 1
ATOM 2406 C C . VAL A 1 334 ? 5.206 -10.014 -17.710 1.00 96.94 334 VAL A C 1
ATOM 2408 O O . VAL A 1 334 ? 4.219 -10.128 -16.980 1.00 96.94 334 VAL A O 1
ATOM 2411 N N . SER A 1 335 ? 5.332 -10.732 -18.832 1.00 96.12 335 SER A N 1
ATOM 2412 C CA . SER A 1 335 ? 4.304 -11.689 -19.275 1.00 96.12 335 SER A CA 1
ATOM 2413 C C . SER A 1 335 ? 4.146 -12.881 -18.324 1.00 96.12 335 SER A C 1
ATOM 2415 O O . SER A 1 335 ? 3.090 -13.511 -18.324 1.00 96.12 335 SER A O 1
ATOM 2417 N N . THR A 1 336 ? 5.122 -13.164 -17.460 1.00 96.25 336 THR A N 1
ATOM 2418 C CA . THR A 1 336 ? 4.992 -14.180 -16.408 1.00 96.25 336 THR A CA 1
ATOM 2419 C C . THR A 1 336 ? 4.104 -13.697 -15.257 1.00 96.25 336 THR A C 1
ATOM 2421 O O . THR A 1 336 ? 3.419 -14.506 -14.630 1.00 96.25 336 THR A O 1
ATOM 2424 N N . TYR A 1 337 ? 4.022 -12.381 -15.029 1.00 94.06 337 TYR A N 1
ATOM 2425 C CA . TYR A 1 337 ? 3.317 -11.772 -13.891 1.00 94.06 337 TYR A CA 1
ATOM 2426 C C . TYR A 1 337 ? 2.077 -10.952 -14.282 1.00 94.06 337 TYR A C 1
ATOM 2428 O O . TYR A 1 337 ? 1.431 -10.359 -13.417 1.00 94.06 337 TYR A O 1
ATOM 2436 N N . GLY A 1 338 ? 1.702 -10.913 -15.565 1.00 90.62 338 GLY A N 1
ATOM 2437 C CA . GLY A 1 338 ? 0.660 -10.024 -16.091 1.00 90.62 338 GLY A CA 1
ATOM 2438 C C . GLY A 1 338 ? -0.701 -10.114 -15.381 1.00 90.62 338 GLY A C 1
ATOM 2439 O O . GLY A 1 338 ? -1.361 -9.091 -15.185 1.00 90.62 338 GLY A O 1
ATOM 2440 N N . ASN A 1 339 ? -1.131 -11.304 -14.948 1.00 88.88 339 ASN A N 1
ATOM 2441 C CA . ASN A 1 339 ? -2.375 -11.455 -14.178 1.00 88.88 339 ASN A CA 1
ATOM 2442 C C . ASN A 1 339 ? -2.264 -10.884 -12.760 1.00 88.88 339 ASN A C 1
ATOM 2444 O O . ASN A 1 339 ? -3.219 -10.295 -12.260 1.00 88.88 339 ASN A O 1
ATOM 2448 N N . LEU A 1 340 ? -1.108 -11.049 -12.122 1.00 86.62 340 LEU A N 1
ATOM 2449 C CA . LEU A 1 340 ? -0.829 -10.535 -10.785 1.00 86.62 340 LEU A CA 1
ATOM 2450 C C . LEU A 1 340 ? -0.727 -9.007 -10.798 1.00 86.62 340 LEU A C 1
ATOM 2452 O O . LEU A 1 340 ? -1.370 -8.360 -9.976 1.00 86.62 340 LEU A O 1
ATOM 2456 N N . ILE A 1 341 ? -0.032 -8.436 -11.788 1.00 90.00 341 ILE A N 1
ATOM 2457 C CA . ILE A 1 341 ? 0.045 -6.982 -11.989 1.00 90.00 341 ILE A CA 1
ATOM 2458 C C . ILE A 1 341 ? -1.366 -6.414 -12.199 1.00 90.00 341 ILE A C 1
ATOM 2460 O O . ILE A 1 341 ? -1.749 -5.426 -11.577 1.00 90.00 341 ILE A O 1
ATOM 2464 N N . ARG A 1 342 ? -2.190 -7.076 -13.023 1.00 87.19 342 ARG A N 1
ATOM 2465 C CA . ARG A 1 342 ? -3.585 -6.673 -13.257 1.00 87.19 342 ARG A CA 1
ATOM 2466 C C . ARG A 1 342 ? -4.460 -6.772 -12.008 1.00 87.19 342 ARG A C 1
ATOM 2468 O O . ARG A 1 342 ? -5.332 -5.928 -11.825 1.00 87.19 342 ARG A O 1
ATOM 2475 N N . ALA A 1 343 ? -4.263 -7.797 -11.185 1.00 81.50 343 ALA A N 1
ATOM 2476 C CA . ALA A 1 343 ? -4.996 -7.937 -9.934 1.00 81.50 343 ALA A CA 1
ATOM 2477 C C . ALA A 1 343 ? -4.651 -6.793 -8.968 1.00 81.50 343 ALA A C 1
ATOM 2479 O O . ALA A 1 343 ? -5.560 -6.192 -8.401 1.00 81.50 343 ALA A O 1
ATOM 2480 N N . ASP A 1 344 ? -3.370 -6.433 -8.840 1.00 82.25 344 ASP A N 1
ATOM 2481 C CA . ASP A 1 344 ? -2.968 -5.323 -7.969 1.00 82.25 344 ASP A CA 1
ATOM 2482 C C . ASP A 1 344 ? -3.433 -3.950 -8.487 1.00 82.25 344 ASP A C 1
ATOM 2484 O O . ASP A 1 344 ? -3.819 -3.095 -7.692 1.00 82.25 344 ASP A O 1
ATOM 2488 N N . LEU A 1 345 ? -3.517 -3.753 -9.809 1.00 83.56 345 LEU A N 1
ATOM 2489 C CA . LEU A 1 345 ? -4.112 -2.545 -10.402 1.00 83.56 345 LEU A CA 1
ATOM 2490 C C . LEU A 1 345 ? -5.554 -2.289 -9.933 1.00 83.56 345 LEU A C 1
ATOM 2492 O O . LEU A 1 345 ? -5.957 -1.136 -9.796 1.00 83.56 345 LEU A O 1
ATOM 2496 N N . ALA A 1 346 ? -6.335 -3.349 -9.708 1.00 76.88 346 ALA A N 1
ATOM 2497 C CA . ALA A 1 346 ? -7.709 -3.245 -9.217 1.00 76.88 346 ALA A CA 1
ATOM 2498 C C . ALA A 1 346 ? -7.792 -3.139 -7.685 1.00 76.88 346 ALA A C 1
ATOM 2500 O O . ALA A 1 346 ? -8.829 -2.733 -7.151 1.00 76.88 346 ALA A O 1
ATOM 2501 N N . ARG A 1 347 ? -6.714 -3.495 -6.977 1.00 75.94 347 ARG A N 1
ATOM 2502 C CA . ARG A 1 347 ? -6.660 -3.500 -5.519 1.00 75.94 347 ARG A CA 1
ATOM 2503 C C . ARG A 1 347 ? -6.574 -2.072 -4.998 1.00 75.94 347 ARG A C 1
ATOM 2505 O O . ARG A 1 347 ? -5.613 -1.342 -5.265 1.00 75.94 347 ARG A O 1
ATOM 2512 N N . ARG A 1 348 ? -7.581 -1.681 -4.218 1.00 72.12 348 ARG A N 1
ATOM 2513 C CA . ARG A 1 348 ? -7.536 -0.438 -3.445 1.00 72.12 348 ARG A CA 1
ATOM 2514 C C . ARG A 1 348 ? -6.517 -0.606 -2.325 1.00 72.12 348 ARG A C 1
ATOM 2516 O O . ARG A 1 348 ? -6.442 -1.683 -1.744 1.00 72.12 348 ARG A O 1
ATOM 2523 N N . SER A 1 349 ? -5.772 0.455 -2.018 1.00 68.06 349 SER A N 1
ATOM 2524 C CA . SER A 1 349 ? -4.919 0.465 -0.828 1.00 68.06 349 SER A CA 1
ATOM 2525 C C . SER A 1 349 ? -5.762 0.040 0.375 1.00 68.06 349 SER A C 1
ATOM 2527 O O . SER A 1 349 ? -6.836 0.630 0.580 1.00 68.06 349 SER A O 1
ATOM 2529 N N . PRO A 1 350 ? -5.297 -0.920 1.190 1.00 68.88 350 PRO A N 1
ATOM 2530 C CA . PRO A 1 350 ? -5.791 -1.067 2.544 1.00 68.88 350 PRO A CA 1
ATOM 2531 C C . PRO A 1 350 ? -5.765 0.314 3.194 1.00 68.88 350 PRO A C 1
ATOM 2533 O O . PRO A 1 350 ? -4.884 1.134 2.901 1.00 68.88 350 PRO A O 1
ATOM 2536 N N . ALA A 1 351 ? -6.773 0.623 4.005 1.00 63.78 351 ALA A N 1
ATOM 2537 C CA . ALA A 1 351 ? -6.763 1.863 4.761 1.00 63.78 351 ALA A CA 1
ATOM 2538 C C . ALA A 1 351 ? -5.626 1.778 5.777 1.00 63.78 351 ALA A C 1
ATOM 2540 O O . ALA A 1 351 ? -5.803 1.261 6.874 1.00 63.78 351 ALA A O 1
ATOM 2541 N N . ASN A 1 352 ? -4.453 2.221 5.345 1.00 66.69 352 ASN A N 1
ATOM 2542 C CA . ASN A 1 352 ? -3.265 2.299 6.162 1.00 66.69 352 ASN A CA 1
ATOM 2543 C C . ASN A 1 352 ? -3.546 3.337 7.262 1.00 66.69 352 ASN A C 1
ATOM 2545 O O . ASN A 1 352 ? -3.947 4.463 6.945 1.00 66.69 352 ASN A O 1
ATOM 2549 N N . LEU A 1 353 ? -3.451 2.923 8.526 1.00 81.38 353 LEU A N 1
ATOM 2550 C CA . LEU A 1 353 ? -3.671 3.774 9.694 1.00 81.38 353 LEU A CA 1
ATOM 2551 C C . LEU A 1 353 ? -2.370 4.518 10.050 1.00 81.38 353 LEU A C 1
ATOM 2553 O O . LEU A 1 353 ? -1.906 4.481 11.186 1.00 81.38 353 LEU A O 1
ATOM 2557 N N . ASP A 1 354 ? -1.811 5.179 9.046 1.00 86.62 354 ASP A N 1
ATOM 2558 C CA . ASP A 1 354 ? -0.562 5.939 9.074 1.00 86.62 354 ASP A CA 1
ATOM 2559 C C . ASP A 1 354 ? -0.784 7.292 9.768 1.00 86.62 354 ASP A C 1
ATOM 2561 O O . ASP A 1 354 ? -1.436 8.190 9.224 1.00 86.62 354 ASP A O 1
ATOM 2565 N N . TRP A 1 355 ? -0.349 7.389 11.022 1.00 90.38 355 TRP A N 1
ATOM 2566 C CA . TRP A 1 355 ? -0.514 8.556 11.888 1.00 90.38 355 TRP A CA 1
ATOM 2567 C C . TRP A 1 355 ? 0.656 9.541 11.745 1.00 90.38 355 TRP A C 1
ATOM 2569 O O . TRP A 1 355 ? 0.455 10.746 11.919 1.00 90.38 355 TRP A O 1
ATOM 2579 N N . THR A 1 356 ? 1.849 9.041 11.426 1.00 86.25 356 THR A N 1
ATOM 2580 C CA . THR A 1 356 ? 3.084 9.808 11.184 1.00 86.25 356 THR A CA 1
ATOM 2581 C C . THR A 1 356 ? 3.196 10.359 9.766 1.00 86.25 356 THR A C 1
ATOM 2583 O O . THR A 1 356 ? 4.022 11.236 9.535 1.00 86.25 356 THR A O 1
ATOM 2586 N N . GLY A 1 357 ? 2.384 9.867 8.829 1.00 82.12 357 GLY A N 1
ATOM 2587 C CA . GLY A 1 357 ? 2.416 10.250 7.419 1.00 82.12 357 GLY A CA 1
ATOM 2588 C C . GLY A 1 357 ? 3.609 9.682 6.646 1.00 82.12 357 GLY A C 1
ATOM 2589 O O . GLY A 1 357 ? 3.878 10.151 5.533 1.00 82.12 357 GLY A O 1
ATOM 2590 N N . ASP A 1 358 ? 4.327 8.711 7.218 1.00 76.88 358 ASP A N 1
ATOM 2591 C CA . ASP A 1 358 ? 5.568 8.154 6.667 1.00 76.88 358 ASP A CA 1
ATOM 2592 C C . ASP A 1 358 ? 5.340 7.054 5.614 1.00 76.88 358 ASP A C 1
ATOM 2594 O O . ASP A 1 358 ? 6.286 6.647 4.933 1.00 76.88 358 ASP A O 1
ATOM 2598 N N . GLY A 1 359 ? 4.084 6.648 5.406 1.00 77.94 359 GLY A N 1
ATOM 2599 C CA . GLY A 1 359 ? 3.681 5.600 4.478 1.00 77.94 359 GLY A CA 1
ATOM 2600 C C . GLY A 1 359 ? 3.481 4.228 5.124 1.00 77.94 359 GLY A C 1
ATOM 2601 O O . GLY A 1 359 ? 3.131 3.289 4.406 1.00 77.94 359 GLY A O 1
ATOM 2602 N N . HIS A 1 360 ? 3.643 4.080 6.441 1.00 80.25 360 HIS A N 1
ATOM 2603 C CA . HIS A 1 360 ? 3.515 2.809 7.158 1.00 80.25 360 HIS A CA 1
ATOM 2604 C C . HIS A 1 360 ? 2.365 2.812 8.174 1.00 80.25 360 HIS A C 1
ATOM 2606 O O . HIS A 1 360 ? 1.914 3.850 8.643 1.00 80.25 360 HIS A O 1
ATOM 2612 N N . SER A 1 361 ? 1.822 1.626 8.482 1.00 86.06 361 SER A N 1
ATOM 2613 C CA . SER A 1 361 ? 0.744 1.524 9.476 1.00 86.06 361 SER A CA 1
ATOM 2614 C C . SER A 1 361 ? 1.302 1.671 10.881 1.00 86.06 361 SER A C 1
ATOM 2616 O O . SER A 1 361 ? 2.062 0.820 11.337 1.00 86.06 361 SER A O 1
ATOM 2618 N N . ASP A 1 362 ? 0.817 2.666 11.615 1.00 89.19 362 ASP A N 1
ATOM 2619 C CA . ASP A 1 362 ? 1.180 2.861 13.016 1.00 89.19 362 ASP A CA 1
ATOM 2620 C C . ASP A 1 362 ? 0.229 2.140 13.963 1.00 89.19 362 ASP A C 1
ATOM 2622 O O . ASP A 1 362 ? -0.894 1.785 13.590 1.00 89.19 362 ASP A O 1
ATOM 2626 N N . LEU A 1 363 ? 0.628 1.996 15.227 1.00 93.12 363 LEU A N 1
ATOM 2627 C CA . LEU A 1 363 ? -0.246 1.536 16.309 1.00 93.12 363 LEU A CA 1
ATOM 2628 C C . LEU A 1 363 ? -0.350 2.576 17.417 1.00 93.12 363 LEU A C 1
ATOM 2630 O O . LEU A 1 363 ? 0.628 3.234 17.762 1.00 93.12 363 LEU A O 1
ATOM 2634 N N . ILE A 1 364 ? -1.525 2.670 18.042 1.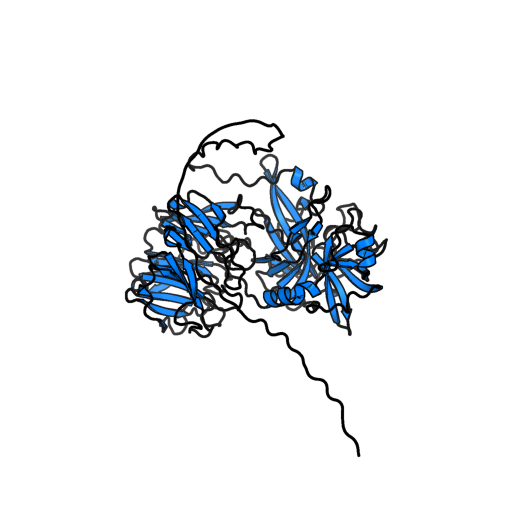00 95.06 364 ILE A N 1
ATOM 2635 C CA . ILE A 1 364 ? -1.717 3.508 19.227 1.00 95.06 364 ILE A CA 1
ATOM 2636 C C . ILE A 1 364 ? -2.222 2.645 20.379 1.00 95.06 364 ILE A C 1
ATOM 2638 O O . ILE A 1 364 ? -3.280 2.016 20.311 1.00 95.06 364 ILE A O 1
ATOM 2642 N N . GLY A 1 365 ? -1.454 2.621 21.466 1.00 95.56 365 GLY A N 1
ATOM 2643 C CA . GLY A 1 365 ? -1.813 1.957 22.711 1.00 95.56 365 GLY A CA 1
ATOM 2644 C C . GLY A 1 365 ? -2.389 2.942 23.723 1.00 95.56 365 GLY A C 1
ATOM 2645 O O . GLY A 1 365 ? -1.826 4.013 23.945 1.00 95.56 365 GLY A O 1
ATOM 2646 N N . ARG A 1 366 ? -3.482 2.565 24.397 1.00 96.31 366 ARG A N 1
ATOM 2647 C CA . ARG A 1 366 ? -3.970 3.258 25.597 1.00 96.31 366 ARG A CA 1
ATOM 2648 C C . ARG A 1 366 ? -3.589 2.487 26.854 1.00 96.31 366 ARG A C 1
ATOM 2650 O O . ARG A 1 366 ? -3.986 1.332 27.028 1.00 96.31 366 ARG A O 1
ATOM 2657 N N . ASN A 1 367 ? -2.841 3.122 27.752 1.00 93.19 367 ASN A N 1
ATOM 2658 C CA . ASN A 1 367 ? -2.456 2.506 29.024 1.00 93.19 367 ASN A CA 1
ATOM 2659 C C . ASN A 1 367 ? -3.582 2.612 30.079 1.00 93.19 367 ASN A C 1
ATOM 2661 O O . ASN A 1 367 ? -4.616 3.253 29.871 1.00 93.19 367 ASN A O 1
ATOM 2665 N N . ALA A 1 368 ? -3.389 1.990 31.245 1.00 91.00 368 ALA A N 1
ATOM 2666 C CA . ALA A 1 368 ? -4.357 2.052 32.347 1.00 91.00 368 ALA A CA 1
ATOM 2667 C C . ALA A 1 368 ? -4.575 3.472 32.915 1.00 91.00 368 ALA A C 1
ATOM 2669 O O . ALA A 1 368 ? -5.656 3.758 33.423 1.00 91.00 368 ALA A O 1
ATOM 2670 N N . GLY A 1 369 ? -3.580 4.359 32.800 1.00 90.75 369 GLY A N 1
ATOM 2671 C CA . GLY A 1 369 ? -3.681 5.773 33.179 1.00 90.75 369 GLY A CA 1
ATOM 2672 C C . GLY A 1 369 ? -4.466 6.629 32.179 1.00 90.75 369 GLY A C 1
ATOM 2673 O O . GLY A 1 369 ? -4.821 7.764 32.489 1.00 90.75 369 GLY A O 1
ATOM 2674 N N . GLY A 1 370 ? -4.786 6.086 31.001 1.00 93.75 370 GLY A N 1
ATOM 2675 C CA . GLY A 1 370 ? -5.477 6.809 29.940 1.00 93.75 370 GLY A CA 1
ATOM 2676 C C . GLY A 1 370 ? -4.556 7.620 29.034 1.00 93.75 370 GLY A C 1
ATOM 2677 O O . GLY A 1 370 ? -5.048 8.498 28.327 1.00 93.75 370 GLY A O 1
ATOM 2678 N N . ASP A 1 371 ? -3.254 7.348 29.046 1.00 95.44 371 ASP A N 1
ATOM 2679 C CA . ASP A 1 371 ? -2.324 7.942 28.091 1.00 95.44 371 ASP A CA 1
ATOM 2680 C C . ASP A 1 371 ? -2.383 7.203 26.767 1.00 95.44 371 ASP A C 1
ATOM 2682 O O . ASP A 1 371 ? -2.528 5.977 26.749 1.00 95.44 371 ASP A O 1
ATOM 2686 N N . LEU A 1 372 ? -2.229 7.956 25.682 1.00 96.88 372 LEU A N 1
ATOM 2687 C CA . LEU A 1 372 ? -2.045 7.420 24.343 1.00 96.88 372 LEU A CA 1
ATOM 2688 C C . LEU A 1 372 ? -0.563 7.432 23.997 1.00 96.88 372 LEU A C 1
ATOM 2690 O O . LEU A 1 372 ? 0.094 8.471 24.100 1.00 96.88 372 LEU A O 1
ATOM 2694 N N . VAL A 1 373 ? -0.062 6.272 23.586 1.00 95.62 373 VAL A N 1
ATOM 2695 C CA . VAL A 1 373 ? 1.310 6.081 23.122 1.00 95.62 373 VAL A CA 1
ATOM 2696 C C . VAL A 1 373 ? 1.255 5.610 21.676 1.00 95.62 373 VAL A C 1
ATOM 2698 O O . VAL A 1 373 ? 0.691 4.553 21.393 1.00 95.62 373 VAL A O 1
ATOM 2701 N N . LEU A 1 374 ? 1.801 6.425 20.781 1.00 94.50 374 LEU A N 1
ATOM 2702 C CA . LEU A 1 374 ? 2.023 6.107 19.380 1.00 94.50 374 LEU A CA 1
ATOM 2703 C C . LEU A 1 374 ? 3.257 5.217 19.259 1.00 94.50 374 LEU A C 1
ATOM 2705 O O . LEU A 1 374 ? 4.259 5.465 19.926 1.00 94.50 374 LEU A O 1
ATOM 2709 N N . TYR A 1 375 ? 3.178 4.218 18.390 1.00 92.06 375 TYR A N 1
ATOM 2710 C CA . TYR A 1 375 ? 4.297 3.422 17.911 1.00 92.06 375 TYR A CA 1
ATOM 2711 C C . TYR A 1 375 ? 4.328 3.525 16.389 1.00 92.06 375 TYR A C 1
ATOM 2713 O O . TYR A 1 375 ? 3.414 3.016 15.734 1.00 92.06 375 TYR A O 1
ATOM 2721 N N . SER A 1 376 ? 5.362 4.184 15.861 1.00 86.81 376 SER A N 1
ATOM 2722 C CA . SER A 1 376 ? 5.567 4.327 14.416 1.00 86.81 376 SER A CA 1
ATOM 2723 C C . SER A 1 376 ? 5.928 2.971 13.825 1.00 86.81 376 SER A C 1
ATOM 2725 O O . SER A 1 376 ? 6.901 2.351 14.269 1.00 86.81 376 SER A O 1
ATOM 2727 N N . GLY A 1 377 ? 5.113 2.484 12.895 1.00 83.62 377 GLY A N 1
ATOM 2728 C CA . GLY A 1 377 ? 5.322 1.205 12.232 1.00 83.62 377 GLY A CA 1
ATOM 2729 C C . GLY A 1 377 ? 6.397 1.301 11.160 1.00 83.62 377 GLY A C 1
ATOM 2730 O O . GLY A 1 377 ? 6.592 2.332 10.533 1.00 83.62 377 GLY A O 1
ATOM 2731 N N . THR A 1 378 ? 7.100 0.202 10.924 1.00 74.88 378 THR A N 1
ATOM 2732 C CA . THR A 1 378 ? 8.160 0.155 9.904 1.00 74.88 378 THR A CA 1
ATOM 2733 C C . THR A 1 378 ? 7.708 -0.409 8.567 1.00 74.88 378 THR A C 1
ATOM 2735 O O . THR A 1 378 ? 8.477 -0.421 7.608 1.00 74.88 378 THR A O 1
ATOM 2738 N N . GLY A 1 379 ? 6.500 -0.976 8.511 1.00 73.00 379 GLY A N 1
ATOM 2739 C CA . GLY A 1 379 ? 6.068 -1.747 7.353 1.00 73.00 379 GLY A CA 1
ATOM 2740 C C . GLY A 1 379 ? 6.796 -3.088 7.191 1.00 73.00 379 GLY A C 1
ATOM 2741 O O . GLY A 1 379 ? 6.805 -3.577 6.075 1.00 73.00 379 GLY A O 1
ATOM 2742 N N . LEU A 1 380 ? 7.447 -3.632 8.238 1.00 64.25 380 LEU A N 1
ATOM 2743 C CA . LEU A 1 380 ? 8.101 -4.959 8.332 1.00 64.25 380 LEU A CA 1
ATOM 2744 C C . LEU A 1 380 ? 8.458 -5.648 6.993 1.00 64.25 380 LEU A C 1
ATOM 2746 O O . LEU A 1 380 ? 7.654 -6.380 6.419 1.00 64.25 380 LEU A O 1
ATOM 2750 N N . LEU A 1 381 ? 9.712 -5.533 6.547 1.00 53.06 381 LEU A N 1
ATOM 2751 C CA . LEU A 1 381 ? 10.205 -6.233 5.352 1.00 53.06 381 LEU A CA 1
ATOM 2752 C C . LEU A 1 381 ? 10.224 -7.749 5.528 1.00 53.06 381 LEU A C 1
ATOM 2754 O O . LEU A 1 381 ? 10.918 -8.235 6.411 1.00 53.06 381 LEU A O 1
ATOM 2758 N N . ASN A 1 382 ? 9.592 -8.505 4.622 1.00 46.91 382 ASN A N 1
ATOM 2759 C CA . ASN A 1 382 ? 9.945 -9.898 4.283 1.00 46.91 382 ASN A CA 1
ATOM 2760 C C . ASN A 1 382 ? 10.290 -10.836 5.472 1.00 46.91 382 ASN A C 1
ATOM 2762 O O . ASN A 1 382 ? 11.131 -11.725 5.341 1.00 46.91 382 ASN A O 1
ATOM 2766 N N . GLY A 1 383 ? 9.643 -10.665 6.630 1.00 43.84 383 GLY A N 1
ATOM 2767 C CA . GLY A 1 383 ? 9.888 -11.480 7.824 1.00 43.84 383 GLY A CA 1
ATOM 2768 C C . GLY A 1 383 ? 11.059 -11.056 8.728 1.00 43.84 383 GLY A C 1
ATOM 2769 O O . GLY A 1 383 ? 11.403 -11.821 9.629 1.00 43.84 383 GLY A O 1
ATOM 2770 N N . GLU A 1 384 ? 11.652 -9.870 8.556 1.00 49.03 384 GLU A N 1
ATOM 2771 C CA . GLU A 1 384 ? 12.571 -9.274 9.537 1.00 49.03 384 GLU A CA 1
ATOM 2772 C C . GLU A 1 384 ? 11.784 -8.718 10.729 1.00 49.03 384 GLU A C 1
ATOM 2774 O O . GLU A 1 384 ? 11.248 -7.615 10.713 1.00 49.03 384 GLU A O 1
ATOM 2779 N N . VAL A 1 385 ? 11.691 -9.528 11.779 1.00 53.94 385 VAL A N 1
ATOM 2780 C CA . VAL A 1 385 ? 10.847 -9.284 12.961 1.00 53.94 385 VAL A CA 1
ATOM 2781 C C . VAL A 1 385 ? 11.445 -8.347 14.002 1.00 53.94 385 VAL A C 1
ATOM 2783 O O . VAL A 1 385 ? 10.733 -7.902 14.902 1.00 53.94 385 VAL A O 1
ATOM 2786 N N . ASP A 1 386 ? 12.744 -8.066 13.905 1.00 55.31 386 ASP A N 1
ATOM 2787 C CA . ASP A 1 386 ? 13.485 -7.370 14.960 1.00 55.31 386 ASP A CA 1
ATOM 2788 C C . ASP A 1 386 ? 13.154 -5.867 15.033 1.00 55.31 386 ASP A C 1
ATOM 2790 O O . ASP A 1 386 ? 13.432 -5.227 16.047 1.00 55.31 386 ASP A O 1
ATOM 2794 N N . TYR A 1 387 ? 12.505 -5.312 14.000 1.00 66.81 387 TYR A N 1
ATOM 2795 C CA . TYR A 1 387 ? 12.245 -3.876 13.857 1.00 66.81 387 TYR A CA 1
ATOM 2796 C C . TYR A 1 387 ? 10.807 -3.585 13.421 1.00 66.81 387 TYR A C 1
ATOM 2798 O O . TYR A 1 387 ? 10.587 -2.955 12.397 1.00 66.81 387 TYR A O 1
ATOM 2806 N N . ALA A 1 388 ? 9.803 -4.043 14.172 1.00 76.75 388 ALA A N 1
ATOM 2807 C CA . ALA A 1 388 ? 8.397 -3.744 13.859 1.00 76.75 388 ALA A CA 1
ATOM 2808 C C . ALA A 1 388 ? 8.003 -2.275 14.070 1.00 76.75 388 ALA A C 1
ATOM 2810 O O . ALA A 1 388 ? 7.023 -1.813 13.487 1.00 76.75 388 ALA A O 1
ATOM 2811 N N . PHE A 1 389 ? 8.762 -1.558 14.902 1.00 81.69 389 PHE A N 1
ATOM 2812 C CA . PHE A 1 389 ? 8.508 -0.164 15.242 1.00 81.69 389 PHE A CA 1
ATOM 2813 C C . PHE A 1 389 ? 9.807 0.643 15.251 1.00 81.69 389 PHE A C 1
ATOM 2815 O O . PHE A 1 389 ? 10.837 0.143 15.710 1.00 81.69 389 PHE A O 1
ATOM 2822 N N . ASN A 1 390 ? 9.734 1.892 14.793 1.00 70.94 390 ASN A N 1
ATOM 2823 C CA . ASN A 1 390 ? 10.855 2.834 14.785 1.00 70.94 390 ASN A CA 1
ATOM 2824 C C . ASN A 1 390 ? 10.980 3.587 16.103 1.00 70.94 390 ASN A C 1
ATOM 2826 O O . ASN A 1 390 ? 11.991 3.517 16.803 1.00 70.94 390 ASN A O 1
ATOM 2830 N N . GLU A 1 391 ? 9.921 4.316 16.430 1.00 76.19 391 GLU A N 1
ATOM 2831 C CA . GLU A 1 391 ? 9.867 5.244 17.544 1.00 76.19 391 GLU A CA 1
ATOM 2832 C C . GLU A 1 391 ? 8.554 5.074 18.299 1.00 76.19 391 GLU A C 1
ATOM 2834 O O . GLU A 1 391 ? 7.554 4.587 17.765 1.00 76.19 391 GLU A O 1
ATOM 2839 N N . SER A 1 392 ? 8.561 5.491 19.563 1.00 86.56 392 SER A N 1
ATOM 2840 C CA . SER A 1 392 ? 7.345 5.595 20.357 1.00 86.56 392 SER A CA 1
ATOM 2841 C C . SER A 1 392 ? 7.267 6.954 21.025 1.00 86.56 392 SER A C 1
ATOM 2843 O O . SER A 1 392 ? 8.243 7.390 21.641 1.00 86.56 392 SER A O 1
ATOM 2845 N N . SER A 1 393 ? 6.100 7.584 20.980 1.00 90.12 393 SER A N 1
ATOM 2846 C CA . SER A 1 393 ? 5.863 8.891 21.587 1.00 90.12 393 SER A CA 1
ATOM 2847 C C . SER A 1 393 ? 4.536 8.906 22.338 1.00 90.12 393 SER A C 1
ATOM 2849 O O . SER A 1 393 ? 3.568 8.237 21.978 1.00 90.12 393 SER A O 1
ATOM 2851 N N . ARG A 1 394 ? 4.473 9.662 23.436 1.00 93.94 394 ARG A N 1
ATOM 2852 C CA . ARG A 1 394 ? 3.213 9.892 24.149 1.00 93.94 394 ARG A CA 1
ATOM 2853 C C . ARG A 1 394 ? 2.512 11.081 23.509 1.00 93.94 394 ARG A C 1
ATOM 2855 O O . ARG A 1 394 ? 2.905 12.214 23.756 1.00 93.94 394 ARG A O 1
ATOM 2862 N N . ILE A 1 395 ? 1.456 10.808 22.755 1.00 93.75 395 ILE A N 1
ATOM 2863 C CA . ILE A 1 395 ? 0.733 11.818 21.969 1.00 93.75 395 ILE A CA 1
ATOM 2864 C C . ILE A 1 395 ? -0.467 12.408 22.717 1.00 93.75 395 ILE A C 1
ATOM 2866 O O . ILE A 1 395 ? -0.986 13.458 22.356 1.00 93.75 395 ILE A O 1
ATOM 2870 N N . GLY A 1 396 ? -0.951 11.746 23.774 1.00 89.81 396 GLY A N 1
ATOM 2871 C CA . GLY A 1 396 ? -2.179 12.166 24.448 1.00 89.81 396 GLY A CA 1
ATOM 2872 C C . GLY A 1 396 ? -2.257 11.779 25.916 1.00 89.81 396 GLY A C 1
ATOM 2873 O O . GLY A 1 396 ? -1.747 10.742 26.341 1.00 89.81 396 GLY A O 1
ATOM 2874 N N . VAL A 1 397 ? -2.954 12.614 26.687 1.00 85.19 397 VAL A N 1
ATOM 2875 C CA . VAL A 1 397 ? -3.266 12.408 28.108 1.00 85.19 397 VAL A CA 1
ATOM 2876 C C . VAL A 1 397 ? -4.769 12.556 28.332 1.00 85.19 397 VAL A C 1
ATOM 2878 O O . VAL A 1 397 ? -5.442 13.253 27.579 1.00 85.19 397 VAL A O 1
ATOM 2881 N N . SER A 1 398 ? -5.304 11.947 29.391 1.00 86.56 398 SER A N 1
ATOM 2882 C CA . SER A 1 398 ? -6.727 12.052 29.781 1.00 86.56 398 SER A CA 1
ATOM 2883 C C . SER A 1 398 ? -7.735 11.310 28.890 1.00 86.56 398 SER A C 1
ATOM 2885 O O . SER A 1 398 ? -8.933 11.583 28.944 1.00 86.56 398 SER A O 1
ATOM 2887 N N . PHE A 1 399 ? -7.303 10.296 28.139 1.00 95.12 399 PHE A N 1
ATOM 2888 C CA . PHE A 1 399 ? -8.206 9.445 27.355 1.00 95.12 399 PHE A CA 1
ATOM 2889 C C . PHE A 1 399 ? -8.817 8.283 28.162 1.00 95.12 399 PHE A C 1
ATOM 2891 O O . PHE A 1 399 ? -9.570 7.464 27.626 1.00 95.12 399 PHE A O 1
ATOM 2898 N N . GLY A 1 400 ? -8.533 8.209 29.468 1.00 93.19 400 GLY A N 1
ATOM 2899 C CA . GLY A 1 400 ? -9.040 7.163 30.365 1.00 93.19 400 GLY A CA 1
ATOM 2900 C C . GLY A 1 400 ? -10.556 7.209 30.586 1.00 93.19 400 GLY A C 1
ATOM 2901 O O . GLY A 1 400 ? -11.160 6.181 30.873 1.00 93.19 400 GLY A O 1
ATOM 2902 N N . GLY A 1 401 ? -11.185 8.376 30.404 1.00 92.44 401 GLY A N 1
ATOM 2903 C CA . GLY A 1 401 ? -12.638 8.536 30.531 1.00 92.44 401 GLY A CA 1
ATOM 2904 C C . GLY A 1 401 ? -13.440 7.975 29.350 1.00 92.44 401 GLY A C 1
ATOM 2905 O O . GLY A 1 401 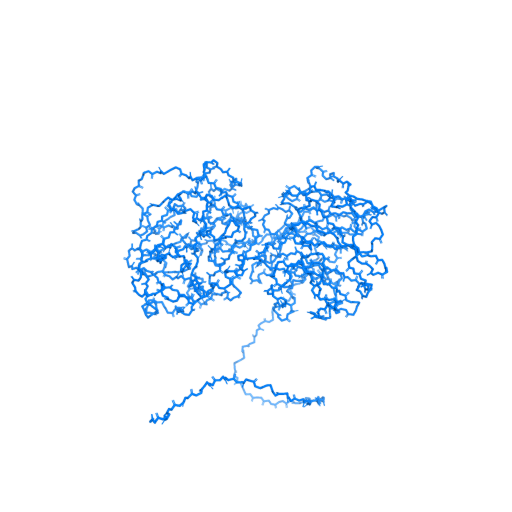? -14.643 7.757 29.480 1.00 92.44 401 GLY A O 1
ATOM 2906 N N . TYR A 1 402 ? -12.803 7.725 28.203 1.00 95.25 402 TYR A N 1
ATOM 2907 C CA . TYR A 1 402 ? -13.487 7.205 27.021 1.00 95.25 402 TYR A CA 1
ATOM 2908 C C . TYR A 1 402 ? -13.785 5.712 27.155 1.00 95.25 402 TYR A C 1
ATOM 2910 O O . TYR A 1 402 ? -12.895 4.891 27.392 1.00 95.25 402 TYR A O 1
ATOM 2918 N N . ARG A 1 403 ? -15.047 5.343 26.917 1.00 93.31 403 ARG A N 1
ATOM 2919 C CA . ARG A 1 403 ? -15.514 3.949 26.954 1.00 93.31 403 ARG A CA 1
ATOM 2920 C C . ARG A 1 403 ? -14.909 3.116 25.832 1.00 93.31 403 ARG A C 1
ATOM 2922 O O . ARG A 1 403 ? -14.630 1.937 26.027 1.00 93.31 403 ARG A O 1
ATOM 2929 N N . LYS A 1 404 ? -14.729 3.729 24.663 1.00 92.62 404 LYS A N 1
ATOM 2930 C CA . LYS A 1 404 ? -14.151 3.098 23.481 1.00 92.62 404 LYS A CA 1
ATOM 2931 C C . LYS A 1 404 ? -13.360 4.129 22.685 1.00 92.62 404 LYS A C 1
ATOM 2933 O O . LYS A 1 404 ? -13.801 5.272 22.573 1.00 92.62 404 LYS A O 1
ATOM 2938 N N . LEU A 1 405 ? -12.220 3.696 22.161 1.00 94.19 405 LEU A N 1
ATOM 2939 C CA . LEU A 1 405 ? -11.377 4.439 21.232 1.00 94.19 405 LEU A CA 1
ATOM 2940 C C . LEU A 1 405 ? -11.111 3.568 20.011 1.00 94.19 405 LEU A C 1
ATOM 2942 O O . LEU A 1 405 ? -11.007 2.347 20.145 1.00 94.19 405 LEU A O 1
ATOM 2946 N N . PHE A 1 406 ? -11.052 4.188 18.842 1.00 91.94 406 PHE A N 1
ATOM 2947 C CA . PHE A 1 406 ? -10.765 3.513 17.582 1.00 91.94 406 PHE A CA 1
ATOM 2948 C C . PHE A 1 406 ? -10.320 4.517 16.520 1.00 91.94 406 PHE A C 1
ATOM 2950 O O . PHE A 1 406 ? -10.597 5.710 16.646 1.00 91.94 406 PHE A O 1
ATOM 2957 N N . ARG A 1 407 ? -9.656 4.041 15.463 1.00 91.12 407 ARG A N 1
ATOM 2958 C CA . ARG A 1 407 ? -9.231 4.883 14.341 1.00 91.12 407 ARG A CA 1
ATOM 2959 C C . ARG A 1 407 ? -10.187 4.803 13.158 1.00 91.12 407 ARG A C 1
ATOM 2961 O O . ARG A 1 407 ? -10.736 3.747 12.853 1.00 91.12 407 ARG A O 1
ATOM 2968 N N . VAL A 1 408 ? -10.361 5.938 12.489 1.00 90.56 408 VAL A N 1
ATOM 2969 C CA . VAL A 1 408 ? -11.122 6.069 11.243 1.00 90.56 408 VAL A CA 1
ATOM 2970 C C . VAL A 1 408 ? -10.241 6.766 10.218 1.00 90.56 408 VAL A C 1
ATOM 2972 O O . VAL A 1 408 ? -9.742 7.859 10.478 1.00 90.56 408 VAL A O 1
ATOM 2975 N N . TRP A 1 409 ? -10.043 6.143 9.058 1.00 88.19 409 TRP A N 1
ATOM 2976 C CA . TRP A 1 409 ? -9.279 6.738 7.964 1.00 88.19 409 TRP A CA 1
ATOM 2977 C C . TRP A 1 409 ? -10.151 7.699 7.152 1.00 88.19 409 TRP A C 1
ATOM 2979 O O . TRP A 1 409 ? -11.245 7.325 6.738 1.00 88.19 409 TRP A O 1
ATOM 2989 N N . ASN A 1 410 ? -9.647 8.901 6.867 1.00 87.25 410 ASN A N 1
ATOM 2990 C CA . ASN A 1 410 ? -10.199 9.839 5.887 1.00 87.25 410 ASN A CA 1
ATOM 2991 C C . ASN A 1 410 ? -11.674 10.223 6.115 1.00 87.25 410 ASN A C 1
ATOM 2993 O O . ASN A 1 410 ? -12.474 10.280 5.180 1.00 87.25 410 ASN A O 1
ATOM 2997 N N . TRP A 1 411 ? -12.046 10.475 7.372 1.00 91.75 411 TRP A N 1
ATOM 2998 C CA . TRP A 1 411 ? -13.420 10.823 7.760 1.00 91.75 411 TRP A CA 1
ATOM 2999 C C . TRP A 1 411 ? -13.937 12.114 7.101 1.00 91.75 411 TRP A C 1
ATOM 3001 O O . TRP A 1 411 ? -15.110 12.227 6.747 1.00 91.75 411 TRP A O 1
ATOM 3011 N N . ASN A 1 412 ? -13.049 13.089 6.929 1.00 90.06 412 ASN A N 1
ATOM 3012 C CA . ASN A 1 412 ? -13.330 14.431 6.418 1.00 90.06 412 ASN A CA 1
ATOM 3013 C C . ASN A 1 412 ? -12.556 14.738 5.126 1.00 90.06 412 ASN A C 1
ATOM 3015 O O . ASN A 1 412 ? -12.256 15.899 4.852 1.00 90.06 412 ASN A O 1
ATOM 3019 N N . ASN A 1 413 ? -12.235 13.694 4.353 1.00 88.31 413 ASN A N 1
ATOM 3020 C CA . ASN A 1 413 ? -11.566 13.775 3.053 1.00 88.31 413 ASN A CA 1
ATOM 3021 C C . ASN A 1 413 ? -10.233 14.558 3.062 1.00 88.31 413 ASN A C 1
ATOM 3023 O O . ASN A 1 413 ? -9.913 15.274 2.113 1.00 88.31 413 ASN A O 1
ATOM 3027 N N . ASP A 1 414 ? -9.473 14.445 4.150 1.00 86.56 414 ASP A N 1
ATOM 3028 C CA . ASP A 1 414 ? -8.174 15.090 4.362 1.00 86.56 414 ASP A CA 1
ATOM 3029 C C . ASP A 1 414 ? -6.978 14.148 4.140 1.00 86.56 414 ASP A C 1
ATOM 3031 O O . ASP A 1 414 ? -5.835 14.551 4.345 1.00 86.56 414 ASP A O 1
ATOM 3035 N N . ASN A 1 415 ? -7.235 12.911 3.697 1.00 84.19 415 ASN A N 1
ATOM 3036 C CA . ASN A 1 415 ? -6.259 11.834 3.525 1.00 84.19 415 ASN A CA 1
ATOM 3037 C C . ASN A 1 415 ? -5.454 11.533 4.798 1.00 84.19 415 ASN A C 1
ATOM 3039 O O . ASN A 1 415 ? -4.268 11.219 4.711 1.00 84.19 415 ASN A O 1
ATOM 3043 N N . ARG A 1 416 ? -6.086 11.632 5.975 1.00 87.62 416 ARG A N 1
ATOM 3044 C CA . ARG A 1 416 ? -5.450 11.365 7.274 1.00 87.62 416 ARG A CA 1
ATOM 3045 C C . ARG A 1 416 ? -6.332 10.496 8.170 1.00 87.62 416 ARG A C 1
ATOM 3047 O O . ARG A 1 416 ? -7.554 10.452 7.988 1.00 87.62 416 ARG A O 1
ATOM 3054 N N . PRO A 1 417 ? -5.756 9.783 9.152 1.00 91.06 417 PRO A N 1
ATOM 3055 C CA . PRO A 1 417 ? -6.550 9.096 10.153 1.00 91.06 417 PRO A CA 1
ATOM 3056 C C . PRO A 1 417 ? -7.068 10.075 11.215 1.00 91.06 417 PRO A C 1
ATOM 3058 O O . PRO A 1 417 ? -6.562 11.177 11.422 1.00 91.06 417 PRO A O 1
ATOM 3061 N N . SER A 1 418 ? -8.096 9.645 11.933 1.00 93.25 418 SER A N 1
ATOM 3062 C CA . SER A 1 418 ? -8.608 10.301 13.134 1.00 93.25 418 SER A CA 1
ATOM 3063 C C . SER A 1 418 ? -8.808 9.278 14.245 1.00 93.25 418 SER A C 1
ATOM 3065 O O . SER A 1 418 ? -9.144 8.126 13.967 1.00 93.25 418 SER A O 1
ATOM 3067 N N . ILE A 1 419 ? -8.666 9.702 15.501 1.00 95.12 419 ILE A N 1
ATOM 3068 C CA . ILE A 1 419 ? -9.087 8.922 16.671 1.00 95.12 419 ILE A CA 1
ATOM 3069 C C . ILE A 1 419 ? -10.501 9.333 17.037 1.00 95.12 419 ILE A C 1
ATOM 3071 O O . ILE A 1 419 ? -10.795 10.511 17.229 1.00 95.12 419 ILE A O 1
ATOM 3075 N N . PHE A 1 420 ? -11.384 8.353 17.153 1.00 95.75 420 PHE A N 1
ATOM 3076 C CA . PHE A 1 420 ? -12.745 8.547 17.615 1.00 95.75 420 PHE A CA 1
ATOM 3077 C C . PHE A 1 420 ? -12.872 8.028 19.040 1.00 95.75 420 PHE A C 1
ATOM 3079 O O . PHE A 1 420 ? -12.372 6.948 19.357 1.00 95.75 420 PHE A O 1
ATOM 3086 N N . GLY A 1 421 ? -13.560 8.784 19.893 1.00 96.12 421 GLY A N 1
ATOM 3087 C CA . GLY A 1 421 ? -13.811 8.422 21.282 1.00 96.12 421 GLY A CA 1
ATOM 3088 C C . GLY A 1 421 ? -15.285 8.490 21.643 1.00 96.12 421 GLY A C 1
ATOM 3089 O O . GLY A 1 421 ? -15.936 9.500 21.398 1.00 96.12 421 GLY A O 1
ATOM 3090 N N . VAL A 1 422 ? -15.803 7.428 22.268 1.00 97.44 422 VAL A N 1
ATOM 3091 C CA . VAL A 1 422 ? -17.152 7.427 22.858 1.00 97.44 422 VAL A CA 1
ATOM 3092 C C . VAL A 1 422 ? -17.063 7.766 24.334 1.00 97.44 422 VAL A C 1
ATOM 3094 O O . VAL A 1 422 ? -16.525 6.989 25.134 1.00 97.44 422 VAL A O 1
ATOM 3097 N N . SER A 1 423 ? -17.562 8.936 24.702 1.00 96.44 423 SER A N 1
ATOM 3098 C CA . SER A 1 423 ? -17.569 9.405 26.082 1.00 96.44 423 SER A CA 1
ATOM 3099 C C . SER A 1 423 ? -18.576 8.617 26.948 1.00 96.44 423 SER A C 1
ATOM 3101 O O . SER A 1 423 ? -19.442 7.897 26.432 1.00 96.44 423 SER A O 1
ATOM 3103 N N . PRO A 1 424 ? -18.532 8.753 28.287 1.00 95.62 424 PRO A N 1
ATOM 3104 C CA . PRO A 1 424 ? -19.505 8.114 29.175 1.00 95.62 424 PRO A CA 1
ATOM 3105 C C . PRO A 1 424 ? -20.958 8.546 28.929 1.00 95.62 424 PRO A C 1
ATOM 3107 O O . PRO A 1 424 ? -21.863 7.717 29.035 1.00 95.62 424 PRO A O 1
ATOM 3110 N N . ASN A 1 425 ? -21.186 9.812 28.563 1.00 96.06 425 ASN A N 1
ATOM 3111 C CA . ASN A 1 425 ? -22.512 10.343 28.225 1.00 96.06 425 ASN A CA 1
ATOM 3112 C C . ASN A 1 425 ? -22.974 9.979 26.800 1.00 96.06 425 ASN A C 1
ATOM 3114 O O . ASN A 1 425 ? -24.123 10.241 26.458 1.00 96.06 425 ASN A O 1
ATOM 3118 N N . GLY A 1 426 ? -22.133 9.305 26.007 1.00 96.88 426 GLY A N 1
ATOM 3119 C CA . GLY A 1 426 ? -22.484 8.821 24.672 1.00 96.88 426 GLY A CA 1
ATOM 3120 C C . GLY A 1 426 ? -22.220 9.807 23.543 1.00 96.88 426 GLY A C 1
ATOM 3121 O O . GLY A 1 426 ? -22.734 9.594 22.445 1.00 96.88 426 GLY A O 1
ATOM 3122 N N . ASP A 1 427 ? -21.427 10.842 23.793 1.00 97.88 427 ASP A N 1
ATOM 3123 C CA . ASP A 1 427 ? -20.901 11.709 22.747 1.00 97.88 427 ASP A CA 1
ATOM 3124 C C . ASP A 1 427 ? -19.816 10.957 21.974 1.00 97.88 427 ASP A C 1
ATOM 3126 O O . ASP A 1 427 ? -18.980 10.260 22.558 1.00 97.88 427 ASP A O 1
ATOM 3130 N N . LEU A 1 428 ? -19.850 11.081 20.652 1.00 97.19 428 LEU A N 1
ATOM 3131 C CA . LEU A 1 428 ? -18.812 10.597 19.759 1.00 97.19 428 LEU A CA 1
ATOM 3132 C C . LEU A 1 428 ? -17.947 11.786 19.350 1.00 97.19 428 LEU A C 1
ATOM 3134 O O . LEU A 1 428 ? -18.417 12.703 18.674 1.00 97.19 428 LEU A O 1
ATOM 3138 N N . MET A 1 429 ? -16.692 11.746 19.779 1.00 97.00 429 MET A N 1
ATOM 3139 C CA . MET A 1 429 ? -15.713 12.812 19.602 1.00 97.00 429 MET A CA 1
ATOM 3140 C C . MET A 1 429 ? -14.681 12.408 18.552 1.00 97.00 429 MET A C 1
ATOM 3142 O O . MET A 1 429 ? -14.154 11.299 18.628 1.00 97.00 429 MET A O 1
ATOM 3146 N N . GLN A 1 430 ? -14.364 13.297 17.612 1.00 96.19 430 GLN A N 1
ATOM 3147 C CA . GLN A 1 430 ? -13.286 13.135 16.636 1.00 96.19 430 GLN A CA 1
ATOM 3148 C C . GLN A 1 430 ? -12.060 13.950 17.055 1.00 96.19 430 GLN A C 1
ATOM 3150 O O . GLN A 1 430 ? -12.141 15.165 17.200 1.00 96.19 430 GLN A O 1
ATOM 3155 N N . TYR A 1 431 ? -10.909 13.291 17.136 1.00 96.06 431 TYR A N 1
ATOM 3156 C CA . TYR A 1 431 ? -9.588 13.902 17.244 1.00 96.06 431 TYR A CA 1
ATOM 3157 C C . TYR A 1 431 ? -8.835 13.693 15.929 1.00 96.06 431 TYR A C 1
ATOM 3159 O O . TYR A 1 431 ? -8.614 12.554 15.510 1.00 96.06 431 TYR A O 1
ATOM 3167 N N . LYS A 1 432 ? -8.462 14.786 15.266 1.00 95.00 432 LYS A N 1
ATOM 3168 C CA . LYS A 1 432 ? -7.800 14.761 13.954 1.00 95.00 432 LYS A CA 1
ATOM 3169 C C . LYS A 1 432 ? -6.288 14.616 14.111 1.00 95.00 432 LYS A C 1
ATOM 3171 O O . LYS A 1 432 ? -5.713 15.223 15.012 1.00 95.00 432 LYS A O 1
ATOM 3176 N N . SER A 1 433 ? -5.662 13.849 13.224 1.00 93.19 433 SER A N 1
ATOM 3177 C CA . SER A 1 433 ? -4.203 13.803 13.096 1.00 93.19 433 SER A CA 1
ATOM 3178 C C . SER A 1 433 ? -3.696 15.006 12.294 1.00 93.19 433 SER A C 1
ATOM 3180 O O . SER A 1 433 ? -4.367 15.483 11.370 1.00 93.19 433 SER A O 1
ATOM 3182 N N . ASP A 1 434 ? -2.510 15.505 12.634 1.00 91.19 434 ASP A N 1
ATOM 3183 C CA . ASP A 1 434 ? -1.782 16.454 11.790 1.00 91.19 434 ASP A CA 1
ATOM 3184 C C . ASP A 1 434 ? -0.986 15.780 10.659 1.00 91.19 434 ASP A C 1
ATOM 3186 O O . ASP A 1 434 ? -0.512 16.483 9.764 1.00 91.19 434 ASP A O 1
ATOM 3190 N N . GLY A 1 435 ? -0.954 14.445 10.644 1.00 87.81 435 GLY A N 1
ATOM 3191 C CA . GLY A 1 435 ? -0.238 13.617 9.681 1.00 87.81 435 GLY A CA 1
ATOM 3192 C C . GLY A 1 435 ? 1.273 13.594 9.885 1.00 87.81 435 GLY A C 1
ATOM 3193 O O . GLY A 1 435 ? 1.956 13.207 8.954 1.00 87.81 435 GLY A O 1
ATOM 3194 N N . GLU A 1 436 ? 1.772 14.048 11.035 1.00 87.94 436 GLU A N 1
ATOM 3195 C CA . GLU A 1 436 ? 3.201 14.165 11.355 1.00 87.94 436 GLU A CA 1
ATOM 3196 C C . GLU A 1 436 ? 3.495 13.608 12.764 1.00 87.94 436 GLU A C 1
ATOM 3198 O O . GLU A 1 436 ? 4.483 13.964 13.407 1.00 87.94 436 GLU A O 1
ATOM 3203 N N . GLY A 1 437 ? 2.615 12.742 13.279 1.00 89.25 437 GLY A N 1
ATOM 3204 C CA . GLY A 1 437 ? 2.775 12.105 14.586 1.00 89.25 437 GLY A CA 1
ATOM 3205 C C . GLY A 1 437 ? 1.963 12.733 15.720 1.00 89.25 437 GLY A C 1
ATOM 3206 O O . GLY A 1 437 ? 1.875 12.134 16.791 1.00 89.25 437 GLY A O 1
ATOM 3207 N N . GLU A 1 438 ? 1.299 13.871 15.511 1.00 91.94 438 GLU A N 1
ATOM 3208 C CA . GLU A 1 438 ? 0.616 14.623 16.569 1.00 91.94 438 GLU A CA 1
ATOM 3209 C C . GLU A 1 438 ? -0.873 14.873 16.262 1.00 91.94 438 GLU A C 1
ATOM 3211 O O . GLU A 1 438 ? -1.442 14.481 15.236 1.00 91.94 438 GLU A O 1
ATOM 3216 N N . PHE A 1 439 ? -1.563 15.500 17.216 1.00 94.56 439 PHE A N 1
ATOM 3217 C CA . PHE A 1 439 ? -2.936 15.948 17.012 1.00 94.56 439 PHE A CA 1
ATOM 3218 C C . PHE A 1 439 ? -2.988 17.292 16.283 1.00 94.56 439 PHE A C 1
ATOM 3220 O O . PHE A 1 439 ? -2.394 18.283 16.711 1.00 94.56 439 PHE A O 1
ATOM 3227 N N . ALA A 1 440 ? -3.835 17.379 15.260 1.00 94.00 440 ALA A N 1
ATOM 3228 C CA . ALA A 1 440 ? -4.210 18.656 14.672 1.00 94.00 440 ALA A CA 1
ATOM 3229 C C . ALA A 1 440 ? -5.013 19.516 15.668 1.00 94.00 440 ALA A C 1
ATOM 3231 O O . ALA A 1 440 ? -5.563 19.029 16.660 1.00 94.00 440 ALA A O 1
ATOM 3232 N N . ASN A 1 441 ? -5.115 20.820 15.383 1.00 91.56 441 ASN A N 1
ATOM 3233 C CA . ASN A 1 441 ? -5.897 21.784 16.170 1.00 91.56 441 ASN A CA 1
ATOM 3234 C C . ASN A 1 441 ? -5.562 21.780 17.674 1.00 91.56 441 ASN A C 1
ATOM 3236 O O . ASN A 1 441 ? -6.445 21.990 18.505 1.00 91.56 441 ASN A O 1
ATOM 3240 N N . ASN A 1 442 ? -4.298 21.527 18.032 1.00 89.19 442 ASN A N 1
ATOM 3241 C CA . ASN A 1 442 ? -3.834 21.425 19.420 1.00 89.19 442 ASN A CA 1
ATOM 3242 C C . ASN A 1 442 ? -4.629 20.398 20.255 1.00 89.19 442 ASN A C 1
ATOM 3244 O O . ASN A 1 442 ? -4.870 20.617 21.443 1.00 89.19 442 ASN A O 1
ATOM 3248 N N . GLY A 1 443 ? -5.092 19.306 19.636 1.00 91.06 443 GLY A N 1
ATOM 3249 C CA . GLY A 1 443 ? -5.820 18.239 20.331 1.00 91.06 443 GLY A CA 1
ATOM 3250 C C . GLY A 1 443 ? -7.275 18.561 20.679 1.00 91.06 443 GLY A C 1
ATOM 3251 O O . GLY A 1 443 ? -7.891 17.824 21.451 1.00 91.06 443 GLY A O 1
ATOM 3252 N N . VAL A 1 444 ? -7.847 19.637 20.130 1.00 92.62 444 VAL A N 1
ATOM 3253 C CA . VAL A 1 444 ? -9.273 19.944 20.300 1.00 92.62 444 VAL A CA 1
ATOM 3254 C C . VAL A 1 444 ? -10.114 18.971 19.471 1.00 92.62 444 VAL A C 1
ATOM 3256 O O . VAL A 1 444 ? -9.905 18.830 18.267 1.00 92.62 444 VAL A O 1
ATOM 3259 N N . ALA A 1 445 ? -11.072 18.314 20.128 1.00 94.69 445 ALA A N 1
ATOM 3260 C CA . ALA A 1 445 ? -11.970 17.362 19.488 1.00 94.69 445 ALA A CA 1
ATOM 3261 C C . ALA A 1 445 ? -13.261 18.004 18.975 1.00 94.69 445 ALA A C 1
ATOM 3263 O O . ALA A 1 445 ? -13.844 18.865 19.636 1.00 94.69 445 ALA A O 1
ATOM 3264 N N . ASP A 1 446 ? -13.754 17.483 17.856 1.00 95.38 446 ASP A N 1
ATOM 3265 C CA . ASP A 1 446 ? -15.053 17.828 17.289 1.00 95.38 446 ASP A CA 1
ATOM 3266 C C . ASP A 1 446 ? -16.129 16.855 17.794 1.00 95.38 446 ASP A C 1
ATOM 3268 O O . ASP A 1 446 ? -15.933 15.638 17.799 1.00 95.38 446 ASP A O 1
ATOM 3272 N N . LEU A 1 447 ? -17.291 17.374 18.199 1.00 96.19 447 LEU A N 1
ATOM 3273 C CA . LEU A 1 447 ? -18.466 16.546 18.479 1.00 96.19 447 LEU A CA 1
ATOM 3274 C C . LEU A 1 447 ? -19.121 16.153 17.152 1.00 96.19 447 LEU A C 1
ATOM 3276 O O . LEU A 1 447 ? -19.663 17.009 16.457 1.00 96.19 447 LEU A O 1
ATOM 3280 N N . ILE A 1 448 ? -19.121 14.861 16.830 1.00 94.81 448 ILE A N 1
ATOM 3281 C CA . ILE A 1 448 ? -19.670 14.351 15.563 1.00 94.81 448 ILE A CA 1
ATOM 3282 C C . ILE A 1 448 ? -20.929 13.500 15.751 1.00 94.81 448 ILE A C 1
ATOM 3284 O O . ILE A 1 448 ? -21.566 13.122 14.775 1.00 94.81 448 ILE A O 1
ATOM 3288 N N . GLY A 1 449 ? -21.339 13.202 16.984 1.00 94.81 449 GLY A N 1
ATOM 3289 C CA . GLY A 1 449 ? -22.610 12.528 17.246 1.00 94.81 449 GLY A CA 1
ATOM 3290 C C . GLY A 1 449 ? -22.901 12.340 18.730 1.00 94.81 449 GLY A C 1
ATOM 3291 O O . GLY A 1 449 ? -22.022 12.510 19.566 1.00 94.81 449 GLY A O 1
ATOM 3292 N N . THR A 1 450 ? -24.135 11.959 19.058 1.00 95.75 450 THR A N 1
ATOM 3293 C CA . THR A 1 450 ? -24.590 11.695 20.435 1.00 95.75 450 THR A CA 1
ATOM 3294 C C . THR A 1 450 ? -25.378 10.382 20.506 1.00 95.75 450 THR A C 1
ATOM 3296 O O . THR A 1 450 ? -25.779 9.830 19.481 1.00 95.75 450 THR A O 1
ATOM 3299 N N . GLY A 1 451 ? -25.576 9.836 21.710 1.00 95.44 451 GLY A N 1
ATOM 3300 C CA . GLY A 1 451 ? -26.314 8.581 21.920 1.00 95.44 451 GLY A CA 1
ATOM 3301 C C . GLY A 1 451 ? -25.550 7.304 21.540 1.00 95.44 451 GLY A C 1
ATOM 3302 O O . GLY A 1 451 ? -26.132 6.220 21.489 1.00 95.44 451 GLY A O 1
ATOM 3303 N N . TRP A 1 452 ? -24.239 7.397 21.311 1.00 96.69 452 TRP A N 1
ATOM 3304 C CA . TRP A 1 452 ? -23.382 6.261 20.948 1.00 96.69 452 TRP A CA 1
ATOM 3305 C C . TRP A 1 452 ? -23.123 5.305 22.115 1.00 96.69 452 TRP A C 1
ATOM 3307 O O . TRP A 1 452 ? -22.694 4.170 21.912 1.00 96.69 452 TRP A O 1
ATOM 3317 N N . ASN A 1 453 ? -23.458 5.714 23.342 1.00 94.75 453 ASN A N 1
ATOM 3318 C CA . ASN A 1 453 ? -23.401 4.863 24.527 1.00 94.75 453 ASN A CA 1
ATOM 3319 C C . ASN A 1 453 ? -24.357 3.658 24.474 1.00 94.75 453 ASN A C 1
ATOM 3321 O O . ASN A 1 453 ? -24.170 2.739 25.278 1.00 94.75 453 ASN A O 1
ATOM 3325 N N . ARG A 1 454 ? -25.331 3.654 23.551 1.00 95.31 454 ARG A N 1
ATOM 3326 C CA . ARG A 1 454 ? -26.246 2.531 23.296 1.00 95.31 454 ARG A CA 1
ATOM 3327 C C . ARG A 1 454 ? -25.544 1.291 22.732 1.00 95.31 454 ARG A C 1
ATOM 3329 O O . ARG A 1 454 ? -26.036 0.177 22.904 1.00 95.31 454 ARG A O 1
ATOM 3336 N N . PHE A 1 455 ? -24.403 1.477 22.069 1.00 96.38 455 PHE A N 1
ATOM 3337 C CA . PHE A 1 455 ? -23.641 0.386 21.475 1.00 96.38 455 PHE A CA 1
ATOM 3338 C C . PHE A 1 455 ? -22.660 -0.211 22.483 1.00 96.38 455 PHE A C 1
ATOM 3340 O O . PHE A 1 455 ? -21.982 0.506 23.223 1.00 96.38 455 PHE A O 1
ATOM 3347 N N . ASN A 1 456 ? -22.584 -1.542 22.515 1.00 94.25 456 ASN A N 1
ATOM 3348 C CA . ASN A 1 456 ? -21.576 -2.262 23.291 1.00 94.25 456 ASN A CA 1
ATOM 3349 C C . ASN A 1 456 ? -20.318 -2.566 22.468 1.00 94.25 456 ASN A C 1
ATOM 3351 O O . ASN A 1 456 ? -19.291 -2.918 23.041 1.00 94.25 456 ASN A O 1
ATOM 3355 N N . ASP A 1 457 ? -20.400 -2.419 21.146 1.00 93.69 457 ASP A N 1
ATOM 3356 C CA . ASP A 1 457 ? -19.277 -2.529 20.232 1.00 93.69 457 ASP A CA 1
ATOM 3357 C C . ASP A 1 457 ? -19.470 -1.594 19.035 1.00 93.69 457 ASP A C 1
ATOM 3359 O O . ASP A 1 457 ? -20.599 -1.311 18.631 1.00 93.69 457 ASP A O 1
ATOM 3363 N N . ILE A 1 458 ? -18.363 -1.101 18.490 1.00 94.50 458 ILE A N 1
ATOM 3364 C CA . ILE A 1 458 ? -18.331 -0.233 17.311 1.00 94.50 458 ILE A CA 1
ATOM 3365 C C . ILE A 1 458 ? -17.176 -0.704 16.432 1.00 94.50 458 ILE A C 1
ATOM 3367 O O . ILE A 1 458 ? -16.052 -0.858 16.914 1.00 94.50 458 ILE A O 1
ATOM 3371 N N . MET A 1 459 ? -17.453 -0.925 15.156 1.00 92.31 459 MET A N 1
ATOM 3372 C CA . MET A 1 459 ? -16.483 -1.370 14.163 1.00 92.31 459 MET A CA 1
ATOM 3373 C C . MET A 1 459 ? -16.422 -0.367 13.005 1.00 92.31 459 MET A C 1
ATOM 3375 O O . MET A 1 459 ? -17.382 0.371 12.778 1.00 92.31 459 MET A O 1
ATOM 3379 N N . ILE A 1 460 ? -15.298 -0.327 12.283 1.00 89.81 460 ILE A N 1
ATOM 3380 C CA . ILE A 1 460 ? -15.031 0.666 11.230 1.00 89.81 460 ILE A CA 1
ATOM 3381 C C . ILE A 1 460 ? -14.772 -0.024 9.905 1.00 89.81 460 ILE A C 1
ATOM 3383 O O . ILE A 1 460 ? -13.862 -0.834 9.787 1.00 89.81 460 ILE A O 1
ATOM 3387 N N . THR A 1 461 ? -15.522 0.342 8.881 1.00 88.06 461 THR A N 1
ATOM 3388 C CA . THR A 1 461 ? -15.339 -0.174 7.522 1.00 88.06 461 THR A CA 1
ATOM 3389 C C . THR A 1 461 ? -15.139 1.000 6.590 1.00 88.06 461 THR A C 1
ATOM 3391 O O . THR A 1 461 ? -15.870 1.971 6.704 1.00 88.06 461 THR A O 1
ATOM 3394 N N . ASN A 1 462 ? -14.217 0.935 5.637 1.00 81.50 462 ASN A N 1
ATOM 3395 C CA . ASN A 1 462 ? -13.910 2.112 4.811 1.00 81.50 462 ASN A CA 1
ATOM 3396 C C . ASN A 1 462 ? -14.713 2.197 3.507 1.00 81.50 462 ASN A C 1
ATOM 3398 O O . ASN A 1 462 ? -14.533 3.133 2.735 1.00 81.50 462 ASN A O 1
ATOM 3402 N N . ASN A 1 463 ? -15.532 1.182 3.215 1.00 86.94 463 ASN A N 1
ATOM 3403 C CA . ASN A 1 463 ? -16.242 1.069 1.943 1.00 86.94 463 ASN A CA 1
ATOM 3404 C C . ASN A 1 463 ? -17.381 0.027 1.989 1.00 86.94 463 ASN A C 1
ATOM 3406 O O . ASN A 1 463 ? -17.535 -0.769 1.062 1.00 86.94 463 ASN A O 1
ATOM 3410 N N . TRP A 1 464 ? -18.150 -0.052 3.079 1.00 92.06 464 TRP A N 1
ATOM 3411 C CA . TRP A 1 464 ? -19.211 -1.067 3.210 1.00 92.06 464 TRP A CA 1
ATOM 3412 C C . TRP A 1 464 ? -20.343 -0.871 2.193 1.00 92.06 464 TRP A C 1
ATOM 3414 O O . TRP A 1 464 ? -20.962 -1.827 1.731 1.00 92.06 464 TRP A O 1
ATOM 3424 N N . THR A 1 465 ? -20.600 0.379 1.816 1.00 91.50 465 THR A N 1
ATOM 3425 C CA . THR A 1 465 ? -21.630 0.775 0.845 1.00 91.50 465 THR A CA 1
ATOM 3426 C C . THR A 1 465 ? -21.084 0.991 -0.569 1.00 91.50 465 THR A C 1
ATOM 3428 O O . THR A 1 465 ? -21.810 1.478 -1.429 1.00 91.50 465 THR A O 1
ATOM 3431 N N . GLY A 1 466 ? -19.803 0.693 -0.821 1.00 88.12 466 GLY A N 1
ATOM 3432 C CA . GLY A 1 466 ? -19.194 0.824 -2.151 1.00 88.12 466 GLY A CA 1
ATOM 3433 C C . GLY A 1 466 ? -18.892 2.261 -2.606 1.00 88.12 466 GLY A C 1
ATOM 3434 O O . GLY A 1 466 ? -18.297 2.448 -3.669 1.00 88.12 466 GLY A O 1
ATOM 3435 N N . ASN A 1 467 ? -19.246 3.274 -1.810 1.00 87.00 467 ASN A N 1
ATOM 3436 C CA . ASN A 1 467 ? -19.086 4.699 -2.131 1.00 87.00 467 ASN A CA 1
ATOM 3437 C C . ASN A 1 467 ? -17.679 5.265 -1.837 1.00 87.00 467 ASN A C 1
ATOM 3439 O O . ASN A 1 467 ? -17.439 6.449 -2.058 1.00 87.00 467 ASN A O 1
ATOM 3443 N N . GLY A 1 468 ? -16.753 4.439 -1.342 1.00 85.31 468 GLY A N 1
ATOM 3444 C CA . GLY A 1 468 ? -15.384 4.824 -0.994 1.00 85.31 468 GLY A CA 1
ATOM 3445 C C . GLY A 1 468 ? -15.257 5.661 0.281 1.00 85.31 468 GLY A C 1
ATOM 3446 O O . GLY A 1 468 ? -14.209 6.270 0.477 1.00 85.31 468 GLY A O 1
ATOM 3447 N N . ARG A 1 469 ? -16.304 5.725 1.115 1.00 88.62 469 ARG A N 1
ATOM 3448 C CA . ARG A 1 469 ? -16.330 6.516 2.352 1.00 88.62 469 ARG A CA 1
ATOM 3449 C C . ARG A 1 469 ? -16.378 5.626 3.592 1.00 88.62 469 ARG A C 1
ATOM 3451 O O . ARG A 1 469 ? -16.963 4.541 3.535 1.00 88.62 469 ARG A O 1
ATOM 3458 N N . PRO A 1 470 ? -15.856 6.103 4.735 1.00 91.12 470 PRO A N 1
ATOM 3459 C CA . PRO A 1 470 ? -15.978 5.387 5.994 1.00 91.12 470 PRO A CA 1
ATOM 3460 C C . PRO A 1 470 ? -17.431 5.150 6.411 1.00 91.12 470 PRO A C 1
ATOM 3462 O O . PRO A 1 470 ? -18.301 6.016 6.294 1.00 91.12 470 PRO A O 1
ATOM 3465 N N . ASN A 1 471 ? -17.675 3.977 6.974 1.00 93.00 471 ASN A N 1
ATOM 3466 C CA . ASN A 1 471 ? -18.894 3.609 7.666 1.00 93.00 471 ASN A CA 1
ATOM 3467 C C . ASN A 1 471 ? -18.545 3.101 9.068 1.00 93.00 471 ASN A C 1
ATOM 3469 O O . ASN A 1 471 ? -17.527 2.433 9.274 1.00 93.00 471 ASN A O 1
ATOM 3473 N N . LEU A 1 472 ? -19.427 3.383 10.023 1.00 94.69 472 LEU A N 1
ATOM 3474 C CA . LEU A 1 472 ? -19.383 2.814 11.362 1.00 94.69 472 LEU A CA 1
ATOM 3475 C C . LEU A 1 472 ? -20.484 1.770 11.501 1.00 94.69 472 LEU A C 1
ATOM 3477 O O . LEU A 1 472 ? -21.615 1.957 11.050 1.00 94.69 472 LEU A O 1
ATOM 3481 N N . LEU A 1 473 ? -20.144 0.679 12.169 1.00 95.31 473 LEU A N 1
ATOM 3482 C CA . LEU A 1 473 ? -21.057 -0.395 12.512 1.00 95.31 473 LEU A CA 1
ATOM 3483 C C . LEU A 1 473 ? -21.206 -0.448 14.028 1.00 95.31 473 LEU A C 1
ATOM 3485 O O . LEU A 1 473 ? -20.246 -0.755 14.723 1.00 95.31 473 LEU A O 1
ATOM 3489 N N . GLY A 1 474 ? -22.390 -0.141 14.544 1.00 96.19 474 GLY A N 1
ATOM 3490 C CA . GLY A 1 474 ? -22.698 -0.210 15.971 1.00 96.19 474 GLY A CA 1
ATOM 3491 C C . GLY A 1 474 ? -23.441 -1.495 16.314 1.00 96.19 474 GLY A C 1
ATOM 3492 O O . GLY A 1 474 ? -24.491 -1.771 15.729 1.00 96.19 474 GLY A O 1
ATOM 3493 N N . ARG A 1 475 ? -22.930 -2.269 17.276 1.00 97.38 475 ARG A N 1
ATOM 3494 C CA . ARG A 1 475 ? -23.626 -3.437 17.828 1.00 97.38 475 ARG A CA 1
ATOM 3495 C C . ARG A 1 475 ? -24.309 -3.085 19.144 1.00 97.38 475 ARG A C 1
ATOM 3497 O O . ARG A 1 475 ? -23.677 -2.572 20.067 1.00 97.38 475 ARG A O 1
ATOM 3504 N N . GLU A 1 476 ? -25.598 -3.383 19.246 1.00 97.38 476 GLU A N 1
ATOM 3505 C CA . GLU A 1 476 ? -26.352 -3.286 20.499 1.00 97.38 476 GLU A CA 1
ATOM 3506 C C . GLU A 1 476 ? -26.237 -4.573 21.332 1.00 97.38 476 GLU A C 1
ATOM 3508 O O . GLU A 1 476 ? -25.896 -5.646 20.833 1.00 97.38 476 GLU A O 1
ATOM 3513 N N . ALA A 1 477 ? -26.553 -4.492 22.628 1.00 95.62 477 ALA A N 1
ATOM 3514 C CA . ALA A 1 477 ? -26.437 -5.628 23.548 1.00 95.62 477 ALA A CA 1
ATOM 3515 C C . ALA A 1 477 ? -27.286 -6.852 23.150 1.00 95.62 477 ALA A C 1
ATOM 3517 O O . ALA A 1 477 ? -26.911 -7.984 23.452 1.00 95.62 477 ALA A O 1
ATOM 3518 N N . ASN A 1 478 ? -28.398 -6.642 22.441 1.00 96.31 478 ASN A N 1
ATOM 3519 C CA . ASN A 1 478 ? -29.247 -7.713 21.913 1.00 96.31 478 ASN A CA 1
ATOM 3520 C C . ASN A 1 478 ? -28.644 -8.422 20.676 1.00 96.31 478 ASN A C 1
ATOM 3522 O O . ASN A 1 478 ? -29.183 -9.435 20.233 1.00 96.31 478 ASN A O 1
ATOM 3526 N N . GLY A 1 479 ? -27.526 -7.925 20.137 1.00 96.81 479 GLY A N 1
ATOM 3527 C CA . GLY A 1 479 ? -26.874 -8.456 18.942 1.00 96.81 479 GLY A CA 1
ATOM 3528 C C . GLY A 1 479 ? -27.373 -7.860 17.626 1.00 96.81 479 GLY A C 1
ATOM 3529 O O . GLY A 1 479 ? -27.043 -8.403 16.570 1.00 96.81 479 GLY A O 1
ATOM 3530 N N . ASP A 1 480 ? -28.154 -6.782 17.662 1.00 97.88 480 ASP A N 1
ATOM 3531 C CA . ASP A 1 480 ? -28.507 -6.024 16.466 1.00 97.88 480 ASP A CA 1
ATOM 3532 C C . ASP A 1 480 ? -27.321 -5.199 15.981 1.00 97.88 480 ASP A C 1
ATOM 3534 O O . ASP A 1 480 ? -26.605 -4.589 16.778 1.00 97.88 480 ASP A O 1
ATOM 3538 N N . LEU A 1 481 ? -27.130 -5.177 14.662 1.00 96.81 481 LEU A N 1
ATOM 3539 C CA . LEU A 1 481 ? -26.053 -4.445 14.012 1.00 96.81 481 LEU A CA 1
ATOM 3540 C C . LEU A 1 481 ? -26.618 -3.306 13.166 1.00 96.81 481 LEU A C 1
ATOM 3542 O O . LEU A 1 481 ? -27.479 -3.535 12.312 1.00 96.81 481 LEU A O 1
ATOM 3546 N N . TYR A 1 482 ? -26.112 -2.096 13.392 1.00 97.12 482 TYR A N 1
ATOM 3547 C CA . TYR A 1 482 ? -26.532 -0.875 12.710 1.00 97.12 482 TYR A CA 1
ATOM 3548 C C . TYR A 1 482 ? -25.382 -0.263 11.913 1.00 97.12 482 TYR A C 1
ATOM 3550 O O . TYR A 1 482 ? -24.288 -0.109 12.442 1.00 97.12 482 TYR A O 1
ATOM 3558 N N . LEU A 1 483 ? -25.651 0.123 10.670 1.00 96.31 483 LEU A N 1
ATOM 3559 C CA . LEU A 1 483 ? -24.740 0.794 9.750 1.00 96.31 483 LEU A CA 1
ATOM 3560 C C . LEU A 1 483 ? -24.998 2.301 9.733 1.00 96.31 483 LEU A C 1
ATOM 3562 O O . LEU A 1 483 ? -26.132 2.737 9.537 1.00 96.31 483 LEU A O 1
ATOM 3566 N N . TYR A 1 484 ? -23.929 3.074 9.878 1.00 96.00 484 TYR A N 1
ATOM 3567 C CA . TYR A 1 484 ? -23.903 4.527 9.764 1.00 96.00 484 TYR A CA 1
ATOM 3568 C C . TYR A 1 484 ? -22.870 4.924 8.712 1.00 96.00 484 TYR A C 1
ATOM 3570 O O . TYR A 1 484 ? -21.736 4.452 8.763 1.00 96.00 484 TYR A O 1
ATOM 3578 N N . THR A 1 485 ? -23.232 5.797 7.776 1.00 94.06 485 THR A N 1
ATOM 3579 C CA . THR A 1 485 ? -22.365 6.167 6.645 1.00 94.06 485 THR A CA 1
ATOM 3580 C C . THR A 1 485 ? -21.903 7.613 6.756 1.00 94.06 485 THR A C 1
ATOM 3582 O O . THR A 1 485 ? -22.715 8.499 7.020 1.00 94.06 485 THR A O 1
ATOM 3585 N N . SER A 1 486 ? -20.608 7.845 6.541 1.00 93.44 486 SER A N 1
ATOM 3586 C CA . SER A 1 486 ? -20.025 9.185 6.462 1.00 93.44 486 SER A CA 1
ATOM 3587 C C . SER A 1 486 ? -20.460 9.918 5.196 1.00 93.44 486 SER A C 1
ATOM 3589 O O . SER A 1 486 ? -20.536 9.318 4.123 1.00 93.44 486 SER A O 1
ATOM 3591 N N . ASP A 1 487 ? -20.648 11.234 5.292 1.00 93.31 487 ASP A N 1
ATOM 3592 C CA . ASP A 1 487 ? -20.809 12.104 4.120 1.00 93.31 487 ASP A CA 1
ATOM 3593 C C . ASP A 1 487 ? -19.469 12.515 3.470 1.00 93.31 487 ASP A C 1
ATOM 3595 O O . ASP A 1 487 ? -19.465 13.178 2.428 1.00 93.31 487 ASP A O 1
ATOM 3599 N N . GLY A 1 488 ? -18.339 12.108 4.063 1.00 91.12 488 GLY A N 1
ATOM 3600 C CA . GLY A 1 488 ? -16.980 12.449 3.638 1.00 91.12 488 GLY A CA 1
ATOM 3601 C C . GLY A 1 488 ? -16.534 13.874 3.987 1.00 91.12 488 GLY A C 1
ATOM 3602 O O . GLY A 1 488 ? -15.404 14.237 3.685 1.00 91.12 488 GLY A O 1
ATOM 3603 N N . ASN A 1 489 ? -17.384 14.682 4.622 1.00 92.94 489 ASN A N 1
ATOM 3604 C CA . ASN A 1 489 ? -17.111 16.071 5.004 1.00 92.94 489 ASN A CA 1
ATOM 3605 C C . ASN A 1 489 ? -17.056 16.250 6.529 1.00 92.94 489 ASN A C 1
ATOM 3607 O O . ASN A 1 489 ? -17.205 17.361 7.037 1.00 92.94 489 ASN A O 1
ATOM 3611 N N . GLY A 1 490 ? -16.850 15.159 7.268 1.00 91.31 490 GLY A N 1
ATOM 3612 C CA . GLY A 1 490 ? -16.849 15.165 8.727 1.00 91.31 490 GLY A CA 1
ATOM 3613 C C . GLY A 1 490 ? -18.212 14.885 9.371 1.00 91.31 490 GLY A C 1
ATOM 3614 O O . GLY A 1 490 ? -18.296 14.873 10.599 1.00 91.31 490 GLY A O 1
ATOM 3615 N N . GLY A 1 491 ? -19.260 14.647 8.578 1.00 92.69 491 GLY A N 1
ATOM 3616 C CA . GLY A 1 491 ? -20.624 14.404 9.034 1.00 92.69 491 GLY A CA 1
ATOM 3617 C C . GLY A 1 491 ? -21.175 13.036 8.628 1.00 92.69 491 GLY A C 1
ATOM 3618 O O . GLY A 1 491 ? -20.446 12.095 8.305 1.00 92.69 491 GLY A O 1
ATOM 3619 N N . TRP A 1 492 ? -22.503 12.927 8.657 1.00 94.81 492 TRP A N 1
ATOM 3620 C CA . TRP A 1 492 ? -23.236 11.693 8.379 1.00 94.81 492 TRP A CA 1
ATOM 3621 C C . TRP A 1 492 ? -24.173 11.853 7.190 1.00 94.81 492 TRP A C 1
ATOM 3623 O O . TRP A 1 492 ? -24.904 12.839 7.079 1.00 94.81 492 TRP A O 1
ATOM 3633 N N . GLU A 1 493 ? -24.260 10.815 6.367 1.00 93.75 493 GLU A N 1
ATOM 3634 C CA . GLU A 1 493 ? -25.377 10.666 5.442 1.00 93.75 493 GLU A CA 1
ATOM 3635 C C . GLU A 1 493 ? -26.690 10.442 6.215 1.00 93.75 493 GLU A C 1
ATOM 3637 O O . GLU A 1 493 ? -26.704 9.992 7.365 1.00 93.75 493 GLU A O 1
ATOM 3642 N N . ASN A 1 494 ? -27.820 10.770 5.580 1.00 89.00 494 ASN A N 1
ATOM 3643 C CA . ASN A 1 494 ? -29.170 10.572 6.127 1.00 89.00 494 ASN A CA 1
ATOM 3644 C C . ASN A 1 494 ? -29.376 11.155 7.540 1.00 89.00 494 ASN A C 1
ATOM 3646 O O . ASN A 1 494 ? -30.142 10.611 8.337 1.00 89.00 494 ASN A O 1
ATOM 3650 N N . GLY A 1 495 ? -28.672 12.244 7.870 1.00 86.12 495 GLY A N 1
ATOM 3651 C CA . GLY A 1 495 ? -28.772 12.905 9.173 1.00 86.12 495 GLY A CA 1
ATOM 3652 C C . GLY A 1 495 ? -28.306 12.045 10.351 1.00 86.12 495 GLY A C 1
ATOM 3653 O O . GLY A 1 495 ? -28.742 12.282 11.474 1.00 86.12 495 GLY A O 1
ATOM 3654 N N . GLY A 1 496 ? -27.466 11.030 10.112 1.00 88.06 496 GLY A N 1
ATOM 3655 C CA . GLY A 1 496 ? -26.965 10.144 11.167 1.00 88.06 496 GLY A CA 1
ATOM 3656 C C . GLY A 1 496 ? -27.959 9.072 11.616 1.00 88.06 496 GLY A C 1
ATOM 3657 O O . GLY A 1 496 ? -27.804 8.510 12.698 1.00 88.06 496 GLY A O 1
ATOM 3658 N N . LEU A 1 497 ? -28.982 8.767 10.811 1.00 88.94 497 LEU A N 1
ATOM 3659 C CA . LEU A 1 497 ? -29.892 7.656 11.085 1.00 88.94 497 LEU A CA 1
ATOM 3660 C C . LEU A 1 497 ? -29.239 6.315 10.723 1.00 88.94 497 LEU A C 1
ATOM 3662 O O . LEU A 1 497 ? -28.937 6.050 9.561 1.00 88.94 497 LEU A O 1
ATOM 3666 N N . GLY A 1 498 ? -29.053 5.455 11.727 1.00 92.56 498 GLY A N 1
ATOM 3667 C CA . GLY A 1 498 ? -28.474 4.125 11.548 1.00 92.56 498 GLY A CA 1
ATOM 3668 C C . GLY A 1 498 ? -29.443 3.136 10.897 1.00 92.56 498 GLY A C 1
ATOM 3669 O O . GLY A 1 498 ? -30.583 2.987 11.340 1.00 92.56 498 GLY A O 1
ATOM 3670 N N . LEU A 1 499 ? -28.972 2.401 9.891 1.00 94.75 499 LEU A N 1
ATOM 3671 C CA . LEU A 1 499 ? -29.714 1.322 9.236 1.00 94.75 499 LEU A CA 1
ATOM 3672 C C . LEU A 1 499 ? -29.426 -0.012 9.929 1.00 94.75 499 LEU A C 1
ATOM 3674 O O . LEU A 1 499 ? -28.275 -0.426 9.995 1.00 94.75 499 LEU A O 1
ATOM 3678 N N . ARG A 1 500 ? -30.444 -0.735 10.406 1.00 96.06 500 ARG A N 1
ATOM 3679 C CA . ARG A 1 500 ? -30.238 -2.093 10.940 1.00 96.06 500 ARG A CA 1
ATOM 3680 C C . ARG A 1 500 ? -29.935 -3.061 9.794 1.00 96.06 500 ARG A C 1
ATOM 3682 O O . ARG A 1 500 ? -30.792 -3.283 8.944 1.00 96.06 500 ARG A O 1
ATOM 3689 N N . ILE A 1 501 ? -28.746 -3.659 9.800 1.00 95.06 501 ILE A N 1
ATOM 3690 C CA . ILE A 1 501 ? -28.262 -4.557 8.737 1.00 95.06 501 ILE A CA 1
ATOM 3691 C C . ILE A 1 501 ? -28.045 -6.004 9.199 1.00 95.06 501 ILE A C 1
ATOM 3693 O O . ILE A 1 501 ? -27.693 -6.860 8.391 1.00 95.06 501 ILE A O 1
ATOM 3697 N N . GLY A 1 502 ? -28.223 -6.306 10.487 1.00 94.44 502 GLY A N 1
ATOM 3698 C CA . GLY A 1 502 ? -27.991 -7.652 11.005 1.00 94.44 502 GLY A CA 1
ATOM 3699 C C . GLY A 1 502 ? -28.567 -7.892 12.396 1.00 94.44 502 GLY A C 1
ATOM 3700 O O . GLY A 1 502 ? -28.891 -6.952 13.120 1.00 94.44 502 GLY A O 1
ATOM 3701 N N . VAL A 1 503 ? -28.682 -9.174 12.748 1.00 95.00 503 VAL A N 1
ATOM 3702 C CA . VAL A 1 503 ? -29.173 -9.685 14.039 1.00 95.00 503 VAL A CA 1
ATOM 3703 C C . VAL A 1 503 ? -28.325 -10.879 14.481 1.00 95.00 503 VAL A C 1
ATOM 3705 O O . VAL A 1 503 ? -27.645 -11.484 13.654 1.00 95.00 503 VAL A O 1
ATOM 3708 N N . GLY A 1 504 ? -28.378 -11.249 15.763 1.00 94.12 504 GLY A N 1
ATOM 3709 C CA . GLY A 1 504 ? -27.699 -12.448 16.279 1.00 94.12 504 GLY A CA 1
ATOM 3710 C C . GLY A 1 504 ? -26.198 -12.285 16.543 1.00 94.12 504 GLY A C 1
ATOM 3711 O O . GLY A 1 504 ? -25.529 -13.250 16.899 1.00 94.12 504 GLY A O 1
ATOM 3712 N N . TRP A 1 505 ? -25.660 -11.066 16.450 1.00 96.50 505 TRP A N 1
ATOM 3713 C CA . TRP A 1 505 ? -24.236 -10.779 16.668 1.00 96.50 505 TRP A CA 1
ATOM 3714 C C . TRP A 1 505 ? -23.799 -10.843 18.140 1.00 96.50 505 TRP A C 1
ATOM 3716 O O . TRP A 1 505 ? -22.620 -10.652 18.447 1.00 96.50 505 TRP A O 1
ATOM 3726 N N . SER A 1 506 ? -24.728 -11.124 19.059 1.00 96.19 506 SER A N 1
ATOM 3727 C CA . SER A 1 506 ? -24.452 -11.354 20.483 1.00 96.19 506 SER A CA 1
ATOM 3728 C C . SER A 1 506 ? -23.709 -12.669 20.742 1.00 96.19 506 SER A C 1
ATOM 3730 O O . SER A 1 506 ? -23.145 -12.844 21.817 1.00 96.19 506 SER A O 1
ATOM 3732 N N . MET A 1 507 ? -23.643 -13.570 19.753 1.00 94.94 507 MET A N 1
ATOM 3733 C CA . MET A 1 507 ? -22.833 -14.792 19.830 1.00 94.94 507 MET A CA 1
ATOM 3734 C C . MET A 1 507 ? -21.315 -14.534 19.823 1.00 94.94 507 MET A C 1
ATOM 3736 O O . MET A 1 507 ? -20.541 -15.415 20.199 1.00 94.94 507 MET A O 1
ATOM 3740 N N . PHE A 1 508 ? -20.883 -13.348 19.384 1.00 96.12 508 PHE A N 1
ATOM 3741 C CA . PHE A 1 508 ? -19.474 -12.969 19.309 1.00 96.12 508 PHE A CA 1
ATOM 3742 C C . PHE A 1 508 ? -19.077 -12.103 20.500 1.00 96.12 508 PHE A C 1
ATOM 3744 O O . PHE A 1 508 ? -19.757 -11.128 20.818 1.00 96.12 508 PHE A O 1
ATOM 3751 N N . ASN A 1 509 ? -17.945 -12.398 21.138 1.00 93.88 509 ASN A N 1
ATOM 3752 C CA . ASN A 1 509 ? -17.401 -11.530 22.186 1.00 93.88 509 ASN A CA 1
ATOM 3753 C C . ASN A 1 509 ? -16.550 -10.387 21.609 1.00 93.88 509 ASN A C 1
ATOM 3755 O O . ASN A 1 509 ? -16.413 -9.353 22.256 1.00 93.88 509 ASN A O 1
ATOM 3759 N N . THR A 1 510 ? -16.040 -10.543 20.385 1.00 92.62 510 THR A N 1
ATOM 3760 C CA . THR A 1 510 ? -15.269 -9.518 19.670 1.00 92.62 510 THR A CA 1
ATOM 3761 C C . THR A 1 510 ? -15.651 -9.522 18.197 1.00 92.62 510 THR A C 1
ATOM 3763 O O . THR A 1 510 ? -15.785 -10.595 17.603 1.00 92.62 510 THR A O 1
ATOM 3766 N N . ILE A 1 511 ? -15.814 -8.339 17.606 1.00 93.69 511 ILE A N 1
ATOM 3767 C CA . ILE A 1 511 ? -15.979 -8.173 16.162 1.00 93.69 511 ILE A CA 1
ATOM 3768 C C . ILE A 1 511 ? -14.949 -7.160 15.680 1.00 93.69 511 ILE A C 1
ATOM 3770 O O . ILE A 1 511 ? -14.763 -6.112 16.292 1.00 93.69 511 ILE A O 1
ATOM 3774 N N . LEU A 1 512 ? -14.283 -7.476 14.579 1.00 89.75 512 LEU A N 1
ATOM 3775 C CA . LEU A 1 512 ? -13.280 -6.615 13.969 1.00 89.75 512 LEU A CA 1
ATOM 3776 C C . LEU A 1 512 ? -13.524 -6.474 12.469 1.00 89.75 512 LEU A C 1
ATOM 3778 O O . LEU A 1 512 ? -14.259 -7.251 11.856 1.00 89.75 512 LEU A O 1
ATOM 3782 N N . THR A 1 513 ? -12.877 -5.477 11.892 1.00 89.00 513 THR A N 1
ATOM 3783 C CA . THR A 1 513 ? -13.020 -5.073 10.499 1.00 89.00 513 THR A CA 1
ATOM 3784 C C . THR A 1 513 ? -11.676 -5.170 9.797 1.00 89.00 513 THR A C 1
ATOM 3786 O O . THR A 1 513 ? -10.931 -4.194 9.774 1.00 89.00 513 THR A O 1
ATOM 3789 N N . PRO A 1 514 ? -11.336 -6.332 9.218 1.00 86.75 514 PRO A N 1
ATOM 3790 C CA . PRO A 1 514 ? -10.066 -6.465 8.520 1.00 86.75 514 PRO A CA 1
ATOM 3791 C C . PRO A 1 514 ? -9.956 -5.596 7.261 1.00 86.75 514 PRO A C 1
ATOM 3793 O O . PRO A 1 514 ? -8.865 -5.381 6.759 1.00 86.75 514 PRO A O 1
ATOM 3796 N N . GLY A 1 515 ? -11.073 -5.103 6.719 1.00 87.69 515 GLY A N 1
ATOM 3797 C CA . GLY A 1 515 ? -11.085 -4.417 5.431 1.00 87.69 515 GLY A CA 1
ATOM 3798 C C . GLY A 1 515 ? -11.250 -5.401 4.273 1.00 87.69 515 GLY A C 1
ATOM 3799 O O . GLY A 1 515 ? -12.109 -6.282 4.342 1.00 87.69 515 GLY A O 1
ATOM 3800 N N . ASP A 1 516 ? -10.479 -5.222 3.198 1.00 86.06 516 ASP A N 1
ATOM 3801 C CA . ASP A 1 516 ? -10.558 -6.029 1.968 1.00 86.06 516 ASP A CA 1
ATOM 3802 C C . ASP A 1 516 ? -9.799 -7.361 2.098 1.00 86.06 516 ASP A C 1
ATOM 3804 O O . ASP A 1 516 ? -8.738 -7.570 1.516 1.00 86.06 516 ASP A O 1
ATOM 3808 N N . TRP A 1 517 ? -10.357 -8.269 2.900 1.00 87.62 517 TRP A N 1
ATOM 3809 C CA . TRP A 1 517 ? -9.756 -9.570 3.226 1.00 87.62 517 TRP A CA 1
ATOM 3810 C C . TRP A 1 517 ? -9.551 -10.495 2.014 1.00 87.62 517 TRP A C 1
ATOM 3812 O O . TRP A 1 517 ? -8.653 -11.337 2.014 1.00 87.62 517 TRP A O 1
ATOM 3822 N N . LEU A 1 518 ? -10.404 -10.375 0.992 1.00 85.81 518 LEU A N 1
ATOM 3823 C CA . LEU A 1 518 ? -10.372 -11.229 -0.203 1.00 85.81 518 LEU A CA 1
ATOM 3824 C C . LEU A 1 518 ? -9.727 -10.551 -1.419 1.00 85.81 518 LEU A C 1
ATOM 3826 O O . LEU A 1 518 ? -9.645 -11.178 -2.478 1.00 85.81 518 LEU A O 1
ATOM 3830 N N . GLY A 1 519 ? -9.290 -9.295 -1.280 1.00 80.62 519 GLY A N 1
ATOM 3831 C CA . GLY A 1 519 ? -8.659 -8.529 -2.353 1.00 80.62 519 GLY A CA 1
ATOM 3832 C C . GLY A 1 519 ? -9.597 -8.220 -3.524 1.00 80.62 519 GLY A C 1
ATOM 3833 O O . GLY A 1 519 ? -9.124 -8.030 -4.645 1.00 80.62 519 GLY A O 1
ATOM 3834 N N . ASP A 1 520 ? -10.913 -8.221 -3.295 1.00 82.06 520 ASP A N 1
ATOM 3835 C CA . ASP A 1 520 ? -11.949 -7.990 -4.310 1.00 82.06 520 ASP A CA 1
ATOM 3836 C C . ASP A 1 520 ? -12.604 -6.601 -4.197 1.00 82.06 520 ASP A C 1
ATOM 3838 O O . ASP A 1 520 ? -13.592 -6.300 -4.877 1.00 82.06 520 ASP A O 1
ATOM 3842 N N . GLY A 1 521 ? -12.041 -5.736 -3.350 1.00 81.62 521 GLY A N 1
ATOM 3843 C CA . GLY A 1 521 ? -12.506 -4.381 -3.082 1.00 81.62 521 GLY A CA 1
ATOM 3844 C C . GLY A 1 521 ? -13.662 -4.301 -2.083 1.00 81.62 521 GLY A C 1
ATOM 3845 O O . GLY A 1 521 ? -14.140 -3.191 -1.807 1.00 81.62 521 GLY A O 1
ATOM 3846 N N . ARG A 1 522 ? -14.131 -5.432 -1.536 1.00 87.62 522 ARG A N 1
ATOM 3847 C CA . ARG A 1 522 ? -15.267 -5.484 -0.604 1.00 87.62 522 ARG A CA 1
ATOM 3848 C C . ARG A 1 522 ? -14.788 -5.643 0.828 1.00 87.62 522 ARG A C 1
ATOM 3850 O O . ARG A 1 522 ? -13.895 -6.418 1.138 1.00 87.62 522 ARG A O 1
ATOM 3857 N N . GLN A 1 523 ? -15.430 -4.911 1.729 1.00 90.12 523 GLN A N 1
ATOM 3858 C CA . GLN A 1 523 ? -15.107 -4.972 3.151 1.00 90.12 523 GLN A CA 1
ATOM 3859 C C . GLN A 1 523 ? -15.610 -6.277 3.778 1.00 90.12 523 GLN A C 1
ATOM 3861 O O . GLN A 1 523 ? -16.639 -6.821 3.369 1.00 90.12 523 GLN A O 1
ATOM 3866 N N . ALA A 1 524 ? -14.925 -6.736 4.819 1.00 92.25 524 ALA A N 1
ATOM 3867 C CA . ALA A 1 524 ? -15.343 -7.871 5.625 1.00 92.25 524 ALA A CA 1
ATOM 3868 C C . ALA A 1 524 ? -15.379 -7.537 7.124 1.00 92.25 524 ALA A C 1
ATOM 3870 O O . ALA A 1 524 ? -14.770 -6.566 7.576 1.00 92.25 524 ALA A O 1
ATOM 3871 N N . LEU A 1 525 ? -16.095 -8.370 7.881 1.00 94.19 525 LEU A N 1
ATOM 3872 C CA . LEU A 1 525 ? -16.061 -8.476 9.336 1.00 94.19 525 LEU A CA 1
ATOM 3873 C C . LEU A 1 525 ? -15.546 -9.848 9.743 1.00 94.19 525 LEU A C 1
ATOM 3875 O O . LEU A 1 525 ? -15.893 -10.853 9.123 1.00 94.19 525 LEU A O 1
ATOM 3879 N N . ILE A 1 526 ? -14.809 -9.900 10.845 1.00 94.31 526 ILE A N 1
ATOM 3880 C CA . ILE A 1 526 ? -14.472 -11.149 11.523 1.00 94.31 526 ILE A CA 1
ATOM 3881 C C . ILE A 1 526 ? -15.088 -11.117 12.919 1.00 94.31 526 ILE A C 1
ATOM 3883 O O . ILE A 1 526 ? -14.797 -10.232 13.722 1.00 94.31 526 ILE A O 1
ATOM 3887 N N . GLY A 1 527 ? -15.956 -12.086 13.203 1.00 95.06 527 GLY A N 1
ATOM 3888 C CA . GLY A 1 527 ? -16.496 -12.332 14.537 1.00 95.06 527 GLY A CA 1
ATOM 3889 C C . GLY A 1 527 ? -15.713 -13.438 15.234 1.00 95.06 527 GLY A C 1
ATOM 3890 O O . GLY A 1 527 ? -15.533 -14.514 14.660 1.00 95.06 527 GLY A O 1
ATOM 3891 N N . ARG A 1 528 ? -15.281 -13.191 16.474 1.00 95.81 528 ARG A N 1
ATOM 3892 C CA . ARG A 1 528 ? -14.693 -14.200 17.364 1.00 95.81 528 ARG A CA 1
ATOM 3893 C C . ARG A 1 528 ? -15.737 -14.668 18.374 1.00 95.81 528 ARG A C 1
ATOM 3895 O O . ARG A 1 528 ? -16.381 -13.847 19.030 1.00 95.81 528 ARG A O 1
ATOM 3902 N N . THR A 1 529 ? -15.924 -15.980 18.494 1.00 96.75 529 THR A N 1
ATOM 3903 C CA . THR A 1 529 ? -16.741 -16.573 19.565 1.00 96.75 529 THR A CA 1
ATOM 3904 C C . THR A 1 529 ? -15.948 -16.618 20.878 1.00 96.75 529 THR A C 1
ATOM 3906 O O . THR A 1 529 ? -14.712 -16.643 20.851 1.00 96.75 529 THR A O 1
ATOM 3909 N N . PRO A 1 530 ? -16.609 -16.729 22.047 1.00 95.88 530 PRO A N 1
ATOM 3910 C CA . PRO A 1 530 ? -15.907 -16.952 23.314 1.00 95.88 530 PRO A CA 1
ATOM 3911 C C . PRO A 1 530 ? -14.964 -18.169 23.294 1.00 95.88 530 PRO A C 1
ATOM 3913 O O . PRO A 1 530 ? -13.917 -18.138 23.937 1.00 95.88 530 PRO A O 1
ATOM 3916 N N . GLY A 1 531 ? -15.304 -19.209 22.519 1.00 96.31 531 GLY A N 1
ATOM 3917 C CA . GLY A 1 531 ? -14.479 -20.407 22.319 1.00 96.31 531 GLY A CA 1
ATOM 3918 C C . GLY A 1 531 ? -13.253 -20.203 21.421 1.00 96.31 531 GLY A C 1
ATOM 3919 O O . GLY A 1 531 ? -12.404 -21.083 21.353 1.00 96.31 531 GLY A O 1
ATOM 3920 N N . GLY A 1 532 ? -13.122 -19.043 20.769 1.00 96.06 532 GLY A N 1
ATOM 3921 C CA . GLY A 1 532 ? -11.982 -18.714 19.913 1.00 96.06 532 GLY A CA 1
ATOM 3922 C C . GLY A 1 532 ? -12.165 -19.072 18.439 1.00 96.06 532 GLY A C 1
ATOM 3923 O O . GLY A 1 532 ? -11.184 -19.033 17.698 1.00 96.06 532 GLY A O 1
ATOM 3924 N N . ASP A 1 533 ? -13.384 -19.402 18.009 1.00 96.69 533 ASP A N 1
ATOM 3925 C CA . ASP A 1 533 ? -13.690 -19.616 16.593 1.00 96.69 533 ASP A CA 1
ATOM 3926 C C . ASP A 1 533 ? -13.830 -18.274 15.882 1.00 96.69 533 ASP A C 1
ATOM 3928 O O . ASP A 1 533 ? -14.521 -17.377 16.372 1.00 96.69 533 ASP A O 1
ATOM 3932 N N . LEU A 1 534 ? -13.216 -18.157 14.708 1.00 95.38 534 LEU A N 1
ATOM 3933 C CA . LEU A 1 534 ? -13.326 -16.996 13.838 1.00 95.38 534 LEU A CA 1
ATOM 3934 C C . LEU A 1 534 ? -14.264 -17.280 12.668 1.00 95.38 534 LEU A C 1
ATOM 3936 O O . LEU A 1 534 ? -14.129 -18.294 11.973 1.00 95.38 534 LEU A O 1
ATOM 3940 N N . ARG A 1 535 ? -15.181 -16.345 12.411 1.00 95.38 535 ARG A N 1
ATOM 3941 C CA . ARG A 1 535 ? -16.061 -16.364 11.238 1.00 95.38 535 ARG A CA 1
ATOM 3942 C C . ARG A 1 535 ? -15.961 -15.065 10.448 1.00 95.38 535 ARG A C 1
ATOM 3944 O O . ARG A 1 535 ? -16.144 -13.993 11.016 1.00 95.38 535 ARG A O 1
ATOM 3951 N N . LEU A 1 536 ? -15.726 -15.187 9.145 1.00 94.75 536 LEU A N 1
ATOM 3952 C CA . LEU A 1 536 ? -15.653 -14.092 8.181 1.00 94.75 536 LEU A CA 1
ATOM 3953 C C . LEU A 1 536 ? -17.020 -13.818 7.545 1.00 94.75 536 LEU A C 1
ATOM 3955 O O . LEU A 1 536 ? -17.644 -14.728 6.995 1.00 94.75 536 LEU A O 1
ATOM 3959 N N . TYR A 1 537 ? -17.442 -12.560 7.541 1.0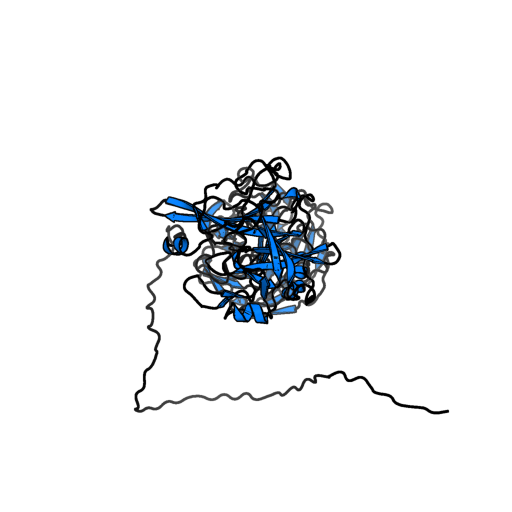0 95.12 537 TYR A N 1
ATOM 3960 C CA . TYR A 1 537 ? -18.657 -12.070 6.897 1.00 95.12 537 TYR A CA 1
ATOM 3961 C C . TYR A 1 537 ? -18.302 -10.954 5.919 1.00 95.12 537 TYR A C 1
ATOM 3963 O O . TYR A 1 537 ? -17.718 -9.953 6.315 1.00 95.12 537 TYR A O 1
ATOM 3971 N N . GLN A 1 538 ? -18.652 -11.108 4.652 1.00 93.94 538 GLN A N 1
ATOM 3972 C CA . GLN A 1 538 ? -18.278 -10.190 3.587 1.00 93.94 538 GLN A CA 1
ATOM 3973 C C . GLN A 1 538 ? -19.463 -9.316 3.172 1.00 93.94 538 GLN A C 1
ATOM 3975 O O . GLN A 1 538 ? -20.594 -9.794 3.045 1.00 93.94 538 GLN A O 1
ATOM 3980 N N . SER A 1 539 ? -19.181 -8.040 2.928 1.00 93.19 539 SER A N 1
ATOM 3981 C CA . SER A 1 539 ? -20.118 -7.081 2.353 1.00 93.19 539 SER A CA 1
ATOM 3982 C C . SER A 1 539 ? -20.391 -7.374 0.876 1.00 93.19 539 SER A C 1
ATOM 3984 O O . SER A 1 539 ? -19.513 -7.834 0.147 1.00 93.19 539 SER A O 1
ATOM 3986 N N . ASP A 1 540 ? -21.597 -7.061 0.406 1.00 93.44 540 ASP A N 1
ATOM 3987 C CA . ASP A 1 540 ? -21.927 -7.032 -1.027 1.00 93.44 540 ASP A CA 1
ATOM 3988 C C . ASP A 1 540 ? -21.497 -5.728 -1.731 1.00 93.44 540 ASP A C 1
ATOM 3990 O O . ASP A 1 540 ? -21.636 -5.609 -2.951 1.00 93.44 540 ASP A O 1
ATOM 3994 N N . GLY A 1 541 ? -20.954 -4.762 -0.979 1.00 92.12 541 GLY A N 1
ATOM 3995 C CA . GLY A 1 541 ? -20.586 -3.432 -1.460 1.00 92.12 541 GLY A CA 1
ATOM 3996 C C . GLY A 1 541 ? -21.779 -2.503 -1.696 1.00 92.12 541 GLY A C 1
ATOM 3997 O O . GLY A 1 541 ? -21.615 -1.479 -2.348 1.00 92.12 541 GLY A O 1
ATOM 3998 N N . GLN A 1 542 ? -22.970 -2.858 -1.213 1.00 92.94 542 GLN A N 1
ATOM 3999 C CA . GLN A 1 542 ? -24.220 -2.099 -1.341 1.00 92.94 542 GLN A CA 1
ATOM 4000 C C . GLN A 1 542 ? -24.917 -1.912 0.017 1.00 92.94 542 GLN A C 1
ATOM 4002 O O . GLN A 1 542 ? -26.091 -1.555 0.085 1.00 92.94 542 GLN A O 1
ATOM 4007 N N . GLY A 1 543 ? -24.195 -2.147 1.117 1.00 90.19 543 GLY A N 1
ATOM 4008 C CA . GLY A 1 543 ? -24.730 -2.070 2.477 1.00 90.19 543 GLY A CA 1
ATOM 4009 C C . GLY A 1 543 ? -25.206 -3.406 3.059 1.00 90.19 543 GLY A C 1
ATOM 4010 O O . GLY A 1 543 ? -25.535 -3.453 4.245 1.00 90.19 543 GLY A O 1
ATOM 4011 N N . GLY A 1 544 ? -25.222 -4.480 2.268 1.00 91.12 544 GLY A N 1
ATOM 4012 C CA . GLY A 1 544 ? -25.673 -5.813 2.656 1.00 91.12 544 GLY A CA 1
ATOM 4013 C C . GLY A 1 544 ? -24.535 -6.822 2.824 1.00 91.12 544 GLY A C 1
ATOM 4014 O O . GLY A 1 544 ? -23.407 -6.472 3.173 1.00 91.12 544 GLY A O 1
ATOM 4015 N N . TRP A 1 545 ? -24.851 -8.100 2.598 1.00 93.69 545 TRP A N 1
ATOM 4016 C CA . TRP A 1 545 ? -23.966 -9.240 2.859 1.00 93.69 545 TRP A CA 1
ATOM 4017 C C . TRP A 1 545 ? -23.913 -10.191 1.670 1.00 93.69 545 TRP A C 1
ATOM 4019 O O . TRP A 1 545 ? -24.943 -10.517 1.083 1.00 93.69 545 TRP A O 1
ATOM 4029 N N . VAL A 1 546 ? -22.732 -10.742 1.397 1.00 93.19 546 VAL A N 1
ATOM 4030 C CA . VAL A 1 546 ? -22.570 -11.885 0.484 1.00 93.19 546 VAL A CA 1
ATOM 4031 C C . VAL A 1 546 ? -22.926 -13.198 1.190 1.00 93.19 546 VAL A C 1
ATOM 4033 O O . VAL A 1 546 ? -23.528 -14.085 0.588 1.00 93.19 546 VAL A O 1
ATOM 4036 N N . ASN A 1 547 ? -22.577 -13.340 2.474 1.00 86.00 547 ASN A N 1
ATOM 4037 C CA . ASN A 1 547 ? -22.707 -14.585 3.235 1.00 86.00 547 ASN A CA 1
ATOM 4038 C C . ASN A 1 547 ? -23.324 -14.380 4.636 1.00 86.00 547 ASN A C 1
ATOM 4040 O O . ASN A 1 547 ? -22.647 -14.057 5.607 1.00 86.00 547 ASN A O 1
ATOM 4044 N N . GLY A 1 548 ? -24.618 -14.678 4.787 1.00 81.12 548 GLY A N 1
ATOM 4045 C CA . GLY A 1 548 ? -25.341 -14.463 6.053 1.00 81.12 548 GLY A CA 1
ATOM 4046 C C . GLY A 1 548 ? -24.949 -15.375 7.230 1.00 81.12 548 GLY A C 1
ATOM 4047 O O . GLY A 1 548 ? -25.273 -15.062 8.370 1.00 81.12 548 GLY A O 1
ATOM 4048 N N . LEU A 1 549 ? -24.256 -16.496 6.988 1.00 86.69 549 LEU A N 1
ATOM 4049 C CA . LEU A 1 549 ? -23.870 -17.462 8.037 1.00 86.69 549 LEU A CA 1
ATOM 4050 C C . LEU A 1 549 ? -22.402 -17.351 8.485 1.00 86.69 549 LEU A C 1
ATOM 4052 O O . LEU A 1 549 ? -21.992 -18.010 9.444 1.00 86.69 549 LEU A O 1
ATOM 4056 N N . GLY A 1 550 ? -21.605 -16.540 7.789 1.00 91.56 550 GLY A N 1
ATOM 4057 C CA . GLY A 1 550 ? -20.164 -16.434 7.995 1.00 91.56 550 GLY A CA 1
ATOM 4058 C C . GLY A 1 550 ? -19.390 -17.699 7.597 1.00 91.56 550 GLY A C 1
ATOM 4059 O O . GLY A 1 550 ? -19.863 -18.829 7.753 1.00 91.56 550 GLY A O 1
ATOM 4060 N N . VAL A 1 551 ? -18.177 -17.519 7.086 1.00 94.44 551 VAL A N 1
ATOM 4061 C CA . VAL A 1 551 ? -17.256 -18.603 6.708 1.00 94.44 551 VAL A CA 1
ATOM 4062 C C . VAL A 1 551 ? -16.279 -18.852 7.860 1.00 94.44 551 VAL A C 1
ATOM 4064 O O . VAL A 1 551 ? -15.690 -17.886 8.339 1.00 94.44 551 VAL A O 1
ATOM 4067 N N . PRO A 1 552 ? -16.092 -20.094 8.342 1.00 94.19 552 PRO A N 1
ATOM 4068 C CA . PRO A 1 552 ? -15.059 -20.392 9.332 1.00 94.19 552 PRO A CA 1
ATOM 4069 C C . PRO A 1 552 ? -13.669 -20.113 8.757 1.00 94.19 552 PRO A C 1
ATOM 4071 O O . PRO A 1 552 ? -13.352 -20.615 7.681 1.00 94.19 552 PRO A O 1
ATOM 4074 N N . ILE A 1 553 ? -12.849 -19.344 9.474 1.00 92.75 553 ILE A N 1
ATOM 4075 C CA . ILE A 1 553 ? -11.484 -18.998 9.033 1.00 92.75 553 ILE A CA 1
ATOM 4076 C C . ILE A 1 553 ? -10.404 -19.337 10.064 1.00 92.75 553 ILE A C 1
ATOM 4078 O O . ILE A 1 553 ? -9.223 -19.171 9.786 1.00 92.75 553 ILE A O 1
ATOM 4082 N N . GLY A 1 554 ? -10.768 -19.810 11.255 1.00 91.88 554 GLY A N 1
ATOM 4083 C CA . GLY A 1 554 ? -9.792 -20.182 12.274 1.00 91.88 554 GLY A CA 1
ATOM 4084 C C . GLY A 1 554 ? -10.431 -20.569 13.601 1.00 91.88 554 GLY A C 1
ATOM 4085 O O . GLY A 1 554 ? -11.613 -20.319 13.827 1.00 91.88 554 GLY A O 1
ATOM 4086 N N . THR A 1 555 ? -9.631 -21.170 14.477 1.00 94.62 555 THR A N 1
ATOM 4087 C CA . THR A 1 555 ? -10.007 -21.608 15.831 1.00 94.62 555 THR A CA 1
ATOM 4088 C C . THR A 1 555 ? -8.862 -21.320 16.803 1.00 94.62 555 THR A C 1
ATOM 4090 O O . THR A 1 555 ? -7.734 -21.107 16.366 1.00 94.62 555 THR A O 1
ATOM 4093 N N . GLY A 1 556 ? -9.112 -21.346 18.115 1.00 93.56 556 GLY A N 1
ATOM 4094 C CA . GLY A 1 556 ? -8.060 -21.173 19.131 1.00 93.56 556 GLY A CA 1
ATOM 4095 C C . GLY A 1 556 ? -7.621 -19.723 19.365 1.00 93.56 556 GLY A C 1
ATOM 4096 O O . GLY A 1 556 ? -6.672 -19.471 20.100 1.00 93.56 556 GLY A O 1
ATOM 4097 N N . TRP A 1 557 ? -8.340 -18.746 18.810 1.00 94.75 557 TRP A N 1
ATOM 4098 C CA . TRP A 1 557 ? -8.054 -17.319 19.001 1.00 94.75 557 TRP A CA 1
ATOM 4099 C C . TRP A 1 557 ? -8.457 -16.806 20.386 1.00 94.75 557 TRP A C 1
ATOM 4101 O O . TRP A 1 557 ? -8.313 -15.620 20.685 1.00 94.75 557 TRP A O 1
ATOM 4111 N N . ASN A 1 558 ? -8.955 -17.691 21.258 1.00 94.06 558 ASN A N 1
ATOM 4112 C CA . ASN A 1 558 ? -9.311 -17.353 22.626 1.00 94.06 558 ASN A CA 1
ATOM 4113 C C . ASN A 1 558 ? -8.110 -17.007 23.515 1.00 94.06 558 ASN A C 1
ATOM 4115 O O . ASN A 1 558 ? -8.305 -16.449 24.593 1.00 94.06 558 ASN A O 1
ATOM 4119 N N . ILE A 1 559 ? -6.898 -17.295 23.039 1.00 93.38 559 ILE A N 1
ATOM 4120 C CA . ILE A 1 559 ? -5.641 -17.004 23.727 1.00 93.38 559 ILE A CA 1
ATOM 4121 C C . ILE A 1 559 ? -5.304 -15.510 23.783 1.00 93.38 559 ILE A C 1
ATOM 4123 O O . ILE A 1 559 ? -4.564 -15.109 24.672 1.00 93.38 559 ILE A O 1
ATOM 4127 N N . PHE A 1 560 ? -5.830 -14.686 22.871 1.00 94.62 560 PHE A N 1
ATOM 4128 C CA . PHE A 1 560 ? -5.479 -13.266 22.789 1.00 94.62 560 PHE A CA 1
ATOM 4129 C C . PHE A 1 560 ? -6.351 -12.394 23.692 1.00 94.62 560 PHE A C 1
ATOM 4131 O O . PHE A 1 560 ? -7.585 -12.518 23.684 1.00 94.62 560 PHE A O 1
ATOM 4138 N N . SER A 1 561 ? -5.699 -11.487 24.426 1.00 91.25 561 SER A N 1
ATOM 4139 C CA . SER A 1 561 ? -6.339 -10.459 25.254 1.00 91.25 561 SER A CA 1
ATOM 4140 C C . SER A 1 561 ? -6.816 -9.275 24.412 1.00 91.25 561 SER A C 1
ATOM 4142 O O . SER A 1 561 ? -7.914 -8.769 24.634 1.00 91.25 561 SER A O 1
ATOM 4144 N N . ILE A 1 562 ? -6.021 -8.880 23.416 1.00 90.62 562 ILE A N 1
ATOM 4145 C CA . ILE A 1 562 ? -6.357 -7.866 22.413 1.00 90.62 562 ILE A CA 1
ATOM 4146 C C . ILE A 1 562 ? -6.171 -8.493 21.035 1.00 90.62 562 ILE A C 1
ATOM 4148 O O . ILE A 1 562 ? -5.215 -9.231 20.801 1.00 90.62 562 ILE A O 1
ATOM 4152 N N . PHE A 1 563 ? -7.102 -8.215 20.131 1.00 89.06 563 PHE A N 1
ATOM 4153 C CA . PHE A 1 563 ? -7.086 -8.723 18.767 1.00 89.06 563 PHE A CA 1
ATOM 4154 C C . PHE A 1 563 ? -7.646 -7.656 17.824 1.00 89.06 563 PHE A C 1
ATOM 4156 O O . PHE A 1 563 ? -8.736 -7.139 18.071 1.00 89.06 563 PHE A O 1
ATOM 4163 N N . MET A 1 564 ? -6.890 -7.300 16.784 1.00 89.69 564 MET A N 1
ATOM 4164 C CA . MET A 1 564 ? -7.173 -6.144 15.926 1.00 89.69 564 MET A CA 1
ATOM 4165 C C . MET A 1 564 ? -6.574 -6.299 14.528 1.00 89.69 564 MET A C 1
ATOM 4167 O O . MET A 1 564 ? -5.589 -7.012 14.352 1.00 89.69 564 MET A O 1
ATOM 4171 N N . SER A 1 565 ? -7.144 -5.590 13.552 1.00 88.25 565 SER A N 1
ATOM 4172 C CA . SER A 1 565 ? -6.573 -5.441 12.210 1.00 88.25 565 SER A CA 1
ATOM 4173 C C . SER A 1 565 ? -5.974 -4.042 12.073 1.00 88.25 565 SER A C 1
ATOM 4175 O O . SER A 1 565 ? -6.749 -3.084 12.059 1.00 88.25 565 SER A O 1
ATOM 4177 N N . PRO A 1 566 ? -4.643 -3.897 11.981 1.00 83.31 566 PRO A N 1
ATOM 4178 C CA . PRO A 1 566 ? -3.999 -2.598 11.769 1.00 83.31 566 PRO A CA 1
ATOM 4179 C C . PRO A 1 566 ? -4.143 -2.053 10.337 1.00 83.31 566 PRO A C 1
ATOM 4181 O O . PRO A 1 566 ? -3.823 -0.893 10.103 1.00 83.31 566 PRO A O 1
ATOM 4184 N N . GLY A 1 567 ? -4.628 -2.862 9.389 1.00 84.62 567 GLY A N 1
ATOM 4185 C CA . GLY A 1 567 ? -4.530 -2.560 7.962 1.00 84.62 567 GLY A CA 1
ATOM 4186 C C . GLY A 1 567 ? -3.366 -3.341 7.364 1.00 84.62 567 GLY A C 1
ATOM 4187 O O . GLY A 1 567 ? -3.261 -4.532 7.629 1.00 84.62 567 GLY A O 1
ATOM 4188 N N . ASP A 1 568 ? -2.528 -2.676 6.580 1.00 82.56 568 ASP A N 1
ATOM 4189 C CA . ASP A 1 568 ? -1.325 -3.244 5.960 1.00 82.56 568 ASP A CA 1
ATOM 4190 C C . ASP A 1 568 ? -0.100 -2.903 6.813 1.00 82.56 568 ASP A C 1
ATOM 4192 O O . ASP A 1 568 ? 0.481 -1.822 6.688 1.00 82.56 568 ASP A O 1
ATOM 4196 N N . PHE A 1 569 ? 0.216 -3.765 7.777 1.00 83.88 569 PHE A N 1
ATOM 4197 C CA . PHE A 1 569 ? 1.260 -3.511 8.768 1.00 83.88 569 PHE A CA 1
ATOM 4198 C C . PHE A 1 569 ? 2.638 -3.975 8.302 1.00 83.88 569 PHE A C 1
ATOM 4200 O O . PHE A 1 569 ? 3.642 -3.384 8.691 1.00 83.88 569 PHE A O 1
ATOM 4207 N N . ASN A 1 570 ? 2.694 -5.008 7.465 1.00 77.56 570 ASN A N 1
ATOM 4208 C CA . ASN A 1 570 ? 3.917 -5.512 6.841 1.00 77.56 570 ASN A CA 1
ATOM 4209 C C . ASN A 1 570 ? 4.209 -4.878 5.463 1.00 77.56 570 ASN A C 1
ATOM 4211 O O . ASN A 1 570 ? 5.121 -5.307 4.756 1.00 77.56 570 ASN A O 1
ATOM 4215 N N . GLY A 1 571 ? 3.406 -3.889 5.064 1.00 75.00 571 GLY A N 1
ATOM 4216 C CA . GLY A 1 571 ? 3.598 -3.111 3.851 1.00 75.00 571 GLY A CA 1
ATOM 4217 C C . GLY A 1 571 ? 3.400 -3.883 2.546 1.00 75.00 571 GLY A C 1
ATOM 4218 O O . GLY A 1 571 ? 3.799 -3.343 1.512 1.00 75.00 571 GLY A O 1
ATOM 4219 N N . ASP A 1 572 ? 2.820 -5.091 2.567 1.00 75.38 572 ASP A N 1
ATOM 4220 C CA . ASP A 1 572 ? 2.630 -5.980 1.412 1.00 75.38 572 ASP A CA 1
ATOM 4221 C C . ASP A 1 572 ? 1.385 -5.651 0.558 1.00 75.38 572 ASP A C 1
ATOM 4223 O O . ASP A 1 572 ? 1.071 -6.345 -0.421 1.00 75.38 572 ASP A O 1
ATOM 4227 N N . ASN A 1 573 ? 0.703 -4.547 0.885 1.00 78.31 573 ASN A N 1
ATOM 4228 C CA . ASN A 1 573 ? -0.545 -4.076 0.290 1.00 78.31 573 ASN A CA 1
ATOM 4229 C C . ASN A 1 573 ? -1.749 -4.999 0.552 1.00 78.31 573 ASN A C 1
ATOM 4231 O O . ASN A 1 573 ? -2.774 -4.892 -0.136 1.00 78.31 573 ASN A O 1
ATOM 4235 N N . LEU A 1 574 ? -1.647 -5.896 1.533 1.00 82.12 574 LEU A N 1
ATOM 4236 C CA . LEU A 1 574 ? -2.705 -6.786 1.993 1.00 82.12 574 LEU A CA 1
ATOM 4237 C C . LEU A 1 574 ? -3.055 -6.466 3.447 1.00 82.12 574 LEU A C 1
ATOM 4239 O O . LEU A 1 574 ? -2.440 -5.638 4.107 1.00 82.12 574 LEU A O 1
ATOM 4243 N N . VAL A 1 575 ? -4.145 -7.053 3.930 1.00 86.12 575 VAL A N 1
ATOM 4244 C CA . VAL A 1 575 ? -4.596 -6.820 5.303 1.00 86.12 575 VAL A CA 1
ATOM 4245 C C . VAL A 1 575 ? -3.934 -7.822 6.242 1.00 86.12 575 VAL A C 1
ATOM 4247 O O . VAL A 1 575 ? -3.917 -9.028 5.977 1.00 86.12 575 VAL A O 1
ATOM 4250 N N . ASP A 1 576 ? -3.441 -7.311 7.360 1.00 87.50 576 ASP A N 1
ATOM 4251 C CA . ASP A 1 576 ? -2.789 -8.061 8.419 1.00 87.50 576 ASP A CA 1
ATOM 4252 C C . ASP A 1 576 ? -3.659 -8.145 9.672 1.00 87.50 576 ASP A C 1
ATOM 4254 O O . ASP A 1 576 ? -4.597 -7.377 9.898 1.00 87.50 576 ASP A O 1
ATOM 4258 N N . MET A 1 577 ? -3.304 -9.083 10.543 1.00 90.50 577 MET A N 1
ATOM 4259 C CA . MET A 1 577 ? -3.953 -9.281 11.830 1.00 90.50 577 MET A CA 1
ATOM 4260 C C . MET A 1 577 ? -2.924 -9.278 12.952 1.00 90.50 577 MET A C 1
ATOM 4262 O O . MET A 1 577 ? -1.875 -9.906 12.842 1.00 90.50 577 MET A O 1
ATOM 4266 N N . ILE A 1 578 ? -3.242 -8.612 14.060 1.00 92.00 578 ILE A N 1
ATOM 4267 C CA . ILE A 1 578 ? -2.400 -8.585 15.255 1.00 92.00 578 ILE A CA 1
ATOM 4268 C C . ILE A 1 578 ? -3.168 -9.139 16.452 1.00 92.00 578 ILE A C 1
ATOM 4270 O O . ILE A 1 578 ? -4.295 -8.727 16.739 1.00 92.00 578 ILE A O 1
ATOM 4274 N N . GLY A 1 579 ? -2.534 -10.062 17.173 1.00 94.06 579 GLY A N 1
ATOM 4275 C CA . GLY A 1 579 ? -2.990 -10.576 18.462 1.00 94.06 579 GLY A CA 1
ATOM 4276 C C . GLY A 1 579 ? -1.973 -10.285 19.561 1.00 94.06 579 GLY A C 1
ATOM 4277 O O . GLY A 1 579 ? -0.778 -10.487 19.369 1.00 94.06 579 GLY A O 1
ATOM 4278 N N . ILE A 1 580 ? -2.437 -9.836 20.726 1.00 95.12 580 ILE A N 1
ATOM 4279 C CA . ILE A 1 580 ? -1.596 -9.635 21.911 1.00 95.12 580 ILE A CA 1
ATOM 4280 C C . ILE A 1 580 ? -1.928 -10.725 22.926 1.00 95.12 580 ILE A C 1
ATOM 4282 O O . ILE A 1 580 ? -3.080 -10.905 23.331 1.00 95.12 580 ILE A O 1
ATOM 4286 N N . GLU A 1 581 ? -0.917 -11.500 23.294 1.00 95.19 581 GLU A N 1
ATOM 4287 C CA . GLU A 1 581 ? -1.011 -12.539 24.313 1.00 95.19 581 GLU A CA 1
ATOM 4288 C C . GLU A 1 581 ? -1.054 -11.915 25.726 1.00 95.19 581 GLU A C 1
ATOM 4290 O O . GLU A 1 581 ? -0.506 -10.834 25.954 1.00 95.19 581 GLU A O 1
ATOM 4295 N N . PRO A 1 582 ? -1.625 -12.601 26.735 1.00 94.56 582 PRO A N 1
ATOM 4296 C CA . PRO A 1 582 ? -1.646 -12.122 28.120 1.00 94.56 582 PRO A CA 1
ATOM 4297 C C . PRO A 1 582 ? -0.259 -11.860 28.729 1.00 94.56 582 PRO A C 1
ATOM 4299 O O . PRO A 1 582 ? -0.134 -11.051 29.645 1.00 94.56 582 PRO A O 1
ATOM 4302 N N . ASN A 1 583 ? 0.784 -12.527 28.224 1.00 93.69 583 ASN A N 1
ATOM 4303 C CA . ASN A 1 583 ? 2.180 -12.301 28.620 1.00 93.69 583 ASN A CA 1
ATOM 4304 C C . ASN A 1 583 ? 2.799 -11.033 27.989 1.00 93.69 583 ASN A C 1
ATOM 4306 O O . ASN A 1 583 ? 3.938 -10.701 28.302 1.00 93.69 583 ASN A O 1
ATOM 4310 N N . GLY A 1 584 ? 2.066 -10.335 27.115 1.00 93.19 584 GLY A N 1
ATOM 4311 C CA . GLY A 1 584 ? 2.503 -9.120 26.434 1.00 93.19 584 GLY A CA 1
ATOM 4312 C C . GLY A 1 584 ? 3.183 -9.339 25.083 1.00 93.19 584 GLY A C 1
ATOM 4313 O O . GLY A 1 584 ? 3.600 -8.354 24.478 1.00 93.19 584 GLY A O 1
ATOM 4314 N N . ASN A 1 585 ? 3.293 -10.576 24.591 1.00 93.44 585 ASN A N 1
ATOM 4315 C CA . ASN A 1 585 ? 3.803 -10.837 23.246 1.00 93.44 585 ASN A CA 1
ATOM 4316 C C . ASN A 1 585 ? 2.794 -10.377 22.193 1.00 93.44 585 ASN A C 1
ATOM 4318 O O . ASN A 1 585 ? 1.625 -10.764 22.232 1.00 93.44 585 ASN A O 1
ATOM 4322 N N . MET A 1 586 ? 3.266 -9.599 21.225 1.00 92.75 586 MET A N 1
ATOM 4323 C CA . MET A 1 586 ? 2.502 -9.199 20.052 1.00 92.75 586 MET A CA 1
ATOM 4324 C C . MET A 1 586 ? 2.822 -10.135 18.887 1.00 92.75 586 MET A C 1
ATOM 4326 O O . MET A 1 586 ? 3.989 -10.352 18.556 1.00 92.75 586 MET A O 1
ATOM 4330 N N . ARG A 1 587 ? 1.775 -10.686 18.271 1.00 92.12 587 ARG A N 1
ATOM 4331 C CA . ARG A 1 587 ? 1.842 -11.630 17.157 1.00 92.12 587 ARG A CA 1
ATOM 4332 C C . ARG A 1 587 ? 1.209 -11.031 15.907 1.00 92.12 587 ARG A C 1
ATOM 4334 O O . ARG A 1 587 ? 0.036 -10.671 15.954 1.00 92.12 587 ARG A O 1
ATOM 4341 N N . LEU A 1 588 ? 1.954 -10.995 14.809 1.00 90.69 588 LEU A N 1
ATOM 4342 C CA . LEU A 1 588 ? 1.479 -10.650 13.472 1.00 90.69 588 LEU A CA 1
ATOM 4343 C C . LEU A 1 588 ? 1.038 -11.907 12.715 1.00 90.69 588 LEU A C 1
ATOM 4345 O O . LEU A 1 588 ? 1.725 -12.930 12.730 1.00 90.69 588 LEU A O 1
ATOM 4349 N N . TYR A 1 589 ? -0.086 -11.808 12.019 1.00 90.75 589 TYR A N 1
ATOM 4350 C CA . TYR A 1 589 ? -0.689 -12.850 11.199 1.00 90.75 589 TYR A CA 1
ATOM 4351 C C . TYR A 1 589 ? -0.990 -12.301 9.799 1.00 90.75 589 TYR A C 1
ATOM 4353 O O . TYR A 1 589 ? -2.083 -11.768 9.581 1.00 90.75 589 TYR A O 1
ATOM 4361 N N . PRO A 1 590 ? -0.043 -12.434 8.858 1.00 87.00 590 PRO A N 1
ATOM 4362 C CA . PRO A 1 590 ? -0.237 -11.996 7.482 1.00 87.00 590 PRO A CA 1
ATOM 4363 C C . PRO A 1 590 ? -1.221 -12.868 6.704 1.00 87.00 590 PRO A C 1
ATOM 4365 O O . PRO A 1 590 ? -1.417 -14.054 7.011 1.00 87.00 590 PRO A O 1
ATOM 4368 N N . THR A 1 591 ? -1.803 -12.296 5.651 1.00 84.75 591 THR A N 1
ATOM 4369 C CA . THR A 1 591 ? -2.734 -12.991 4.752 1.00 84.75 591 THR A CA 1
ATOM 4370 C C . THR A 1 591 ? -2.245 -12.967 3.310 1.00 84.75 591 THR A C 1
ATOM 4372 O O . THR A 1 591 ? -1.387 -12.180 2.936 1.00 84.75 591 THR A O 1
ATOM 4375 N N . ASP A 1 592 ? -2.785 -13.847 2.469 1.00 82.31 592 ASP A N 1
ATOM 4376 C CA . ASP A 1 592 ? -2.511 -13.829 1.029 1.00 82.31 592 ASP A CA 1
ATOM 4377 C C . ASP A 1 592 ? -3.407 -12.848 0.252 1.00 82.31 592 ASP A C 1
ATOM 4379 O O . ASP A 1 592 ? -3.369 -12.817 -0.984 1.00 82.31 592 ASP A O 1
ATOM 4383 N N . GLY A 1 593 ? -4.247 -12.079 0.961 1.00 80.94 593 GLY A N 1
ATOM 4384 C CA . GLY A 1 593 ? -5.236 -11.185 0.366 1.00 80.94 593 GLY A CA 1
ATOM 4385 C C . GLY A 1 593 ? -6.272 -11.907 -0.492 1.00 80.94 593 GLY A C 1
ATOM 4386 O O . GLY A 1 593 ? -6.851 -11.299 -1.386 1.00 80.94 593 GLY A O 1
ATOM 4387 N N . ARG A 1 594 ? -6.443 -13.218 -0.299 1.00 83.88 594 ARG A N 1
ATOM 4388 C CA . ARG A 1 594 ? -7.399 -14.090 -1.003 1.00 83.88 594 ARG A CA 1
ATOM 4389 C C . ARG A 1 594 ? -8.156 -14.987 -0.025 1.00 83.88 594 ARG A C 1
ATOM 4391 O O . ARG A 1 594 ? -8.788 -15.964 -0.428 1.00 83.88 594 ARG A O 1
ATOM 4398 N N . GLY A 1 595 ? -8.114 -14.642 1.258 1.00 82.44 595 GLY A N 1
ATOM 4399 C CA . GLY A 1 595 ? -8.836 -15.327 2.316 1.00 82.44 595 GLY A CA 1
ATOM 4400 C C . GLY A 1 595 ? -8.032 -16.336 3.127 1.00 82.44 595 GLY A C 1
ATOM 4401 O O . GLY A 1 595 ? -8.602 -16.888 4.070 1.00 82.44 595 GLY A O 1
ATOM 4402 N N . ASN A 1 596 ? -6.754 -16.568 2.811 1.00 85.81 596 ASN A N 1
ATOM 4403 C CA . ASN A 1 596 ? -5.921 -17.528 3.530 1.00 85.81 596 ASN A CA 1
ATOM 4404 C C . ASN A 1 596 ? -4.873 -16.834 4.398 1.00 85.81 596 ASN A C 1
ATOM 4406 O O . ASN A 1 596 ? -4.318 -15.793 4.049 1.00 85.81 596 ASN A O 1
ATOM 4410 N N . TRP A 1 597 ? -4.559 -17.475 5.519 1.00 87.81 597 TRP A N 1
ATOM 4411 C CA . TRP A 1 597 ? -3.420 -17.111 6.352 1.00 87.81 597 TRP A CA 1
ATOM 4412 C C . TRP A 1 597 ? -2.114 -17.540 5.686 1.00 87.81 597 TRP A C 1
ATOM 4414 O O . TRP A 1 597 ? -2.016 -18.655 5.166 1.00 87.81 597 TRP A O 1
ATOM 4424 N N . LEU A 1 598 ? -1.087 -16.698 5.773 1.00 84.56 598 LEU A N 1
ATOM 4425 C CA . LEU A 1 598 ? 0.283 -17.100 5.459 1.00 84.56 598 LEU A CA 1
ATOM 4426 C C . LEU A 1 598 ? 0.895 -17.890 6.629 1.00 84.56 598 LEU A C 1
ATOM 4428 O O . LEU A 1 598 ? 0.298 -18.026 7.699 1.00 84.56 598 LEU A O 1
ATOM 4432 N N . ASN A 1 599 ? 2.080 -18.473 6.412 1.00 80.75 599 ASN A N 1
ATOM 4433 C CA . ASN A 1 599 ? 2.841 -19.220 7.427 1.00 80.75 599 ASN A CA 1
ATOM 4434 C C . ASN A 1 599 ? 2.044 -20.331 8.129 1.00 80.75 599 ASN A C 1
ATOM 4436 O O . ASN A 1 599 ? 2.245 -20.614 9.308 1.00 80.75 599 ASN A O 1
ATOM 4440 N N . SER A 1 600 ? 1.113 -20.967 7.410 1.00 81.94 600 SER A N 1
ATOM 4441 C CA . SER A 1 600 ? 0.198 -21.980 7.960 1.00 81.94 600 SER A CA 1
ATOM 4442 C C . SER A 1 600 ? -0.619 -21.491 9.169 1.00 81.94 600 SER A C 1
ATOM 4444 O O . SER A 1 600 ? -1.015 -22.294 10.012 1.00 81.94 600 SER A O 1
ATOM 4446 N N . GLY A 1 601 ? -0.855 -20.179 9.280 1.00 79.12 601 GLY A N 1
ATOM 4447 C CA . GLY A 1 601 ? -1.545 -19.571 10.419 1.00 79.12 601 GLY A CA 1
ATOM 4448 C C . GLY A 1 601 ? -0.706 -19.492 11.696 1.00 79.12 601 GLY A C 1
ATOM 4449 O O . GLY A 1 601 ? -1.263 -19.294 12.773 1.00 79.12 601 GLY A O 1
ATOM 4450 N N . VAL A 1 602 ? 0.618 -19.655 11.609 1.00 85.12 602 VAL A N 1
ATOM 4451 C CA . VAL A 1 602 ? 1.529 -19.442 12.739 1.00 85.12 602 VAL A CA 1
ATOM 4452 C C . VAL A 1 602 ? 1.897 -17.962 12.821 1.00 85.12 602 VAL A C 1
ATOM 4454 O O . VAL A 1 602 ? 2.474 -17.403 11.892 1.00 85.12 602 VAL A O 1
ATOM 4457 N N . GLY A 1 603 ? 1.556 -17.339 13.951 1.00 85.56 603 GLY A N 1
ATOM 4458 C CA . GLY A 1 603 ? 1.813 -15.923 14.200 1.00 85.56 603 GLY A CA 1
ATOM 4459 C C . GLY A 1 603 ? 3.288 -15.629 14.450 1.00 85.56 603 GLY A C 1
ATOM 4460 O O . GLY A 1 603 ? 3.968 -16.340 15.195 1.00 85.56 603 GLY A O 1
ATOM 4461 N N . ILE A 1 604 ? 3.761 -14.538 13.867 1.00 87.06 604 ILE A N 1
ATOM 4462 C CA . ILE A 1 604 ? 5.130 -14.047 13.979 1.00 87.06 604 ILE A CA 1
ATOM 4463 C C . ILE A 1 604 ? 5.225 -13.115 15.191 1.00 87.06 604 ILE A C 1
ATOM 4465 O O . ILE A 1 604 ? 4.425 -12.194 15.304 1.00 87.06 604 ILE A O 1
ATOM 4469 N N . THR A 1 605 ? 6.172 -13.320 16.113 1.00 88.50 605 THR A N 1
ATOM 4470 C CA . THR A 1 605 ? 6.365 -12.361 17.220 1.00 88.50 605 THR A CA 1
ATOM 4471 C C . THR A 1 605 ? 7.002 -11.083 16.697 1.00 88.50 605 THR A C 1
ATOM 4473 O O . THR A 1 605 ? 8.103 -11.147 16.170 1.00 88.50 605 THR A O 1
ATOM 4476 N N . ILE A 1 606 ? 6.337 -9.946 16.898 1.00 86.25 606 ILE A N 1
ATOM 4477 C CA . ILE A 1 606 ? 6.794 -8.621 16.440 1.00 86.25 606 ILE A CA 1
ATOM 4478 C C . ILE A 1 606 ? 6.975 -7.616 17.590 1.00 86.25 606 ILE A C 1
ATOM 4480 O O . ILE A 1 606 ? 7.324 -6.462 17.380 1.00 86.25 606 ILE A O 1
ATOM 4484 N N . GLY A 1 607 ? 6.722 -8.031 18.833 1.00 87.56 607 GLY A N 1
ATOM 4485 C CA . GLY A 1 607 ? 6.883 -7.170 20.000 1.00 87.56 607 GLY A CA 1
ATOM 4486 C C . GLY A 1 607 ? 6.623 -7.894 21.317 1.00 87.56 607 GLY A C 1
ATOM 4487 O O . GLY A 1 607 ? 6.060 -8.989 21.342 1.00 87.56 607 GLY A O 1
ATOM 4488 N N . SER A 1 608 ? 7.021 -7.267 22.424 1.00 90.12 608 SER A N 1
ATOM 4489 C CA . SER A 1 608 ? 6.805 -7.756 23.793 1.00 90.12 608 SER A CA 1
ATOM 4490 C C . SER A 1 608 ? 6.431 -6.602 24.734 1.00 90.12 608 SER A C 1
ATOM 4492 O O . SER A 1 608 ? 6.591 -5.439 24.373 1.00 90.12 608 SER A O 1
ATOM 4494 N N . GLY A 1 609 ? 5.894 -6.904 25.923 1.00 90.81 609 GLY A N 1
ATOM 4495 C CA . GLY A 1 609 ? 5.492 -5.890 26.914 1.00 90.81 609 GLY A CA 1
ATOM 4496 C C . GLY A 1 609 ? 4.183 -5.147 26.610 1.00 90.81 609 GLY A C 1
ATOM 4497 O O . GLY A 1 609 ? 3.805 -4.234 27.340 1.00 90.81 609 GLY A O 1
ATOM 4498 N N . TRP A 1 610 ? 3.439 -5.555 25.580 1.00 94.12 610 TRP A N 1
ATOM 4499 C CA . TRP A 1 610 ? 2.203 -4.885 25.154 1.00 94.12 610 TRP A CA 1
ATOM 4500 C C . TRP A 1 610 ? 1.015 -5.082 26.107 1.00 94.12 610 TRP A C 1
ATOM 4502 O O . TRP A 1 610 ? -0.013 -4.421 25.969 1.00 94.12 610 TRP A O 1
ATOM 4512 N N . ASN A 1 611 ? 1.154 -5.941 27.119 1.00 92.94 611 ASN A N 1
ATOM 4513 C CA . ASN A 1 611 ? 0.166 -6.123 28.184 1.00 92.94 611 ASN A CA 1
ATOM 4514 C C . ASN A 1 611 ? 0.041 -4.904 29.120 1.00 92.94 611 ASN A C 1
ATOM 4516 O O . ASN A 1 611 ? -0.856 -4.880 29.961 1.00 92.94 611 ASN A O 1
ATOM 4520 N N . MET A 1 612 ? 0.903 -3.891 28.976 1.00 92.56 612 MET A N 1
ATOM 4521 C CA . MET A 1 612 ? 0.742 -2.594 29.644 1.00 92.56 612 MET A CA 1
ATOM 4522 C C . MET A 1 612 ? -0.449 -1.776 29.111 1.00 92.56 612 MET A C 1
ATOM 4524 O O . MET A 1 612 ? -0.939 -0.871 29.794 1.00 92.56 612 MET A O 1
ATOM 4528 N N . PHE A 1 613 ? -0.920 -2.084 27.898 1.00 94.75 613 PHE A N 1
ATOM 4529 C CA . PHE A 1 613 ? -2.049 -1.410 27.269 1.00 94.75 613 PHE A CA 1
ATOM 4530 C C . PHE A 1 613 ? -3.355 -2.157 27.535 1.00 94.75 613 PHE A C 1
ATOM 4532 O O . PHE A 1 613 ? -3.431 -3.379 27.437 1.00 94.75 613 PHE A O 1
ATOM 4539 N N . ASN A 1 614 ? -4.414 -1.408 27.846 1.00 92.50 614 ASN A N 1
ATOM 4540 C CA . ASN A 1 614 ? -5.767 -1.959 27.961 1.00 92.50 614 ASN A CA 1
ATOM 4541 C C . ASN A 1 614 ? -6.516 -1.941 26.621 1.00 92.50 614 ASN A C 1
ATOM 4543 O O . ASN A 1 614 ? -7.568 -2.563 26.479 1.00 92.50 614 ASN A O 1
ATOM 4547 N N . THR A 1 615 ? -6.011 -1.198 25.639 1.00 92.50 615 THR A N 1
ATOM 4548 C CA . THR A 1 615 ? -6.537 -1.135 24.277 1.00 92.50 615 THR A CA 1
ATOM 4549 C C . THR A 1 615 ? -5.385 -0.783 23.346 1.00 92.50 615 THR A C 1
ATOM 4551 O O . THR A 1 615 ? -4.564 0.063 23.690 1.00 92.50 615 THR A O 1
ATOM 4554 N N . VAL A 1 616 ? -5.339 -1.417 22.180 1.00 93.81 616 VAL A N 1
ATOM 4555 C CA . VAL A 1 616 ? -4.457 -1.058 21.065 1.00 93.81 616 VAL A CA 1
ATOM 4556 C C . VAL A 1 616 ? -5.342 -0.963 19.829 1.00 93.81 616 VAL A C 1
ATOM 4558 O O . VAL A 1 616 ? -6.273 -1.766 19.695 1.00 93.81 616 VAL A O 1
ATOM 4561 N N . PHE A 1 617 ? -5.132 0.054 19.000 1.00 89.88 617 PHE A N 1
ATOM 4562 C CA . PHE A 1 617 ? -5.959 0.325 17.827 1.00 89.88 617 PHE A CA 1
ATOM 4563 C C . PHE A 1 617 ? -5.186 1.032 16.726 1.00 89.88 617 PHE A C 1
ATOM 4565 O O . PHE A 1 617 ? -4.086 1.566 16.984 1.00 89.88 617 PHE A O 1
#

Sequence (617 aa):
MGIPASLKRIRPSYRVTSVLAGAAVFAGAAFFASGGAGADNQPVPRTFASYQPAGDAGPRAGVVTPDVLESLPNVRQATNTDYKLGRNGPAFESQPKVQPRIVGGEKASVSQHPYIVGIETLFHVLQNGQFVGFISTCTGTVISPTKVLTAAHCAINSPLGTTYVIAGRDNLKTTTAGFTTIVRSTYTHQGFARIPAHSDGGTPLNDVAVLTLRDALPDVYTPIAVAAQGDESVYADNTPAQIVGYGVTGQGAGDHGILRHGAVPIRSDSACAGAFADYRGDIMACAGAAGVDTCNGDSGGPLIVTKNGVRTQVGITSWGPIDCGSSYGAYAQVSTYGNLIRADLARRSPANLDWTGDGHSDLIGRNAGGDLVLYSGTGLLNGEVDYAFNESSRIGVSFGGYRKLFRVWNWNNDNRPSIFGVSPNGDLMQYKSDGEGEFANNGVADLIGTGWNRFNDIMITNNWTGNGRPNLLGREANGDLYLYTSDGNGGWENGGLGLRIGVGWSMFNTILTPGDWLGDGRQALIGRTPGGDLRLYQSDGQGGWVNGLGVPIGTGWNIFSIFMSPGDFNGDNLVDMIGIEPNGNMRLYPTDGRGNWLNSGVGITIGSGWNMFNTVF

Foldseek 3Di:
DDDDDDDDDDDDDDDDDDDDDDDDDDDDDDDDDDDDDDDDDDDDDDDDDDDDDDDPDFDPFPAPDVVNQVLAPQKDFDPDPDADAFFQAAAADDDDDDDDDALQFHFDGCLVVLFKKKKKKWFWHQDPNDTTIMIGIAMWGDQDQFKTKFWQVSVPLPLGIWIKIWGRYQFPPDRRGHHIFTFQFKAQDPPWDFDPDDPNGGATDSGIMMTGTLGGGPCSSPGAAAAAAPPCVCQPFFQKKKWWWQADRWPDDPRGRGIIMDIKGWHDQVVVCVVDVPDDPLFKTKIHDARDFDARNHGGTFTWGQDPNGTYGQWHFGDDDNGTRHGITMTGGRNNCNVVSVLVVQFDFWLAQQLQLRSARKKWFQFQQRWIKIFAASLAPPQPQANRGRGIDGADGDNNQFPDWDKAAQLQVPRHIWIWTQGPQGFIWTFTGPNRNYTPPNRDIDGADGPNNQAPDKEWEQQLQPPRHIWIWGAGLQGWIWIWTGPSRSYTPPRRDTDTADGDNNQAPDKYKQYLLQSNRWTWMWGAGCQGWIFIWTHPSRNYTPDRVGDTQDGDNNQFLAKYWSTSSNSSSATKIWGAGCQFWIWIWDHPSRRHTPPNRDTRGNDGPNNSGNYMD

Organism: NCBI:txid65505